Protein AF-0000000084405794 (afdb_homodimer)

InterPro domains:
  IPR001260 Coproporphyrinogen III oxidase, aerobic [MF_00333] (3-271)
  IPR001260 Coproporphyrinogen III oxidase, aerobic [PF01218] (8-295)
  IPR001260 Coproporphyrinogen III oxidase, aerobic [PIRSF000166] (5-295)
  IPR001260 Coproporphyrinogen III oxidase, aerobic [PR00073] (31-47)
  IPR001260 Coproporphyrinogen III oxidase, aerobic [PR00073] (48-69)
  IPR001260 Coproporphyrinogen III oxidase, aerobic [PR00073] (90-114)
  IPR001260 Coproporphyrinogen III oxidase, aerobic [PR00073] (120-142)
  IPR001260 Coproporphyrinogen III oxidase, aerobic [PR00073] (157-186)
  IPR001260 Coproporphyrinogen III oxidase, aerobic [PR00073] (228-255)
  IPR001260 Coproporphyrinogen III oxidase, aerobic [PR00073] (256-282)
  IPR001260 Coproporphyrinogen III oxidase, aerobic [PTHR10755] (5-296)
  IPR018375 Coproporphyrinogen III oxidase, conserved site [PS01021] (161-185)
  IPR036406 Oxygen-dependent coproporphyrinogen III oxidase superfamily [G3DSA:3.40.1500.10] (1-296)
  IPR036406 Oxygen-dependent coproporphyrinogen III oxidase superfamily [SSF102886] (4-295)

Foldseek 3Di:
DDADDPVVVLVLQVVLLVVVQVVVCVLQVAWHWDWDWDADPQFWTWIKTWIDDTLWFNIKIKIKTKGKHQADDPVVCVVPVVLGRWIKIKIKIKMWTDTDFLAAWIKIWIWMKMDTVPAIAIWIWMFTAHLFDDLVLLLLLQVLLCVLVVVQPNVQSVVQQVVQLVQQAPVVVRFGLWQGHGTDIRHDDPNVSVVSSSSSNSVSVCVSRVVSCVVGSPDDDDDVSVQSSQASLVVVVSCLVPRNPQLVCCVVVVHDNCRSCSNRDPHHDDDPPDADDPPDSNNCCRVPRGHHDDSD/DDADDPVVVLVLQVVLLVVVQVVVCVLQVAWHWDWDWDADPQFWTWIKTWIDDTLWFNIKIKIKTKGKHQADDPVVCVVPVVLGRWIKIKIKIKMWTDTDFLAAWIKIWIWMKMDTVVAIAIWIWMFTAHLFDDLVLLLLLQVLLCVLVVVQPNPQSVVQQVVQLVQQAPVVVRFGLWQGHGTDIRHDDPNVSVVSSSSSNSVSVCVSRVVSCVVGSPDDDDDVSVQSSQASLQVVVSCLVPRNPQLVCCVVVVHDNCRSCSNRDPHHDDDPPDADDPPDSNNCCRVPRGHHDDSD

Structure (mmCIF, N/CA/C/O backbone):
data_AF-0000000084405794-model_v1
#
loop_
_entity.id
_entity.type
_entity.pdbx_description
1 polymer 'Oxygen-dependent coproporphyrinogen-III oxidase'
#
loop_
_atom_site.group_PDB
_atom_site.id
_atom_site.type_symbol
_atom_site.label_atom_id
_atom_site.label_alt_id
_atom_site.label_comp_id
_atom_site.label_asym_id
_atom_site.label_entity_id
_atom_site.label_seq_id
_atom_site.pdbx_PDB_ins_code
_atom_site.Cartn_x
_atom_site.Cartn_y
_atom_site.Cartn_z
_atom_site.occupancy
_atom_site.B_iso_or_equiv
_atom_site.auth_seq_id
_atom_site.auth_comp_id
_atom_site.auth_asym_id
_atom_site.auth_atom_id
_atom_site.pdbx_PDB_model_num
ATOM 1 N N . MET A 1 1 ? -2.646 40.219 -10.055 1 56.16 1 MET A N 1
ATOM 2 C CA . MET A 1 1 ? -2.523 39.969 -8.617 1 56.16 1 MET A CA 1
ATOM 3 C C . MET A 1 1 ? -1.116 39.5 -8.258 1 56.16 1 MET A C 1
ATOM 5 O O . MET A 1 1 ? -0.493 38.75 -9.016 1 56.16 1 MET A O 1
ATOM 9 N N . GLN A 1 2 ? -0.508 40.156 -7.281 1 70.88 2 GLN A N 1
ATOM 10 C CA . GLN A 1 2 ? 0.924 39.969 -7.066 1 70.88 2 GLN A CA 1
ATOM 11 C C . GLN A 1 2 ? 1.23 38.562 -6.551 1 70.88 2 GLN A C 1
ATOM 13 O O . GLN A 1 2 ? 0.58 38.094 -5.621 1 70.88 2 GLN A O 1
ATOM 18 N N . GLN A 1 3 ? 1.956 37.812 -7.332 1 81.38 3 GLN A N 1
ATOM 19 C CA . GLN A 1 3 ? 2.438 36.5 -6.941 1 81.38 3 GLN A CA 1
ATOM 20 C C . GLN A 1 3 ? 3.221 36.562 -5.637 1 81.38 3 GLN A C 1
ATOM 22 O O . GLN A 1 3 ? 4.027 37.469 -5.434 1 81.38 3 GLN A O 1
ATOM 27 N N . PRO A 1 4 ? 2.779 35.75 -4.656 1 88.19 4 PRO A N 1
ATOM 28 C CA . PRO A 1 4 ? 3.521 35.719 -3.395 1 88.19 4 PRO A CA 1
ATOM 29 C C . PRO A 1 4 ? 5.016 35.469 -3.594 1 88.19 4 PRO A C 1
ATOM 31 O O . PRO A 1 4 ? 5.418 34.844 -4.57 1 88.19 4 PRO A O 1
ATOM 34 N N . SER A 1 5 ? 5.781 36.031 -2.666 1 90.06 5 SER A N 1
ATOM 35 C CA . SER A 1 5 ? 7.234 35.906 -2.754 1 90.06 5 SER A CA 1
ATOM 36 C C . SER A 1 5 ? 7.703 34.5 -2.422 1 90.06 5 SER A C 1
ATOM 38 O O . SER A 1 5 ? 7.559 34.062 -1.286 1 90.06 5 SER A O 1
ATOM 40 N N . LEU A 1 6 ? 8.336 33.875 -3.352 1 92.81 6 LEU A N 1
ATOM 41 C CA . LEU A 1 6 ? 8.859 32.531 -3.164 1 92.81 6 LEU A CA 1
ATOM 42 C C . LEU A 1 6 ? 9.891 32.5 -2.045 1 92.81 6 LEU A C 1
ATOM 44 O O . LEU A 1 6 ? 9.945 31.531 -1.272 1 92.81 6 LEU A O 1
ATOM 48 N N . ASP A 1 7 ? 10.672 33.5 -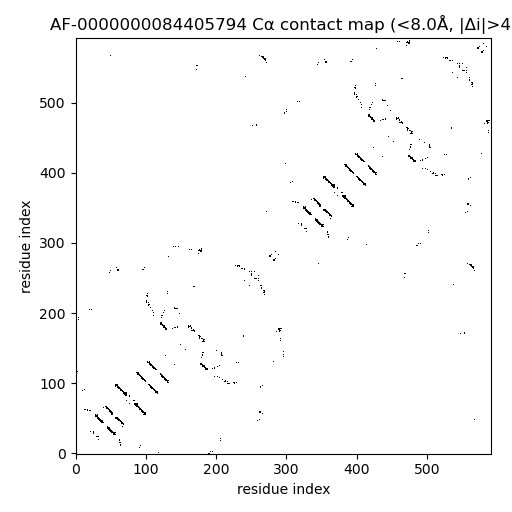1.944 1 94.56 7 ASP A N 1
ATOM 49 C CA . ASP A 1 7 ? 11.727 33.594 -0.937 1 94.56 7 ASP A CA 1
ATOM 50 C C . ASP A 1 7 ? 11.141 33.625 0.471 1 94.56 7 ASP A C 1
ATOM 52 O O . ASP A 1 7 ? 11.648 32.969 1.386 1 94.56 7 ASP A O 1
ATOM 56 N N . GLU A 1 8 ? 10.133 34.406 0.607 1 95.56 8 GLU A N 1
ATOM 57 C CA . GLU A 1 8 ? 9.484 34.5 1.909 1 95.56 8 GLU A CA 1
ATOM 58 C C . GLU A 1 8 ? 8.828 33.188 2.314 1 95.56 8 GLU A C 1
ATOM 60 O O . GLU A 1 8 ? 8.914 32.781 3.473 1 95.56 8 GLU A O 1
ATOM 65 N N . MET A 1 9 ? 8.219 32.594 1.371 1 97.25 9 MET A N 1
ATOM 66 C CA . MET A 1 9 ? 7.543 31.344 1.651 1 97.25 9 MET A CA 1
ATOM 67 C C . MET A 1 9 ? 8.555 30.25 2.002 1 97.25 9 MET A C 1
ATOM 69 O O . MET A 1 9 ? 8.32 29.453 2.91 1 97.25 9 MET A O 1
ATOM 73 N N . GLU A 1 10 ? 9.625 30.25 1.253 1 97.56 10 GLU A N 1
ATOM 74 C CA . GLU A 1 10 ? 10.672 29.281 1.542 1 97.56 10 GLU A CA 1
ATOM 75 C C . GLU A 1 10 ? 11.227 29.469 2.953 1 97.56 10 GLU A C 1
ATOM 77 O O . GLU A 1 10 ? 11.406 28.484 3.686 1 97.56 10 GLU A O 1
ATOM 82 N N . ALA A 1 11 ? 11.477 30.672 3.287 1 98.12 11 ALA A N 1
ATOM 83 C CA . ALA A 1 11 ? 11.992 30.969 4.621 1 98.12 11 ALA A CA 1
ATOM 84 C C . ALA A 1 11 ? 11 30.531 5.699 1 98.12 11 ALA A C 1
ATOM 86 O O . ALA A 1 11 ? 11.391 29.969 6.719 1 98.12 11 ALA A O 1
ATOM 87 N N . PHE A 1 12 ? 9.805 30.844 5.477 1 98.44 12 PHE A N 1
ATOM 88 C CA . PHE A 1 12 ? 8.75 30.484 6.418 1 98.44 12 PHE A CA 1
ATOM 89 C C . PHE A 1 12 ? 8.695 28.969 6.598 1 98.44 12 PHE A C 1
ATOM 91 O O . PHE A 1 12 ? 8.672 28.469 7.723 1 98.44 12 PHE A O 1
ATOM 98 N N . LEU A 1 13 ? 8.711 28.234 5.508 1 98.69 13 LEU A N 1
ATOM 99 C CA . LEU A 1 13 ? 8.555 26.781 5.543 1 98.69 13 LEU A CA 1
ATOM 100 C C . LEU A 1 13 ? 9.773 26.125 6.184 1 98.69 13 LEU A C 1
ATOM 102 O O . LEU A 1 13 ? 9.641 25.141 6.918 1 98.69 13 LEU A O 1
ATOM 106 N N . ARG A 1 14 ? 10.922 26.625 5.895 1 98.44 14 ARG A N 1
ATOM 107 C CA . ARG A 1 14 ? 12.125 26.094 6.523 1 98.44 14 ARG A CA 1
ATOM 108 C C . ARG A 1 14 ? 12.094 26.312 8.031 1 98.44 14 ARG A C 1
ATOM 110 O O . ARG A 1 14 ? 12.469 25.438 8.805 1 98.44 14 ARG A O 1
ATOM 117 N N . SER A 1 15 ? 11.68 27.484 8.375 1 98.62 15 SER A N 1
ATOM 118 C CA . SER A 1 15 ? 11.539 27.781 9.797 1 98.62 15 SER A CA 1
ATOM 119 C C . SER A 1 15 ? 10.477 26.906 10.445 1 98.62 15 SER A C 1
ATOM 121 O O . SER A 1 15 ? 10.641 26.469 11.586 1 98.62 15 SER A O 1
ATOM 123 N N . LEU A 1 16 ? 9.406 26.719 9.742 1 98.75 16 LEU A N 1
ATOM 124 C CA . LEU A 1 16 ? 8.352 25.828 10.227 1 98.75 16 LEU A CA 1
ATOM 125 C C . LEU A 1 16 ? 8.883 24.438 10.484 1 98.75 16 LEU A C 1
ATOM 127 O O . LEU A 1 16 ? 8.617 23.844 11.531 1 98.75 16 LEU A O 1
ATOM 131 N N . GLN A 1 17 ? 9.594 23.875 9.523 1 98.81 17 GLN A N 1
ATOM 132 C CA . GLN A 1 17 ? 10.188 22.562 9.711 1 98.81 17 GLN A CA 1
ATOM 133 C C . GLN A 1 17 ? 11.039 22.516 10.969 1 98.81 17 GLN A C 1
ATOM 135 O O . GLN A 1 17 ? 10.938 21.562 11.758 1 98.81 17 GLN A O 1
ATOM 140 N N . ASP A 1 18 ? 11.867 23.547 11.18 1 98.75 18 ASP A N 1
ATOM 141 C CA . ASP A 1 18 ? 12.742 23.594 12.344 1 98.75 18 ASP A CA 1
ATOM 142 C C . ASP A 1 18 ? 11.938 23.609 13.641 1 98.75 18 ASP A C 1
ATOM 144 O O . ASP A 1 18 ? 12.234 22.844 14.562 1 98.75 18 ASP A O 1
ATOM 148 N N . ARG A 1 19 ? 10.969 24.422 13.711 1 98.75 19 ARG A N 1
ATOM 149 C CA . ARG A 1 19 ? 10.164 24.547 14.914 1 98.75 19 ARG A CA 1
ATOM 150 C C . ARG A 1 19 ? 9.414 23.266 15.227 1 98.75 19 ARG A C 1
ATOM 152 O O . ARG A 1 19 ? 9.352 22.844 16.391 1 98.75 19 ARG A O 1
ATOM 159 N N . VAL A 1 20 ? 8.859 22.688 14.211 1 98.81 20 VAL A N 1
ATOM 160 C CA . VAL A 1 20 ? 8.109 21.453 14.391 1 98.81 20 VAL A CA 1
ATOM 161 C C . VAL A 1 20 ? 9.047 20.344 14.867 1 98.81 20 VAL A C 1
ATOM 163 O O . VAL A 1 20 ? 8.734 19.625 15.82 1 98.81 20 VAL A O 1
ATOM 166 N N . CYS A 1 21 ? 10.195 20.188 14.211 1 98.88 21 CYS A N 1
ATOM 167 C CA . CYS A 1 21 ? 11.156 19.156 14.602 1 98.88 21 CYS A CA 1
ATOM 168 C C . CYS A 1 21 ? 11.625 19.359 16.031 1 98.88 21 CYS A C 1
ATOM 170 O O . CYS A 1 21 ? 11.727 18.406 16.797 1 98.88 21 CYS A O 1
ATOM 172 N N . ASP A 1 22 ? 11.891 20.641 16.375 1 98.81 22 ASP A N 1
ATOM 173 C CA . ASP A 1 22 ? 12.328 20.938 17.734 1 98.81 22 ASP A CA 1
ATOM 174 C C . ASP A 1 22 ? 11.273 20.531 18.75 1 98.81 22 ASP A C 1
ATOM 176 O O . ASP A 1 22 ? 11.594 19.922 19.766 1 98.81 22 ASP A O 1
ATOM 180 N N . ALA A 1 23 ? 10.094 20.906 18.5 1 98.81 23 ALA A N 1
ATOM 181 C CA . ALA A 1 23 ? 9 20.594 19.406 1 98.81 23 ALA A CA 1
ATOM 182 C C . ALA A 1 23 ? 8.789 19.094 19.531 1 98.81 23 ALA A C 1
ATOM 184 O O . ALA A 1 23 ? 8.531 18.578 20.625 1 98.81 23 ALA A O 1
ATOM 185 N N . LEU A 1 24 ? 8.875 18.359 18.438 1 98.81 24 LEU A N 1
ATOM 186 C CA . LEU A 1 24 ? 8.648 16.922 18.438 1 98.81 24 LEU A CA 1
ATOM 187 C C . LEU A 1 24 ? 9.781 16.188 19.156 1 98.81 24 LEU A C 1
ATOM 189 O O . LEU A 1 24 ? 9.539 15.203 19.859 1 98.81 24 LEU A O 1
ATOM 193 N N . GLU A 1 25 ? 11.031 16.656 18.969 1 98.81 25 GLU A N 1
ATOM 194 C CA . GLU A 1 25 ? 12.148 16.078 19.719 1 98.81 25 GLU A CA 1
ATOM 195 C C . GLU A 1 25 ? 11.969 16.266 21.219 1 98.81 25 GLU A C 1
ATOM 197 O O . GLU A 1 25 ? 12.234 15.359 22 1 98.81 25 GLU A O 1
ATOM 202 N N . ALA A 1 26 ? 11.555 17.469 21.531 1 98.69 26 ALA A N 1
ATOM 203 C CA . ALA A 1 26 ? 11.312 17.75 22.938 1 98.69 26 ALA A CA 1
ATOM 204 C C . ALA A 1 26 ? 10.219 16.844 23.5 1 98.69 26 ALA A C 1
ATOM 206 O O . ALA A 1 26 ? 10.336 16.344 24.625 1 98.69 26 ALA A O 1
ATOM 207 N N . ALA A 1 27 ? 9.148 16.656 22.766 1 98.56 27 ALA A N 1
ATOM 208 C CA . ALA A 1 27 ? 8.047 15.797 23.188 1 98.56 27 ALA A CA 1
ATOM 209 C C . ALA A 1 27 ? 8.492 14.344 23.281 1 98.56 27 ALA A C 1
ATOM 211 O O . ALA A 1 27 ? 8.086 13.617 24.188 1 98.56 27 ALA A O 1
ATOM 212 N N . ASP A 1 28 ? 9.289 13.898 22.344 1 98.5 28 ASP A N 1
ATOM 213 C CA . ASP A 1 28 ? 9.789 12.531 22.344 1 98.5 28 ASP A CA 1
ATOM 214 C C . ASP A 1 28 ? 10.734 12.281 23.516 1 98.5 28 ASP A C 1
ATOM 216 O O . ASP A 1 28 ? 10.562 11.32 24.266 1 98.5 28 ASP A O 1
ATOM 220 N N . GLY A 1 29 ? 11.672 13.141 23.641 1 98.12 29 GLY A N 1
ATOM 221 C CA . GLY A 1 29 ? 12.586 13.102 24.766 1 98.12 29 GLY A CA 1
ATOM 222 C C . GLY A 1 29 ? 13.742 12.148 24.578 1 98.12 29 GLY A C 1
ATOM 223 O O . GLY A 1 29 ? 14.711 12.172 25.328 1 98.12 29 GLY A O 1
ATOM 224 N N . THR A 1 30 ? 13.742 11.266 23.609 1 98 30 THR A N 1
ATOM 225 C CA . THR A 1 30 ? 14.789 10.266 23.469 1 98 30 THR A CA 1
ATOM 226 C C . THR A 1 30 ? 15.414 10.328 22.078 1 98 30 THR A C 1
ATOM 228 O O . THR A 1 30 ? 16.625 10.469 21.938 1 98 30 THR A O 1
ATOM 231 N N . ALA A 1 31 ? 14.617 10.281 21.062 1 98.12 31 ALA A N 1
ATOM 232 C CA . ALA A 1 31 ? 15.133 10.227 19.688 1 98.12 31 ALA A CA 1
ATOM 233 C C . ALA A 1 31 ? 15.281 11.625 19.109 1 98.12 31 ALA A C 1
ATOM 235 O O . ALA A 1 31 ? 14.648 12.57 19.578 1 98.12 31 ALA A O 1
ATOM 236 N N . LYS A 1 32 ? 16.125 11.75 18.125 1 98.44 32 LYS A N 1
ATOM 237 C CA . LYS A 1 32 ? 16.344 12.984 17.391 1 98.44 32 LYS A CA 1
ATOM 238 C C . LYS A 1 32 ? 16.141 12.773 15.891 1 98.44 32 LYS A C 1
ATOM 240 O O . LYS A 1 32 ? 16.234 11.648 15.398 1 98.44 32 LYS A O 1
ATOM 245 N N . PHE A 1 33 ? 15.906 13.859 15.18 1 98.62 33 PHE A N 1
ATOM 246 C CA . PHE A 1 33 ? 15.711 13.773 13.734 1 98.62 33 PHE A CA 1
ATOM 247 C C . PHE A 1 33 ? 17.047 13.594 13.016 1 98.62 33 PHE A C 1
ATOM 249 O O . PHE A 1 33 ? 18.016 14.297 13.312 1 98.62 33 PHE A O 1
ATOM 256 N N . ARG A 1 34 ? 17.031 12.625 12.141 1 97.75 34 ARG A N 1
ATOM 257 C CA . ARG A 1 34 ? 18.078 12.523 11.125 1 97.75 34 ARG A CA 1
ATOM 258 C C . ARG A 1 34 ? 17.766 13.414 9.93 1 97.75 34 ARG A C 1
ATOM 260 O O . ARG A 1 34 ? 16.625 13.43 9.438 1 97.75 34 ARG A O 1
ATOM 267 N N . GLU A 1 35 ? 18.781 14.141 9.469 1 97.69 35 GLU A N 1
ATOM 268 C CA . GLU A 1 35 ? 18.594 15.062 8.352 1 97.69 35 GLU A CA 1
ATOM 269 C C . GLU A 1 35 ? 19.266 14.539 7.09 1 97.69 35 GLU A C 1
ATOM 271 O O . GLU A 1 35 ? 20.406 14.078 7.133 1 97.69 35 GLU A O 1
ATOM 276 N N . ASP A 1 36 ? 18.562 14.531 6.016 1 97 36 ASP A N 1
ATOM 277 C CA . ASP A 1 36 ? 19.094 14.227 4.691 1 97 36 ASP A CA 1
ATOM 278 C C . ASP A 1 36 ? 18.812 15.367 3.713 1 97 36 ASP A C 1
ATOM 280 O O . ASP A 1 36 ? 17.672 15.633 3.371 1 97 36 ASP A O 1
ATOM 284 N N . LEU A 1 37 ? 19.906 15.953 3.316 1 96.75 37 LEU A N 1
ATOM 285 C CA . LEU A 1 37 ? 19.797 16.953 2.262 1 96.75 37 LEU A CA 1
ATOM 286 C C . LEU A 1 37 ? 19.953 16.312 0.885 1 96.75 37 LEU A C 1
ATOM 288 O O . LEU A 1 37 ? 20.797 15.445 0.694 1 96.75 37 LEU A O 1
ATOM 292 N N . TRP A 1 38 ? 19.156 16.703 -0.003 1 95.12 38 TRP A N 1
ATOM 293 C CA . TRP A 1 38 ? 19.234 16.109 -1.336 1 95.12 38 TRP A CA 1
ATOM 294 C C . TRP A 1 38 ? 18.906 17.141 -2.408 1 95.12 38 TRP A C 1
ATOM 296 O O . TRP A 1 38 ? 18.266 18.156 -2.125 1 95.12 38 TRP A O 1
ATOM 306 N N . GLU A 1 39 ? 19.375 16.828 -3.594 1 94.38 39 GLU A N 1
ATOM 307 C CA . GLU A 1 39 ? 19.109 17.656 -4.773 1 94.38 39 GLU A CA 1
ATOM 308 C C . GLU A 1 39 ? 18.406 16.844 -5.863 1 94.38 39 GLU A C 1
ATOM 310 O O . GLU A 1 39 ? 18.609 15.633 -5.965 1 94.38 39 GLU A O 1
ATOM 315 N N . ARG A 1 40 ? 17.578 17.531 -6.523 1 90.31 40 ARG A N 1
ATOM 316 C CA . ARG A 1 40 ? 16.891 16.938 -7.672 1 90.31 40 ARG A CA 1
ATOM 317 C C . ARG A 1 40 ? 17.625 17.266 -8.969 1 90.31 40 ARG A C 1
ATOM 319 O O . ARG A 1 40 ? 17.922 18.438 -9.242 1 90.31 40 ARG A O 1
ATOM 326 N N . PRO A 1 41 ? 17.828 16.281 -9.797 1 85.12 41 PRO A N 1
ATOM 327 C CA . PRO A 1 41 ? 18.562 16.547 -11.039 1 85.12 41 PRO A CA 1
ATOM 328 C C . PRO A 1 41 ? 17.891 17.594 -11.914 1 85.12 41 PRO A C 1
ATOM 330 O O . PRO A 1 41 ? 18.578 18.391 -12.555 1 85.12 41 PRO A O 1
ATOM 333 N N . SER A 1 42 ? 16.641 17.656 -11.953 1 83.44 42 SER A N 1
ATOM 334 C CA . SER A 1 42 ? 15.922 18.578 -12.836 1 83.44 42 SER A CA 1
ATOM 335 C C . SER A 1 42 ? 15.805 19.969 -12.203 1 83.44 42 SER A C 1
ATOM 337 O O . SER A 1 42 ? 15.391 20.922 -12.875 1 83.44 42 SER A O 1
ATOM 339 N N . GLY A 1 43 ? 16.094 20.078 -10.898 1 88.56 43 GLY A N 1
ATOM 340 C CA . GLY A 1 43 ? 16.109 21.375 -10.258 1 88.56 43 GLY A CA 1
ATOM 341 C C . GLY A 1 43 ? 15.516 21.359 -8.859 1 88.56 43 GLY A C 1
ATOM 342 O O . GLY A 1 43 ? 14.414 20.844 -8.648 1 88.56 43 GLY A O 1
ATOM 343 N N . GLY A 1 44 ? 16.297 21.922 -7.992 1 93.38 44 GLY A N 1
ATOM 344 C CA . GLY A 1 44 ? 15.852 22.031 -6.609 1 93.38 44 GLY A CA 1
ATOM 345 C C . GLY A 1 44 ? 16.281 20.859 -5.754 1 93.38 44 GLY A C 1
ATOM 346 O O . GLY A 1 44 ? 17.344 20.266 -5.977 1 93.38 44 GLY A O 1
ATOM 347 N N . GLY A 1 45 ? 15.477 20.641 -4.711 1 95.25 45 GLY A N 1
ATOM 348 C CA . GLY A 1 45 ? 15.797 19.609 -3.734 1 95.25 45 GLY A CA 1
ATOM 349 C C . GLY A 1 45 ? 14.984 19.734 -2.455 1 95.25 45 GLY A C 1
ATOM 350 O O . GLY A 1 45 ? 13.828 20.156 -2.484 1 95.25 45 GLY A O 1
ATOM 351 N N . GLY A 1 46 ? 15.57 19.188 -1.439 1 96.69 46 GLY A N 1
ATOM 352 C CA . GLY A 1 46 ? 14.812 19.203 -0.198 1 96.69 46 GLY A CA 1
ATOM 353 C C . GLY A 1 46 ? 15.625 18.766 1.004 1 96.69 46 GLY A C 1
ATOM 354 O O . GLY A 1 46 ? 16.828 18.547 0.893 1 96.69 46 GLY A O 1
ATOM 355 N N . ARG A 1 47 ? 15.047 18.906 2.082 1 98.12 47 ARG A N 1
ATOM 356 C CA . ARG A 1 47 ? 15.562 18.484 3.381 1 98.12 47 ARG A CA 1
ATOM 357 C C . ARG A 1 47 ? 14.609 17.5 4.059 1 98.12 47 ARG A C 1
ATOM 359 O O . ARG A 1 47 ? 13.523 17.891 4.5 1 98.12 47 ARG A O 1
ATOM 366 N N . THR A 1 48 ? 15.031 16.25 4.105 1 98 48 THR A N 1
ATOM 367 C CA . THR A 1 48 ? 14.242 15.227 4.793 1 98 48 THR A CA 1
ATOM 368 C C . THR A 1 48 ? 14.703 15.078 6.242 1 98 48 THR A C 1
ATOM 370 O O . THR A 1 48 ? 15.898 14.977 6.512 1 98 48 THR A O 1
ATOM 373 N N . ARG A 1 49 ? 13.789 15.148 7.102 1 98.62 49 ARG A N 1
ATOM 374 C CA . ARG A 1 49 ? 14.062 14.883 8.508 1 98.62 49 ARG A CA 1
ATOM 375 C C . ARG A 1 49 ? 13.219 13.727 9.023 1 98.62 49 ARG A C 1
ATOM 377 O O . ARG A 1 49 ? 11.992 13.836 9.094 1 98.62 49 ARG A O 1
ATOM 384 N N . VAL A 1 50 ? 13.898 12.711 9.453 1 98.56 50 VAL A N 1
ATOM 385 C CA . VAL A 1 50 ? 13.211 11.492 9.875 1 98.56 50 VAL A CA 1
ATOM 386 C C . VAL A 1 50 ? 13.617 11.133 11.305 1 98.56 50 VAL A C 1
ATOM 388 O O . VAL A 1 50 ? 14.781 11.289 11.68 1 98.56 50 VAL A O 1
ATOM 391 N N . ILE A 1 51 ? 12.711 10.719 12.117 1 98.56 51 ILE A N 1
ATOM 392 C CA . ILE A 1 51 ? 12.938 10.25 13.484 1 98.56 51 I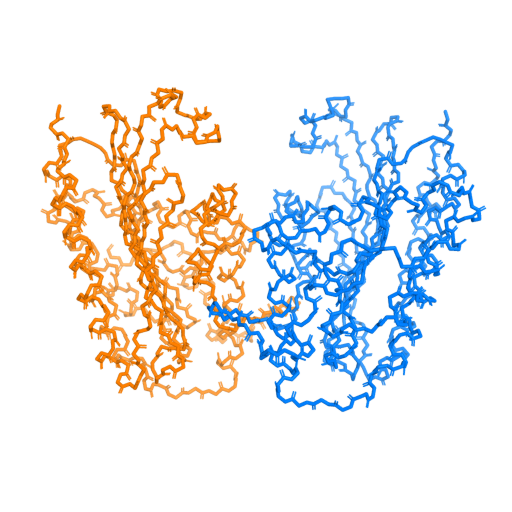LE A CA 1
ATOM 393 C C . ILE A 1 51 ? 12.367 8.844 13.648 1 98.56 51 ILE A C 1
ATOM 395 O O . ILE A 1 51 ? 11.312 8.523 13.102 1 98.56 51 ILE A O 1
ATOM 399 N N . ALA A 1 52 ? 13.094 7.996 14.336 1 97.88 52 ALA A N 1
ATOM 400 C CA . ALA A 1 52 ? 12.648 6.617 14.531 1 97.88 52 ALA A CA 1
ATOM 401 C C . ALA A 1 52 ? 13.055 6.105 15.914 1 97.88 52 ALA A C 1
ATOM 403 O O . ALA A 1 52 ? 14 6.609 16.516 1 97.88 52 ALA A O 1
ATOM 404 N N . ASP A 1 53 ? 12.297 5.145 16.375 1 97.38 53 ASP A N 1
ATOM 405 C CA . ASP A 1 53 ? 12.586 4.367 17.578 1 97.38 53 ASP A CA 1
ATOM 406 C C . ASP A 1 53 ? 12.656 5.27 18.812 1 97.38 53 ASP A C 1
ATOM 408 O O . ASP A 1 53 ? 13.516 5.086 19.672 1 97.38 53 ASP A O 1
ATOM 412 N N . GLY A 1 54 ? 11.805 6.297 18.781 1 98.25 54 GLY A N 1
ATOM 413 C CA . GLY A 1 54 ? 11.719 7.176 19.938 1 98.25 54 GLY A CA 1
ATOM 414 C C . GLY A 1 54 ? 10.75 6.676 20.984 1 98.25 54 GLY A C 1
ATOM 415 O O . GLY A 1 54 ? 10.07 5.668 20.781 1 98.25 54 GLY A O 1
ATOM 416 N N . ALA A 1 55 ? 10.734 7.371 22.094 1 98.31 55 ALA A N 1
ATOM 417 C CA . ALA A 1 55 ? 9.836 7.027 23.188 1 98.31 55 ALA A CA 1
ATOM 418 C C . ALA A 1 55 ? 8.391 7.379 22.844 1 98.31 55 ALA A C 1
ATOM 420 O O . ALA A 1 55 ? 7.453 6.727 23.312 1 98.31 55 ALA A O 1
ATOM 421 N N . LEU A 1 56 ? 8.227 8.398 22.031 1 98.62 56 LEU A N 1
ATOM 422 C CA . LEU A 1 56 ? 6.926 8.828 21.547 1 98.62 56 LEU A CA 1
ATOM 423 C C . LEU A 1 56 ? 6.742 8.461 20.078 1 98.62 56 LEU A C 1
ATOM 425 O O . LEU A 1 56 ? 5.746 7.832 19.719 1 98.62 56 LEU A O 1
ATOM 429 N N . LEU A 1 57 ? 7.727 8.797 19.297 1 98.81 57 LEU A N 1
ATOM 430 C CA . LEU A 1 57 ? 7.652 8.641 17.844 1 98.81 57 LEU A CA 1
ATOM 431 C C . LEU A 1 57 ? 8.312 7.336 17.406 1 98.81 57 LEU A C 1
ATOM 433 O O . LEU A 1 57 ? 9.539 7.262 17.297 1 98.81 57 LEU A O 1
ATOM 437 N N . GLU A 1 58 ? 7.469 6.367 17.141 1 98.69 58 GLU A N 1
ATOM 438 C CA . GLU A 1 58 ? 8.016 5.137 16.578 1 98.69 58 GLU A CA 1
ATOM 439 C C . GLU A 1 58 ? 8.641 5.383 15.211 1 98.69 58 GLU A C 1
ATOM 441 O O . GLU A 1 58 ? 9.695 4.824 14.898 1 98.69 58 GLU A O 1
ATOM 446 N N . LYS A 1 59 ? 7.973 6.219 14.414 1 98.69 59 LYS A N 1
ATOM 447 C CA . LYS A 1 59 ? 8.5 6.742 13.156 1 98.69 59 LYS A CA 1
ATOM 448 C C . LYS A 1 59 ? 7.82 8.055 12.781 1 98.69 59 LYS A C 1
ATOM 450 O O . LYS A 1 59 ? 6.605 8.195 12.93 1 98.69 59 LYS A O 1
ATOM 455 N N . GLY A 1 60 ? 8.547 8.977 12.32 1 98.44 60 GLY A N 1
ATOM 456 C CA . GLY A 1 60 ? 8.016 10.25 11.867 1 98.44 60 GLY A CA 1
ATOM 457 C C . GLY A 1 60 ? 8.922 10.969 10.883 1 98.44 60 GLY A C 1
ATOM 458 O O . GLY A 1 60 ? 10.133 10.727 10.859 1 98.44 60 GLY A O 1
ATOM 459 N N . GLY A 1 61 ? 8.367 11.75 10.086 1 98.5 61 GLY A N 1
ATOM 460 C CA . GLY A 1 61 ? 9.125 12.562 9.148 1 98.5 61 GLY A CA 1
ATOM 461 C C . GLY A 1 61 ? 8.539 13.945 8.953 1 98.5 61 GLY A C 1
ATOM 462 O O . GLY A 1 61 ? 7.316 14.125 9.016 1 98.5 61 GLY A O 1
ATOM 463 N N . VAL A 1 62 ? 9.352 14.898 8.852 1 98.81 62 VAL A N 1
ATOM 464 C CA . VAL A 1 62 ? 9.039 16.281 8.492 1 98.81 62 VAL A CA 1
ATOM 465 C C . VAL A 1 62 ? 9.891 16.719 7.301 1 98.81 62 VAL A C 1
ATOM 467 O O . VAL A 1 62 ? 11.062 17.062 7.465 1 98.81 62 VAL A O 1
ATOM 470 N N . ASN A 1 63 ? 9.273 16.781 6.164 1 98.5 63 ASN A N 1
ATOM 471 C CA . ASN A 1 63 ? 10.031 16.969 4.934 1 98.5 63 ASN A CA 1
ATOM 472 C C . ASN A 1 63 ? 9.789 18.359 4.336 1 98.5 63 ASN A C 1
ATOM 474 O O . ASN A 1 63 ? 8.648 18.828 4.281 1 98.5 63 ASN A O 1
ATOM 478 N N . PHE A 1 64 ? 10.836 19.016 3.99 1 98.5 64 PHE A N 1
ATOM 479 C CA . PHE A 1 64 ? 10.797 20.234 3.186 1 98.5 64 PHE A CA 1
ATOM 480 C C . PHE A 1 64 ? 11.312 19.969 1.775 1 98.5 64 PHE A C 1
ATOM 482 O O . PHE A 1 64 ? 12.289 19.25 1.593 1 98.5 64 PHE A O 1
ATOM 489 N N . SER A 1 65 ? 10.648 20.484 0.811 1 97 65 SER A N 1
ATOM 490 C CA . SER A 1 65 ? 11.164 20.406 -0.554 1 97 65 SER A CA 1
ATOM 491 C C . SER A 1 65 ? 10.891 21.703 -1.322 1 97 65 SER A C 1
ATOM 493 O O . SER A 1 65 ? 9.898 22.391 -1.059 1 97 65 SER A O 1
ATOM 495 N N . LYS A 1 66 ? 11.758 22.109 -2.104 1 96.56 66 LYS A N 1
ATOM 496 C CA . LYS A 1 66 ? 11.633 23.125 -3.143 1 96.56 66 LYS A CA 1
ATOM 497 C C . LYS A 1 66 ? 12.172 22.625 -4.477 1 96.56 66 LYS A C 1
ATOM 499 O O . LYS A 1 66 ? 13.383 22.484 -4.645 1 96.56 66 LYS A O 1
ATOM 504 N N . VAL A 1 67 ? 11.297 22.344 -5.402 1 93.12 67 VAL A N 1
ATOM 505 C CA . VAL A 1 67 ? 11.703 21.797 -6.691 1 93.12 67 VAL A CA 1
ATOM 506 C C . VAL A 1 67 ? 11.266 22.734 -7.816 1 93.12 67 VAL A C 1
ATOM 508 O O . VAL A 1 67 ? 10.32 23.516 -7.648 1 93.12 67 VAL A O 1
ATOM 511 N N . HIS A 1 68 ? 11.977 22.797 -8.828 1 91.94 68 HIS A N 1
ATOM 512 C CA . HIS A 1 68 ? 11.633 23.578 -10.016 1 91.94 68 HIS A CA 1
ATOM 513 C C . HIS A 1 68 ? 12.031 22.844 -11.289 1 91.94 68 HIS A C 1
ATOM 515 O O . HIS A 1 68 ? 12.812 21.875 -11.234 1 91.94 68 HIS A O 1
ATOM 521 N N . GLY A 1 69 ? 11.383 23.125 -12.359 1 88.69 69 GLY A N 1
ATOM 522 C CA . GLY A 1 69 ? 11.664 22.5 -13.648 1 88.69 69 GLY A CA 1
ATOM 523 C C . GLY A 1 69 ? 11.18 23.328 -14.828 1 88.69 69 GLY A C 1
ATOM 524 O O . GLY A 1 69 ? 10.453 24.312 -14.648 1 88.69 69 GLY A O 1
ATOM 525 N N . ASP A 1 70 ? 11.602 22.781 -15.984 1 86.69 70 ASP A N 1
ATOM 526 C CA . ASP A 1 70 ? 11.32 23.531 -17.203 1 86.69 70 ASP A CA 1
ATOM 527 C C . ASP A 1 70 ? 9.93 23.188 -17.75 1 86.69 70 ASP A C 1
ATOM 529 O O . ASP A 1 70 ? 9.336 23.969 -18.484 1 86.69 70 ASP A O 1
ATOM 533 N N . GLN A 1 71 ? 9.492 22 -17.453 1 81.38 71 GLN A N 1
ATOM 534 C CA . GLN A 1 71 ? 8.164 21.594 -17.906 1 81.38 71 GLN A CA 1
ATOM 535 C C . GLN A 1 71 ? 7.508 20.641 -16.922 1 81.38 71 GLN A C 1
ATOM 537 O O . GLN A 1 71 ? 8.195 19.875 -16.234 1 81.38 71 GLN A O 1
ATOM 542 N N . LEU A 1 72 ? 6.199 20.781 -16.859 1 77.94 72 LEU A N 1
ATOM 543 C CA . LEU A 1 72 ? 5.426 19.844 -16.047 1 77.94 72 LEU A CA 1
ATOM 544 C C . LEU A 1 72 ? 5.211 18.531 -16.797 1 77.94 72 LEU A C 1
ATOM 546 O O . LEU A 1 72 ? 5.188 18.516 -18.031 1 77.94 72 LEU A O 1
ATOM 550 N N . PRO A 1 73 ? 5.117 17.453 -15.961 1 72.62 73 PRO A N 1
ATOM 551 C CA . PRO A 1 73 ? 4.797 16.188 -16.641 1 72.62 73 PRO A CA 1
ATOM 552 C C . PRO A 1 73 ? 3.455 16.234 -17.375 1 72.62 73 PRO A C 1
ATOM 554 O O . PRO A 1 73 ? 2.568 17.016 -16.984 1 72.62 73 PRO A O 1
ATOM 557 N N . PRO A 1 74 ? 3.408 15.406 -18.406 1 69.25 74 PRO A N 1
ATOM 558 C CA . PRO A 1 74 ? 2.18 15.391 -19.203 1 69.25 74 PRO A CA 1
ATOM 559 C C . PRO A 1 74 ? 0.937 15.102 -18.359 1 69.25 74 PRO A C 1
ATOM 561 O O . PRO A 1 74 ? -0.134 15.648 -18.625 1 69.25 74 PRO A O 1
ATOM 564 N N . SER A 1 75 ? 1.088 14.312 -17.375 1 66.12 75 SER A N 1
ATOM 565 C CA . SER A 1 75 ? -0.07 13.984 -16.547 1 66.12 75 SER A CA 1
ATOM 566 C C . SER A 1 75 ? -0.588 15.219 -15.812 1 66.12 75 SER A C 1
ATOM 568 O O . SER A 1 75 ? -1.795 15.359 -15.609 1 66.12 75 SER A O 1
ATOM 570 N N . ALA A 1 76 ? 0.222 16.109 -15.492 1 66.62 76 ALA A N 1
ATOM 571 C CA . ALA A 1 76 ? -0.151 17.328 -14.773 1 66.62 76 ALA A CA 1
ATOM 572 C C . ALA A 1 76 ? -0.804 18.328 -15.711 1 66.62 76 ALA A C 1
ATOM 574 O O . ALA A 1 76 ? -1.678 19.094 -15.297 1 66.62 76 ALA A O 1
ATOM 575 N N . THR A 1 77 ? -0.368 18.281 -17 1 72.06 77 THR A N 1
ATOM 576 C CA . THR A 1 77 ? -0.826 19.312 -17.922 1 72.06 77 THR A CA 1
ATOM 577 C C . THR A 1 77 ? -2.096 18.875 -18.641 1 72.06 77 THR A C 1
ATOM 579 O O . THR A 1 77 ? -2.773 19.688 -19.266 1 72.06 77 THR A O 1
ATOM 582 N N . ALA A 1 78 ? -2.283 17.562 -18.547 1 66.62 78 ALA A N 1
ATOM 583 C CA . ALA A 1 78 ? -3.48 17.062 -19.219 1 66.62 78 ALA A CA 1
ATOM 584 C C . ALA A 1 78 ? -4.734 17.75 -18.688 1 66.62 78 ALA A C 1
ATOM 586 O O . ALA A 1 78 ? -5.633 18.094 -19.469 1 66.62 78 ALA A O 1
ATOM 587 N N . HIS A 1 79 ? -4.695 18.109 -17.453 1 66.81 79 HIS A N 1
ATOM 588 C CA . HIS A 1 79 ? -5.871 18.719 -16.844 1 66.81 79 HIS A CA 1
ATOM 589 C C . HIS A 1 79 ? -5.75 20.234 -16.812 1 66.81 79 HIS A C 1
ATOM 591 O O . HIS A 1 79 ? -6.738 20.938 -16.578 1 66.81 79 HIS A O 1
ATOM 597 N N . ARG A 1 80 ? -4.488 20.703 -17 1 78.62 80 ARG A N 1
ATOM 598 C CA . ARG A 1 80 ? -4.254 22.141 -17.016 1 78.62 80 ARG A CA 1
ATOM 599 C C . ARG A 1 80 ? -3.342 22.531 -18.172 1 78.62 80 ARG A C 1
ATOM 601 O O . ARG A 1 80 ? -2.182 22.891 -17.969 1 78.62 80 ARG A O 1
ATOM 608 N N . PRO A 1 81 ? -3.871 22.578 -19.391 1 78.81 81 PRO A N 1
ATOM 609 C CA . PRO A 1 81 ? -3.068 22.812 -20.594 1 78.81 81 PRO A CA 1
ATOM 610 C C . PRO A 1 81 ? -2.312 24.141 -20.547 1 78.81 81 PRO A C 1
ATOM 612 O O . PRO A 1 81 ? -1.266 24.297 -21.172 1 78.81 81 PRO A O 1
ATOM 615 N N . GLU A 1 82 ? -2.859 25.094 -19.797 1 80.25 82 GLU A N 1
ATOM 616 C CA . GLU A 1 82 ? -2.221 26.391 -19.719 1 80.25 82 GLU A CA 1
ATOM 617 C C . GLU A 1 82 ? -0.855 26.297 -19.047 1 80.25 82 GLU A C 1
ATOM 619 O O . GLU A 1 82 ? -0.051 27.234 -19.125 1 80.25 82 GLU A O 1
ATOM 624 N N . LEU A 1 83 ? -0.628 25.312 -18.453 1 82.38 83 LEU A N 1
ATOM 625 C CA . LEU A 1 83 ? 0.626 25.109 -17.734 1 82.38 83 LEU A CA 1
ATOM 626 C C . LEU A 1 83 ? 1.684 24.5 -18.641 1 82.38 83 LEU A C 1
ATOM 628 O O . LEU A 1 83 ? 2.857 24.422 -18.281 1 82.38 83 LEU A O 1
ATOM 632 N N . ALA A 1 84 ? 1.225 24.078 -19.859 1 78.94 84 ALA A N 1
ATOM 633 C CA . ALA A 1 84 ? 2.143 23.406 -20.766 1 78.94 84 ALA A CA 1
ATOM 634 C C . ALA A 1 84 ? 3.307 24.312 -21.156 1 78.94 84 ALA A C 1
ATOM 636 O O . ALA A 1 84 ? 3.102 25.469 -21.516 1 78.94 84 ALA A O 1
ATOM 637 N N . GLY A 1 85 ? 4.508 23.812 -20.953 1 80.56 85 GLY A N 1
ATOM 638 C CA . GLY A 1 85 ? 5.707 24.516 -21.391 1 80.56 85 GLY A CA 1
ATOM 639 C C . GLY A 1 85 ? 6.195 25.547 -20.391 1 80.56 85 GLY A C 1
ATOM 640 O O . GLY A 1 85 ? 7.203 26.219 -20.625 1 80.56 85 GLY A O 1
ATOM 641 N N . GLN A 1 86 ? 5.582 25.75 -19.344 1 86.31 86 GLN A N 1
ATOM 642 C CA . GLN A 1 86 ? 5.973 26.75 -18.344 1 86.31 86 GLN A CA 1
ATOM 643 C C . GLN A 1 86 ? 6.957 26.156 -17.344 1 86.31 86 GLN A C 1
ATOM 645 O O . GLN A 1 86 ? 6.871 24.969 -17 1 86.31 86 GLN A O 1
ATOM 650 N N . THR A 1 87 ? 7.848 27.078 -16.953 1 89.69 87 THR A N 1
ATOM 651 C CA . THR A 1 87 ? 8.688 26.703 -15.812 1 89.69 87 THR A CA 1
ATOM 652 C C . THR A 1 87 ? 7.879 26.719 -14.516 1 89.69 87 THR A C 1
ATOM 654 O O . THR A 1 87 ? 7.043 27.609 -14.312 1 89.69 87 THR A O 1
ATOM 657 N N . PHE A 1 88 ? 8.125 25.719 -13.719 1 92.44 88 PHE A N 1
ATOM 658 C CA . PHE A 1 88 ? 7.328 25.656 -12.5 1 92.44 88 PHE A CA 1
ATOM 659 C C . PHE A 1 88 ? 8.227 25.578 -11.266 1 92.44 88 PHE A C 1
ATOM 661 O O . PHE A 1 88 ? 9.406 25.234 -11.375 1 92.44 88 PHE A O 1
ATOM 668 N N . THR A 1 89 ? 7.707 26.031 -10.133 1 93.75 89 THR A N 1
ATOM 669 C CA . THR A 1 89 ? 8.289 25.875 -8.805 1 93.75 89 THR A CA 1
ATOM 670 C C . THR A 1 89 ? 7.246 25.375 -7.809 1 93.75 89 THR A C 1
ATOM 672 O O . THR A 1 89 ? 6.09 25.812 -7.84 1 93.75 89 THR A O 1
ATOM 675 N N . ALA A 1 90 ? 7.645 24.359 -7.098 1 94.19 90 ALA 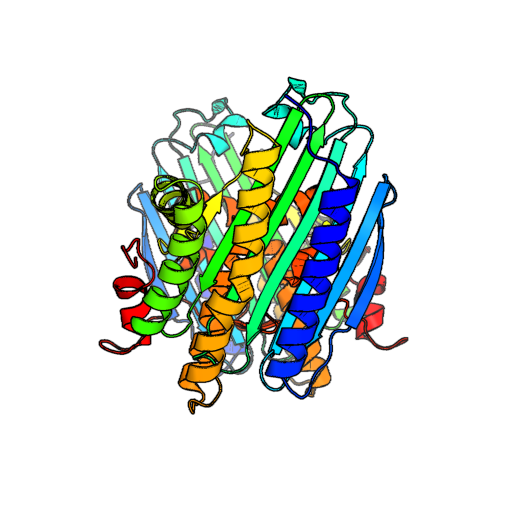A N 1
ATOM 676 C CA . ALA A 1 90 ? 6.812 23.812 -6.023 1 94.19 90 ALA A CA 1
ATOM 677 C C . ALA A 1 90 ? 7.59 23.734 -4.711 1 94.19 90 ALA A C 1
ATOM 679 O O . ALA A 1 90 ? 8.758 23.344 -4.695 1 94.19 90 ALA A O 1
ATOM 680 N N . LEU A 1 91 ? 7.105 24.203 -3.672 1 96.31 91 LEU A N 1
ATOM 681 C CA . LEU A 1 91 ? 7.734 24.062 -2.363 1 96.31 91 LEU A CA 1
ATOM 682 C C . LEU A 1 91 ? 6.699 23.688 -1.304 1 96.31 91 LEU A C 1
ATOM 684 O O . LEU A 1 91 ? 5.508 23.969 -1.47 1 96.31 91 LEU A O 1
ATOM 688 N N . GLY A 1 92 ? 7.133 23.031 -0.292 1 97.88 92 GLY A N 1
ATOM 689 C CA . GLY A 1 92 ? 6.203 22.641 0.751 1 97.88 92 GLY A CA 1
ATOM 690 C C . GLY A 1 92 ? 6.871 21.922 1.906 1 97.88 92 GLY A C 1
ATOM 691 O O . GLY A 1 92 ? 8.039 21.547 1.815 1 97.88 92 GLY A O 1
ATOM 692 N N . VAL A 1 93 ? 6.148 21.844 2.975 1 98.69 93 VAL A N 1
ATOM 693 C CA . VAL A 1 93 ? 6.484 21.016 4.121 1 98.69 93 VAL A CA 1
ATOM 694 C C . VAL A 1 93 ? 5.379 19.984 4.352 1 98.69 93 VAL A C 1
ATOM 696 O O . VAL A 1 93 ? 4.195 20.312 4.281 1 98.69 93 VAL A O 1
ATOM 699 N N . SER A 1 94 ? 5.734 18.781 4.504 1 98.44 94 SER A N 1
ATOM 700 C CA . SER A 1 94 ? 4.809 17.688 4.812 1 98.44 94 SER A CA 1
ATOM 701 C C . SER A 1 94 ? 5.332 16.828 5.953 1 98.44 94 SER A C 1
ATOM 703 O O . SER A 1 94 ? 6.543 16.672 6.113 1 98.44 94 SER A O 1
ATOM 705 N N . LEU A 1 95 ? 4.457 16.312 6.754 1 98.69 95 LEU A N 1
ATOM 706 C CA . LEU A 1 95 ? 4.91 15.43 7.824 1 98.69 95 LEU A CA 1
ATOM 707 C C . LEU A 1 95 ? 3.867 14.359 8.117 1 98.69 95 LEU A C 1
ATOM 709 O O . LEU A 1 95 ? 2.676 14.555 7.875 1 98.69 95 LEU A O 1
ATOM 713 N N . VAL A 1 96 ? 4.23 13.266 8.531 1 98.88 96 VAL A N 1
ATOM 714 C CA . VAL A 1 96 ? 3.449 12.164 9.094 1 98.88 96 VAL A CA 1
ATOM 715 C C . VAL A 1 96 ? 4.137 11.625 10.344 1 98.88 96 VAL A C 1
ATOM 717 O O . VAL A 1 96 ? 5.355 11.438 10.352 1 98.88 96 VAL A O 1
ATOM 720 N N . LEU A 1 97 ? 3.363 11.383 11.383 1 98.88 97 LEU A N 1
ATOM 721 C CA . LEU A 1 97 ? 3.912 10.875 12.633 1 98.88 97 LEU A CA 1
ATOM 722 C C . LEU A 1 97 ? 3.188 9.602 13.07 1 98.88 97 LEU A C 1
ATOM 724 O O . LEU A 1 97 ? 1.975 9.617 13.289 1 98.88 97 LEU A O 1
ATOM 728 N N . HIS A 1 98 ? 3.895 8.531 13.148 1 98.88 98 HIS A N 1
ATOM 729 C CA . HIS A 1 98 ? 3.428 7.281 13.734 1 98.88 98 HIS A CA 1
ATOM 730 C C . HIS A 1 98 ? 3.99 7.086 15.141 1 98.88 98 HIS A C 1
ATOM 732 O O . HIS A 1 98 ? 5.191 6.867 15.312 1 98.88 98 HIS A O 1
ATOM 738 N N . CYS A 1 99 ? 3.133 7.062 16.078 1 98.81 99 CYS A N 1
ATOM 739 C CA . CYS A 1 99 ? 3.582 7.023 17.469 1 98.81 99 CYS A CA 1
ATOM 740 C C . CYS A 1 99 ? 3.59 5.594 18 1 98.81 99 CYS A C 1
ATOM 742 O O . CYS A 1 99 ? 2.963 4.707 17.422 1 98.81 99 CYS A O 1
ATOM 744 N N . ARG A 1 100 ? 4.277 5.395 19.031 1 98.5 100 ARG A N 1
ATOM 745 C CA . ARG A 1 100 ? 4.434 4.082 19.656 1 98.5 100 ARG A CA 1
ATOM 746 C C . ARG A 1 100 ? 3.146 3.648 20.344 1 98.5 100 ARG A C 1
ATOM 748 O O . ARG A 1 100 ? 2.734 2.492 20.234 1 98.5 100 ARG A O 1
ATOM 755 N N . ASN A 1 101 ? 2.621 4.539 21.125 1 98.81 101 ASN A N 1
ATOM 756 C CA . ASN A 1 101 ? 1.414 4.238 21.891 1 98.81 101 ASN A CA 1
ATOM 757 C C . ASN A 1 101 ? 0.173 4.25 21 1 98.81 101 ASN A C 1
ATOM 759 O O . ASN A 1 101 ? -0.126 5.258 20.359 1 98.81 101 ASN A O 1
ATOM 763 N N . PRO A 1 102 ? -0.612 3.178 20.969 1 98.81 102 PRO A N 1
ATOM 764 C CA . PRO A 1 102 ? -1.779 3.086 20.094 1 98.81 102 PRO A CA 1
ATOM 765 C C . PRO A 1 102 ? -2.83 4.152 20.391 1 98.81 102 PRO A C 1
ATOM 767 O O . PRO A 1 102 ? -3.707 4.41 19.562 1 98.81 102 PRO A O 1
ATOM 770 N N . TYR A 1 103 ? -2.752 4.727 21.516 1 98.88 103 TYR A N 1
ATOM 771 C CA . TYR A 1 103 ? -3.77 5.699 21.891 1 98.88 103 TYR A CA 1
ATOM 772 C C . TYR A 1 103 ? -3.418 7.09 21.375 1 98.88 103 TYR A C 1
ATOM 774 O O . TYR A 1 103 ? -4.254 7.996 21.406 1 98.88 103 TYR A O 1
ATOM 782 N N . VAL A 1 104 ? -2.188 7.32 20.984 1 98.88 104 VAL A N 1
ATOM 783 C CA . VAL A 1 104 ? -1.792 8.57 20.328 1 98.88 104 VAL A CA 1
ATOM 784 C C . VAL A 1 104 ? -2.088 8.492 18.844 1 98.88 104 VAL A C 1
ATOM 786 O O . VAL A 1 104 ? -1.584 7.609 18.141 1 98.88 104 VAL A O 1
ATOM 789 N N . PRO A 1 105 ? -2.869 9.367 18.297 1 98.88 105 PRO A N 1
ATOM 790 C CA . PRO A 1 105 ? -3.268 9.281 16.891 1 98.88 105 PRO A CA 1
ATOM 791 C C . PRO A 1 105 ? -2.109 9.547 15.93 1 98.88 105 PRO A C 1
ATOM 793 O O . PRO A 1 105 ? -1.177 10.281 16.281 1 98.88 105 PRO A O 1
ATOM 796 N N . ILE A 1 106 ? -2.162 8.953 14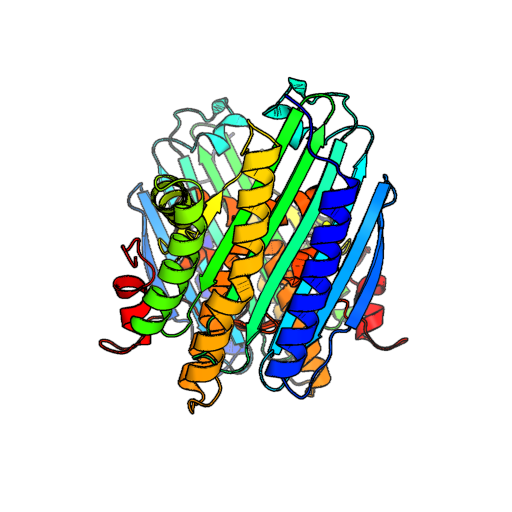.766 1 98.94 106 ILE A N 1
ATOM 797 C CA . ILE A 1 106 ? -1.343 9.367 13.633 1 98.94 106 ILE A CA 1
ATOM 798 C C . ILE A 1 106 ? -1.767 10.766 13.18 1 98.94 106 ILE A C 1
ATOM 800 O O . ILE A 1 106 ? -2.951 11.102 13.219 1 98.94 106 ILE A O 1
ATOM 804 N N . VAL A 1 107 ? -0.831 11.555 12.719 1 98.94 107 VAL A N 1
ATOM 805 C CA . VAL A 1 107 ? -1.182 12.875 12.203 1 98.94 107 VAL A CA 1
ATOM 806 C C . VAL A 1 107 ? -0.435 13.141 10.898 1 98.94 107 VAL A C 1
ATOM 808 O O . VAL A 1 107 ? 0.672 12.633 10.695 1 98.94 107 VAL A O 1
ATOM 811 N N . HIS A 1 108 ? -1.088 13.797 10 1 98.81 108 HIS A N 1
ATOM 812 C CA . HIS A 1 108 ? -0.552 14.25 8.727 1 98.81 108 HIS A CA 1
ATOM 813 C C . HIS A 1 108 ? -0.747 15.75 8.539 1 98.81 108 HIS A C 1
ATOM 815 O O . HIS A 1 108 ? -1.779 16.297 8.938 1 98.81 108 HIS A O 1
ATOM 821 N N . MET A 1 109 ? 0.217 16.422 8.062 1 98.69 109 MET A N 1
ATOM 822 C CA . MET A 1 109 ? 0.14 17.828 7.691 1 98.69 109 MET A CA 1
ATOM 823 C C . MET A 1 109 ? 0.885 18.078 6.387 1 98.69 109 MET A C 1
ATOM 825 O O . MET A 1 109 ? 1.943 17.5 6.145 1 98.69 109 MET A O 1
ATOM 829 N N . ASN A 1 110 ? 0.389 18.891 5.562 1 98.31 110 ASN A N 1
ATOM 830 C CA . ASN A 1 110 ? 1.02 19.312 4.32 1 98.31 110 ASN A CA 1
ATOM 831 C C . ASN A 1 110 ? 0.648 20.766 3.979 1 98.31 110 ASN A C 1
ATOM 833 O O . ASN A 1 110 ? -0.534 21.109 3.943 1 98.31 110 ASN A O 1
ATOM 837 N N . TYR A 1 111 ? 1.573 21.609 3.826 1 98.56 111 TYR A N 1
ATOM 838 C CA . TYR A 1 111 ? 1.391 22.969 3.324 1 98.56 111 TYR A CA 1
ATOM 839 C C . TYR A 1 111 ? 2.33 23.25 2.158 1 98.56 111 TYR A C 1
ATOM 841 O O . TYR A 1 111 ? 3.553 23.172 2.305 1 98.56 111 TYR A O 1
ATOM 849 N N . ARG A 1 112 ? 1.763 23.609 1.069 1 97.94 112 ARG A N 1
ATOM 850 C CA . ARG A 1 112 ? 2.541 23.672 -0.163 1 97.94 112 ARG A CA 1
ATOM 851 C C . ARG A 1 112 ? 2.104 24.844 -1.027 1 97.94 112 ARG A C 1
ATOM 853 O O . ARG A 1 112 ? 1.021 25.406 -0.828 1 97.94 112 ARG A O 1
ATOM 860 N N . PHE A 1 113 ? 2.973 25.25 -1.912 1 97.25 113 PHE A N 1
ATOM 861 C CA . PHE A 1 113 ? 2.781 26.312 -2.889 1 97.25 113 PHE A CA 1
ATOM 862 C C . PHE A 1 113 ? 3.287 25.891 -4.262 1 97.25 113 PHE A C 1
ATOM 864 O O . PHE A 1 113 ? 4.316 25.219 -4.371 1 97.25 113 PHE A O 1
ATOM 871 N N . PHE A 1 114 ? 2.514 26.203 -5.273 1 94.56 114 PHE A N 1
ATOM 872 C CA . PHE A 1 114 ? 2.879 25.906 -6.652 1 94.56 114 PHE A CA 1
ATOM 873 C C . PHE A 1 114 ? 2.789 27.156 -7.516 1 94.56 114 PHE A C 1
ATOM 875 O O . PHE A 1 114 ? 1.862 27.953 -7.371 1 94.56 114 PHE A O 1
ATOM 882 N N . SER A 1 115 ? 3.746 27.359 -8.406 1 93.94 115 SER A N 1
ATOM 883 C CA . SER A 1 115 ? 3.695 28.453 -9.375 1 93.94 115 SER A CA 1
ATOM 884 C C . SER A 1 115 ? 4.262 28.031 -10.719 1 93.94 115 SER A C 1
ATOM 886 O O . SER A 1 115 ? 5.23 27.266 -10.781 1 93.94 115 SER A O 1
ATOM 888 N N . ALA A 1 116 ? 3.652 28.375 -11.758 1 91.44 116 ALA A N 1
ATOM 889 C CA . ALA A 1 116 ? 4.086 28.203 -13.141 1 91.44 116 ALA A CA 1
ATOM 890 C C . ALA A 1 116 ? 3.646 29.391 -14 1 91.44 116 ALA A C 1
ATOM 892 O O . ALA A 1 116 ? 2.467 29.516 -14.336 1 91.44 116 ALA A O 1
ATOM 893 N N . GLY A 1 117 ? 4.637 30.156 -14.375 1 87.62 117 GLY A N 1
ATOM 894 C CA . GLY A 1 117 ? 4.27 31.391 -15.055 1 87.62 117 GLY A CA 1
ATOM 895 C C . GLY A 1 117 ? 3.348 32.281 -14.234 1 87.62 117 GLY A C 1
ATOM 896 O O . GLY A 1 117 ? 3.654 32.594 -13.086 1 87.62 117 GLY A O 1
ATOM 897 N N . PRO A 1 118 ? 2.229 32.594 -14.836 1 87.38 118 PRO A N 1
ATOM 898 C CA . PRO A 1 118 ? 1.303 33.438 -14.109 1 87.38 118 PRO A CA 1
ATOM 899 C C . PRO A 1 118 ? 0.389 32.688 -13.164 1 87.38 118 PRO A C 1
ATOM 901 O O . PRO A 1 118 ? -0.338 33.281 -12.367 1 87.38 118 PRO A O 1
ATOM 904 N N . VAL A 1 119 ? 0.488 31.406 -13.242 1 90.81 119 VAL A N 1
ATOM 905 C CA . VAL A 1 119 ? -0.423 30.578 -12.461 1 90.81 119 VAL A CA 1
ATOM 906 C C . VAL A 1 119 ? 0.242 30.188 -11.148 1 90.81 119 VAL A C 1
ATOM 908 O O . VAL A 1 119 ? 1.429 29.844 -11.125 1 90.81 119 VAL A O 1
ATOM 911 N N . TRP A 1 120 ? -0.531 30.344 -10.078 1 94.25 120 TRP A N 1
ATOM 912 C CA . TRP A 1 120 ? -0.04 29.891 -8.781 1 94.25 120 TRP A CA 1
ATOM 913 C C . TRP A 1 120 ? -1.197 29.516 -7.859 1 94.25 120 TRP A C 1
ATOM 915 O O . TRP A 1 120 ? -2.328 29.969 -8.062 1 94.25 120 TRP A O 1
ATOM 925 N N . TRP A 1 121 ? -0.953 28.703 -6.852 1 96.19 121 TRP A N 1
ATOM 926 C CA . TRP A 1 121 ? -1.96 28.391 -5.84 1 96.19 121 TRP A CA 1
ATOM 927 C C . TRP A 1 121 ? -1.312 27.859 -4.57 1 96.19 121 TRP A C 1
ATOM 929 O O . TRP A 1 121 ? -0.169 27.391 -4.598 1 96.19 121 TRP A O 1
ATOM 939 N N . PHE A 1 122 ? -2.055 28.031 -3.49 1 97.75 122 PHE A N 1
ATOM 940 C CA . PHE A 1 122 ? -1.715 27.422 -2.215 1 97.75 122 PHE A CA 1
ATOM 941 C C . PHE A 1 122 ? -2.48 26.109 -2.027 1 97.75 122 PHE A C 1
ATOM 943 O O . PHE A 1 122 ? -3.621 25.984 -2.479 1 97.75 122 PHE A O 1
ATOM 950 N N . GLY A 1 123 ? -1.808 25.156 -1.381 1 97.94 123 GLY A N 1
ATOM 951 C CA . GLY A 1 123 ? -2.432 23.938 -0.862 1 97.94 123 GLY A CA 1
ATOM 952 C C . GLY A 1 123 ? -2.002 23.609 0.555 1 97.94 123 GLY A C 1
ATOM 953 O O . GLY A 1 123 ? -0.965 24.094 1.022 1 97.94 123 GLY A O 1
ATOM 954 N N . GLY A 1 124 ? -2.873 22.828 1.131 1 98.19 124 GLY A N 1
ATOM 955 C CA . GLY A 1 124 ? -2.461 22.453 2.477 1 98.19 124 GLY A CA 1
ATOM 956 C C . GLY A 1 124 ? -3.559 21.766 3.271 1 98.19 124 GLY A C 1
ATOM 957 O O . GLY A 1 124 ? -4.613 21.438 2.727 1 98.19 124 GLY A O 1
ATOM 958 N N . GLY A 1 125 ? -3.162 21.453 4.543 1 98.38 125 GLY A N 1
ATOM 959 C CA . GLY A 1 125 ? -4.102 20.828 5.461 1 98.38 125 GLY A CA 1
ATOM 960 C C . GLY A 1 125 ? -3.43 19.969 6.512 1 98.38 125 GLY A C 1
ATOM 961 O O . GLY A 1 125 ? -2.201 19.859 6.547 1 98.38 125 GLY A O 1
ATOM 962 N N . ALA A 1 126 ? -4.227 19.516 7.387 1 98.81 126 ALA A N 1
ATOM 963 C CA . ALA A 1 126 ? -3.854 18.578 8.438 1 98.81 126 ALA A CA 1
ATOM 964 C C . ALA A 1 126 ? -5.016 17.641 8.781 1 98.81 126 ALA A C 1
ATOM 966 O O . ALA A 1 126 ? -6.176 18.062 8.781 1 98.81 126 ALA A O 1
ATOM 967 N N . ASP A 1 127 ? -4.715 16.453 9.016 1 98.88 127 ASP A N 1
ATOM 968 C CA . ASP A 1 127 ? -5.746 15.492 9.391 1 98.88 127 ASP A CA 1
ATOM 969 C C . ASP A 1 127 ? -5.23 14.516 10.445 1 98.88 127 ASP A C 1
ATOM 971 O O . ASP A 1 127 ? -4.023 14.305 10.562 1 98.88 127 ASP A O 1
ATOM 975 N N . LEU A 1 128 ? -6.141 14.016 11.219 1 98.94 128 LEU A N 1
ATOM 976 C CA . LEU A 1 128 ? -5.852 13.172 12.367 1 98.94 128 LEU A CA 1
ATOM 977 C C . LEU A 1 128 ? -6.422 11.773 12.18 1 98.94 128 LEU A C 1
ATOM 979 O O . LEU A 1 128 ? -7.574 11.617 11.766 1 98.94 128 LEU A O 1
ATOM 983 N N . THR A 1 129 ? -5.609 10.734 12.523 1 98.88 129 THR A N 1
ATOM 984 C CA . THR A 1 129 ? -6.023 9.344 12.367 1 98.88 129 THR A CA 1
ATOM 985 C C . THR A 1 129 ? -5.859 8.578 13.68 1 98.88 129 THR A C 1
ATOM 987 O O . THR A 1 129 ? -4.844 7.922 13.898 1 98.88 129 THR A O 1
ATOM 990 N N . PRO A 1 130 ? -6.863 8.594 14.508 1 98.81 130 PRO A N 1
ATOM 991 C CA . PRO A 1 130 ? -6.777 7.828 15.75 1 98.81 130 PRO A CA 1
ATOM 992 C C . PRO A 1 130 ? -6.914 6.324 15.523 1 98.81 130 PRO A C 1
ATOM 994 O O . PRO A 1 130 ? -7.672 5.895 14.648 1 98.81 130 PRO A O 1
ATOM 997 N N . ILE A 1 131 ? -6.141 5.59 16.312 1 98.62 131 ILE A N 1
ATOM 998 C CA . ILE A 1 131 ? -6.371 4.152 16.422 1 98.62 131 ILE A CA 1
ATOM 999 C C . ILE A 1 131 ? -7.555 3.887 17.344 1 98.62 131 ILE A C 1
ATOM 1001 O O . ILE A 1 131 ? -8.461 3.121 17.016 1 98.62 131 ILE A O 1
ATOM 1005 N N . TYR A 1 132 ? -7.539 4.492 18.406 1 98.56 132 TYR A N 1
ATOM 1006 C CA . TYR A 1 132 ? -8.672 4.578 19.328 1 98.56 132 TYR A CA 1
ATOM 1007 C C . TYR A 1 132 ? -9.188 6.008 19.406 1 98.56 132 TYR A C 1
ATOM 1009 O O . TYR A 1 132 ? -8.414 6.949 19.594 1 98.56 132 TYR A O 1
ATOM 1017 N N . GLY A 1 133 ? -10.508 6.148 19.297 1 97.5 133 GLY A N 1
ATOM 1018 C CA . GLY A 1 133 ? -11.094 7.477 19.219 1 97.5 133 GLY A CA 1
ATOM 1019 C C . GLY A 1 133 ? -11.469 8.039 20.594 1 97.5 133 GLY A C 1
ATOM 1020 O O . GLY A 1 133 ? -11.961 7.309 21.453 1 97.5 133 GLY A O 1
ATOM 1021 N N . PHE A 1 134 ? -11.164 9.25 20.797 1 98.38 134 PHE A N 1
ATOM 1022 C CA . PHE A 1 134 ? -11.617 10.047 21.922 1 98.38 134 PHE A CA 1
ATOM 1023 C C . PHE A 1 134 ? -12.297 11.328 21.453 1 98.38 134 PHE A C 1
ATOM 1025 O O . PHE A 1 134 ? -11.68 12.148 20.766 1 98.38 134 PHE A O 1
ATOM 1032 N N . GLU A 1 135 ? -13.516 11.555 21.859 1 98.31 135 GLU A N 1
ATOM 1033 C CA . GLU A 1 135 ? -14.266 12.727 21.406 1 98.31 135 GLU A CA 1
ATOM 1034 C C . GLU A 1 135 ? -13.555 14.023 21.781 1 98.31 135 GLU A C 1
ATOM 1036 O O . GLU A 1 135 ? -13.531 14.977 21 1 98.31 135 GLU A O 1
ATOM 1041 N N . GLU A 1 136 ? -13.031 14.07 22.906 1 98.62 136 GLU A N 1
ATOM 1042 C CA . GLU A 1 136 ? -12.375 15.289 23.359 1 98.62 136 GLU A CA 1
ATOM 1043 C C . GLU A 1 136 ? -11.172 15.625 22.484 1 98.62 136 GLU A C 1
ATOM 1045 O O . GLU A 1 136 ? -10.867 16.797 22.266 1 98.62 136 GLU A O 1
ATOM 1050 N N . ASP A 1 137 ? -10.445 14.617 22.016 1 98.81 137 ASP A N 1
ATOM 1051 C CA . ASP A 1 137 ? -9.312 14.844 21.125 1 98.81 137 ASP A CA 1
ATOM 1052 C C . ASP A 1 137 ? -9.773 15.336 19.766 1 98.81 137 ASP A C 1
ATOM 1054 O O . ASP A 1 137 ? -9.172 16.25 19.188 1 98.81 137 ASP A O 1
ATOM 1058 N N . ALA A 1 138 ? -10.844 14.719 19.25 1 98.81 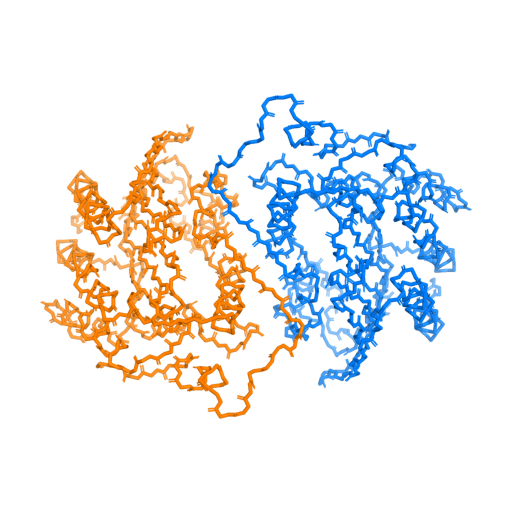138 ALA A N 1
ATOM 1059 C CA . ALA A 1 138 ? -11.406 15.141 17.969 1 98.81 138 ALA A CA 1
ATOM 1060 C C . ALA A 1 138 ? -11.859 16.594 18.016 1 98.81 138 ALA A C 1
ATOM 1062 O O . ALA A 1 138 ? -11.531 17.391 17.125 1 98.81 138 ALA A O 1
ATOM 1063 N N . ARG A 1 139 ? -12.531 16.938 19.047 1 98.81 139 ARG A N 1
ATOM 1064 C CA . ARG A 1 139 ? -13.031 18.297 19.203 1 98.81 139 ARG A CA 1
ATOM 1065 C C . ARG A 1 139 ? -11.883 19.281 19.359 1 98.81 139 ARG A C 1
ATOM 1067 O O . ARG A 1 139 ? -11.922 20.375 18.797 1 98.81 139 ARG A O 1
ATOM 1074 N N . HIS A 1 140 ? -10.93 18.922 20.141 1 98.88 140 HIS A N 1
ATOM 1075 C CA . HIS A 1 140 ? -9.781 19.797 20.312 1 98.88 140 HIS A CA 1
ATOM 1076 C C . HIS A 1 140 ? -9.086 20.062 18.969 1 98.88 140 HIS A C 1
ATOM 1078 O O . HIS A 1 140 ? -8.828 21.219 18.609 1 98.88 140 HIS A O 1
ATOM 1084 N N . PHE A 1 141 ? -8.781 19.016 18.234 1 98.94 141 PHE A N 1
ATOM 1085 C CA . PHE A 1 141 ? -8.078 19.109 16.953 1 98.94 141 PHE A CA 1
ATOM 1086 C C . PHE A 1 141 ? -8.844 20 15.984 1 98.94 141 PHE A C 1
ATOM 1088 O O . PHE A 1 141 ? -8.289 20.969 15.461 1 98.94 141 PHE A O 1
ATOM 1095 N N . HIS A 1 142 ? -10.094 19.766 15.836 1 98.88 142 HIS A N 1
ATOM 1096 C CA . HIS A 1 142 ? -10.914 20.484 14.859 1 98.88 142 HIS A CA 1
ATOM 1097 C C . HIS A 1 142 ? -11.195 21.906 15.312 1 98.88 142 HIS A C 1
ATOM 1099 O O . HIS A 1 142 ? -11.227 22.828 14.5 1 98.88 142 HIS A O 1
ATOM 1105 N N . SER A 1 143 ? -11.406 22.094 16.609 1 98.88 143 SER A N 1
ATOM 1106 C CA . SER A 1 143 ? -11.664 23.438 17.094 1 98.88 143 SER A CA 1
ATOM 1107 C C . SER A 1 143 ? -10.445 24.344 16.922 1 98.88 143 SER A C 1
ATOM 1109 O O . SER A 1 143 ? -10.578 25.531 16.641 1 98.88 143 SER A O 1
ATOM 1111 N N . THR A 1 144 ? -9.305 23.797 17.125 1 98.88 144 THR A N 1
ATOM 1112 C CA . THR A 1 144 ? -8.07 24.547 16.906 1 98.88 144 THR A CA 1
ATOM 1113 C C . THR A 1 144 ? -7.945 24.969 15.445 1 98.88 144 THR A C 1
ATOM 1115 O O . THR A 1 144 ? -7.625 26.125 15.156 1 98.88 144 THR A O 1
ATOM 1118 N N . LEU A 1 145 ? -8.219 24.094 14.508 1 98.75 145 LEU A N 1
ATOM 1119 C CA . LEU A 1 145 ? -8.156 24.406 13.078 1 98.75 145 LEU A CA 1
ATOM 1120 C C . LEU A 1 145 ? -9.234 25.422 12.695 1 98.75 145 LEU A C 1
ATOM 1122 O O . LEU A 1 145 ? -8.961 26.344 11.922 1 98.75 145 LEU A O 1
ATOM 1126 N N . LYS A 1 146 ? -10.414 25.203 13.25 1 98.81 146 LYS A N 1
ATOM 1127 C CA . LYS A 1 146 ? -11.508 26.125 12.953 1 98.81 146 LYS A CA 1
ATOM 1128 C C . LYS A 1 146 ? -11.18 27.547 13.422 1 98.81 146 LYS A C 1
ATOM 1130 O O . LYS A 1 146 ? -11.477 28.516 12.734 1 98.81 146 LYS A O 1
ATOM 1135 N N . THR A 1 147 ? -10.672 27.656 14.609 1 98.81 147 THR A N 1
ATOM 1136 C CA . THR A 1 147 ? -10.297 28.953 15.156 1 98.81 147 THR A CA 1
ATOM 1137 C C . THR A 1 147 ? -9.328 29.672 14.227 1 98.81 147 THR A C 1
ATOM 1139 O O . THR A 1 147 ? -9.484 30.875 13.953 1 98.81 147 THR A O 1
ATOM 1142 N N . ALA A 1 148 ? -8.336 28.969 13.695 1 98.56 148 ALA A N 1
ATOM 1143 C CA . ALA A 1 148 ? -7.375 29.547 12.766 1 98.56 148 ALA A CA 1
ATOM 1144 C C . ALA A 1 148 ? -8.062 29.969 11.461 1 98.56 148 ALA A C 1
ATOM 1146 O O . ALA A 1 148 ? -7.785 31.047 10.93 1 98.56 148 ALA A O 1
ATOM 1147 N N . CYS A 1 149 ? -8.969 29.156 10.977 1 98.62 149 CYS A N 1
ATOM 1148 C CA . CYS A 1 149 ? -9.719 29.469 9.766 1 98.62 149 CYS A CA 1
ATOM 1149 C C . CYS A 1 149 ? -10.57 30.719 9.969 1 98.62 149 CYS A C 1
ATOM 1151 O O . CYS A 1 149 ? -10.578 31.609 9.117 1 98.62 149 CYS A O 1
ATOM 1153 N N . ASP A 1 150 ? -11.195 30.781 11.094 1 98.44 150 ASP A N 1
ATOM 1154 C CA . ASP A 1 150 ? -12.172 31.828 11.375 1 98.44 150 ASP A CA 1
ATOM 1155 C C . ASP A 1 150 ? -11.508 33.188 11.445 1 98.44 150 ASP A C 1
ATOM 1157 O O . ASP A 1 150 ? -12.156 34.219 11.227 1 98.44 150 ASP A O 1
ATOM 1161 N N . ARG A 1 151 ? -10.273 33.281 11.695 1 98.31 151 ARG A N 1
ATOM 1162 C CA . ARG A 1 151 ? -9.539 34.562 11.742 1 98.31 151 ARG A CA 1
ATOM 1163 C C . ARG A 1 151 ? -9.438 35.188 10.352 1 98.31 151 ARG A C 1
ATOM 1165 O O . ARG A 1 151 ? -9.156 36.375 10.219 1 98.31 151 ARG A O 1
ATOM 1172 N N . HIS A 1 152 ? -9.68 34.406 9.367 1 98.12 152 HIS A N 1
ATOM 1173 C CA . HIS A 1 152 ? -9.523 34.875 7.996 1 98.12 152 HIS A CA 1
ATOM 1174 C C . HIS A 1 152 ? -10.859 34.875 7.258 1 98.12 152 HIS A C 1
ATOM 1176 O O . HIS A 1 152 ? -11.219 35.844 6.621 1 98.12 152 HIS A O 1
ATOM 1182 N N . ASP A 1 153 ? -11.539 33.75 7.324 1 97.69 153 ASP A N 1
ATOM 1183 C CA . ASP A 1 153 ? -12.836 33.594 6.672 1 97.69 153 ASP A CA 1
ATOM 1184 C C . ASP A 1 153 ? -13.656 32.469 7.348 1 97.69 153 ASP A C 1
ATOM 1186 O O . ASP A 1 153 ? -13.234 31.328 7.387 1 97.69 153 ASP A O 1
ATOM 1190 N N . PRO A 1 154 ? -14.836 32.781 7.816 1 97.69 154 PRO A N 1
ATOM 1191 C CA . PRO A 1 154 ? -15.656 31.797 8.508 1 97.69 154 PRO A CA 1
ATOM 1192 C C . PRO A 1 154 ? -16.125 30.672 7.582 1 97.69 154 PRO A C 1
ATOM 1194 O O . PRO A 1 154 ? -16.562 29.625 8.055 1 97.69 154 PRO A O 1
ATOM 1197 N N . GLY A 1 155 ? -16.016 30.828 6.336 1 98 155 GLY A N 1
ATOM 1198 C CA . GLY A 1 155 ? -16.422 29.812 5.379 1 98 155 GLY A CA 1
ATOM 1199 C C . GLY A 1 155 ? -15.328 28.797 5.09 1 98 155 GLY A C 1
ATOM 1200 O O . GLY A 1 155 ? -15.586 27.766 4.488 1 98 155 GLY A O 1
ATOM 1201 N N . PHE A 1 156 ? -14.125 29.062 5.539 1 98.38 156 PHE A N 1
ATOM 1202 C CA . PHE A 1 156 ? -12.992 28.203 5.211 1 98.38 156 PHE A CA 1
ATOM 1203 C C . PHE A 1 156 ? -13.125 26.844 5.895 1 98.38 156 PHE A C 1
ATOM 1205 O O . PHE A 1 156 ? -13.062 25.812 5.238 1 98.38 156 PHE A O 1
ATOM 1212 N N . TYR A 1 157 ? -13.422 26.859 7.164 1 98.56 157 TYR A N 1
ATOM 1213 C CA . TYR A 1 157 ? -13.406 25.609 7.91 1 98.56 157 TYR A CA 1
ATOM 1214 C C . TYR A 1 157 ? -14.469 24.656 7.391 1 98.56 157 TYR A C 1
ATOM 1216 O O . TYR A 1 157 ? -14.172 23.5 7.062 1 98.56 157 TYR A O 1
ATOM 1224 N N . PRO A 1 158 ? -15.766 25.109 7.266 1 98.44 158 PRO A N 1
ATOM 1225 C CA . PRO A 1 158 ? -16.766 24.156 6.77 1 98.44 158 PRO A CA 1
ATOM 1226 C C . PRO A 1 158 ? -16.406 23.594 5.387 1 98.44 158 PRO A C 1
ATOM 1228 O O . PRO A 1 158 ? -16.594 22.406 5.133 1 98.44 158 PRO A O 1
ATOM 1231 N N . ARG A 1 159 ? -15.867 24.438 4.586 1 98.38 159 ARG A N 1
ATOM 1232 C CA . ARG A 1 159 ? -15.516 24.031 3.23 1 98.38 159 ARG A CA 1
ATOM 1233 C C . ARG A 1 159 ? -14.352 23.047 3.236 1 98.38 159 ARG A C 1
ATOM 1235 O O . ARG A 1 159 ? -14.422 21.984 2.605 1 98.38 159 ARG A O 1
ATOM 1242 N N . PHE A 1 160 ? -13.32 23.359 3.891 1 98.75 160 PHE A N 1
ATOM 1243 C CA . PHE A 1 160 ? -12.102 22.562 3.865 1 98.75 160 PHE A CA 1
ATOM 1244 C C . PHE A 1 160 ? -12.273 21.281 4.676 1 98.75 160 PHE A C 1
ATOM 1246 O O . PHE A 1 160 ? -11.672 20.25 4.352 1 98.75 160 PHE A O 1
ATOM 1253 N N . LYS A 1 161 ? -13.086 21.328 5.738 1 98.81 161 LYS A N 1
ATOM 1254 C CA . LYS A 1 161 ? -13.406 20.125 6.512 1 98.81 161 LYS A CA 1
ATOM 1255 C C . LYS A 1 161 ? -14.141 19.094 5.656 1 98.81 161 LYS A C 1
ATOM 1257 O O . LYS A 1 161 ? -13.805 17.922 5.676 1 98.81 161 LYS A O 1
ATOM 1262 N N . ALA A 1 162 ? -15.102 19.562 4.918 1 98.62 162 ALA A N 1
ATOM 1263 C CA . ALA A 1 162 ? -15.844 18.672 4.031 1 98.62 162 ALA A CA 1
ATOM 1264 C C . ALA A 1 162 ? -14.922 18.062 2.979 1 98.62 162 ALA A C 1
ATOM 1266 O O . ALA A 1 162 ? -15.023 16.875 2.676 1 98.62 162 ALA A O 1
ATOM 1267 N N . TRP A 1 163 ? -14.039 18.906 2.457 1 98.69 163 TRP A N 1
ATOM 1268 C CA . TRP A 1 163 ? -13.078 18.438 1.465 1 98.69 163 TRP A CA 1
ATOM 1269 C C . TRP A 1 163 ? -12.156 17.391 2.061 1 98.69 163 TRP A C 1
ATOM 1271 O O . TRP A 1 163 ? -11.852 16.375 1.417 1 98.69 163 TRP A O 1
ATOM 1281 N N . CYS A 1 164 ? -11.773 17.609 3.227 1 98.69 164 CYS A N 1
ATOM 1282 C CA . CYS A 1 164 ? -10.883 16.688 3.922 1 98.69 164 CYS A CA 1
ATOM 1283 C C . CYS A 1 164 ? -11.555 15.344 4.137 1 98.69 164 CYS A C 1
ATOM 1285 O O . CYS A 1 164 ? -10.953 14.297 3.906 1 98.69 164 CYS A O 1
ATOM 1287 N N . ASP A 1 165 ? -12.805 15.367 4.582 1 98.5 165 ASP A N 1
ATOM 1288 C CA . ASP A 1 165 ? -13.57 14.141 4.809 1 98.5 165 ASP A CA 1
ATOM 1289 C C . ASP A 1 165 ? -13.664 13.312 3.529 1 98.5 165 ASP A C 1
ATOM 1291 O O . ASP A 1 165 ? -13.531 12.086 3.564 1 98.5 165 ASP A O 1
ATOM 1295 N N . ASP A 1 166 ? -13.805 13.992 2.504 1 98.25 166 ASP A N 1
ATOM 1296 C CA . ASP A 1 166 ? -13.961 13.312 1.225 1 98.25 166 ASP A CA 1
ATOM 1297 C C . ASP A 1 166 ? -12.625 12.773 0.719 1 98.25 166 ASP A C 1
ATOM 1299 O O . ASP A 1 166 ? -12.539 11.633 0.267 1 98.25 166 ASP A O 1
ATOM 1303 N N . TYR A 1 167 ? -11.617 13.586 0.772 1 98.19 167 TYR A N 1
ATOM 1304 C CA . TYR A 1 167 ? -10.32 13.242 0.192 1 98.19 167 TYR A CA 1
ATOM 1305 C C . TYR A 1 167 ? -9.703 12.039 0.896 1 98.19 167 TYR A C 1
ATOM 1307 O O . TYR A 1 167 ? -9.148 11.156 0.249 1 98.19 167 TYR A O 1
ATOM 1315 N N . PHE A 1 168 ? -9.789 12.023 2.189 1 98.44 168 PHE A N 1
ATOM 1316 C CA . PHE A 1 168 ? -9.086 11 2.955 1 98.44 168 PHE A CA 1
ATOM 1317 C C . PHE A 1 168 ? -10.016 9.836 3.285 1 98.44 168 PHE A C 1
ATOM 1319 O O . PHE A 1 168 ? -10.008 9.336 4.41 1 98.44 168 PHE A O 1
ATOM 1326 N N . THR A 1 169 ? -10.852 9.516 2.391 1 98.25 169 THR A N 1
ATOM 1327 C CA . THR A 1 169 ? -11.695 8.32 2.48 1 98.25 169 THR A CA 1
ATOM 1328 C C . THR A 1 169 ? -11.023 7.137 1.781 1 98.25 169 THR A C 1
ATOM 1330 O O . THR A 1 169 ? -10.477 7.285 0.687 1 98.25 169 THR A O 1
ATOM 1333 N N . ILE A 1 170 ? -10.992 6.016 2.475 1 97.94 170 ILE A N 1
ATOM 1334 C CA . ILE A 1 170 ? -10.57 4.762 1.864 1 97.94 170 ILE A CA 1
ATOM 1335 C C . ILE A 1 170 ? -11.758 4.09 1.175 1 97.94 170 ILE A C 1
ATOM 1337 O O . ILE A 1 170 ? -12.492 3.322 1.799 1 97.94 170 ILE A O 1
ATOM 1341 N N . ARG A 1 171 ? -11.875 4.254 -0.077 1 96.94 171 ARG A N 1
ATOM 1342 C CA . ARG A 1 171 ? -13.109 3.979 -0.813 1 96.94 171 ARG A CA 1
ATOM 1343 C C . ARG A 1 171 ? -13.453 2.496 -0.758 1 96.94 171 ARG A C 1
ATOM 1345 O O . ARG A 1 171 ? -14.602 2.131 -0.493 1 96.94 171 ARG A O 1
ATOM 1352 N N . HIS A 1 172 ? -12.453 1.617 -0.88 1 96.06 172 HIS A N 1
ATOM 1353 C CA . HIS A 1 172 ? -12.758 0.192 -0.93 1 96.06 172 HIS A CA 1
ATOM 1354 C C . HIS A 1 172 ? -13.07 -0.354 0.46 1 96.06 172 HIS A C 1
ATOM 1356 O O . HIS A 1 172 ? -13.602 -1.457 0.593 1 96.06 172 HIS A O 1
ATOM 1362 N N . ARG A 1 173 ? -12.727 0.41 1.49 1 96.88 173 ARG A N 1
ATOM 1363 C CA . ARG A 1 173 ? -13.062 0.039 2.859 1 96.88 173 ARG A CA 1
ATOM 1364 C C . ARG A 1 173 ? -14.344 0.737 3.312 1 96.88 173 ARG A C 1
ATOM 1366 O O . ARG A 1 173 ? -14.906 0.393 4.352 1 96.88 173 ARG A O 1
ATOM 1373 N N . GLN A 1 174 ? -14.773 1.732 2.566 1 95.56 174 GLN A N 1
ATOM 1374 C CA . GLN A 1 174 ? -15.93 2.553 2.918 1 95.56 174 GLN A CA 1
ATOM 1375 C C . GLN A 1 174 ? -15.773 3.156 4.309 1 95.56 174 GLN A C 1
ATOM 1377 O O . GLN A 1 174 ? -16.688 3.072 5.137 1 95.56 174 GLN A O 1
ATOM 1382 N N . GLU A 1 175 ? -14.656 3.686 4.598 1 97.38 175 GLU A N 1
ATOM 1383 C CA . GLU A 1 175 ? -14.359 4.398 5.836 1 97.38 175 GLU A CA 1
ATOM 1384 C C . GLU A 1 175 ? -13.359 5.523 5.602 1 97.38 175 GLU A C 1
ATOM 1386 O O . GLU A 1 175 ? -12.492 5.414 4.734 1 97.38 175 GLU A O 1
ATOM 1391 N N . MET A 1 176 ? -13.516 6.57 6.367 1 98.56 176 MET A N 1
ATOM 1392 C CA . MET A 1 176 ? -12.477 7.598 6.371 1 98.56 176 MET A CA 1
ATOM 1393 C C . MET A 1 176 ? -11.18 7.062 6.969 1 98.56 176 MET A C 1
ATOM 1395 O O . MET A 1 176 ? -11.211 6.168 7.816 1 98.56 176 MET A O 1
ATOM 1399 N N . ARG A 1 177 ? -10.039 7.551 6.523 1 98.62 177 ARG A N 1
ATOM 1400 C CA . ARG A 1 177 ? -8.758 7.148 7.094 1 98.62 177 ARG A CA 1
ATOM 1401 C C . ARG A 1 177 ? -8.672 7.523 8.57 1 98.62 177 ARG A C 1
ATOM 1403 O O . ARG A 1 177 ? -8.156 6.758 9.383 1 98.62 177 ARG A O 1
ATOM 1410 N N . GLY A 1 178 ? -9.148 8.617 8.898 1 98.69 178 GLY A N 1
ATOM 1411 C CA . GLY A 1 178 ? -9.227 9.156 10.25 1 98.69 178 GLY A CA 1
ATOM 1412 C C . GLY A 1 178 ? -10.445 10.023 10.477 1 98.69 178 GLY A C 1
ATOM 1413 O O . GLY A 1 178 ? -11.508 9.773 9.906 1 98.69 178 GLY A O 1
ATOM 1414 N N . ILE A 1 179 ? -10.305 11.016 11.352 1 98.81 179 ILE A N 1
ATOM 1415 C CA . ILE A 1 179 ? -11.445 11.852 11.695 1 98.81 179 ILE A CA 1
ATOM 1416 C C . ILE A 1 179 ? -11.414 13.141 10.867 1 98.81 179 ILE A C 1
ATOM 1418 O O . ILE A 1 179 ? -12.141 14.094 11.156 1 98.81 179 ILE A O 1
ATOM 1422 N N . GLY A 1 180 ? -10.539 13.188 9.938 1 98.56 180 GLY A N 1
ATOM 1423 C CA . GLY A 1 180 ? -10.414 14.359 9.078 1 98.56 180 GLY A CA 1
ATOM 1424 C C . GLY A 1 180 ? -9.672 15.508 9.734 1 98.56 180 GLY A C 1
ATOM 1425 O O . GLY A 1 180 ? -8.805 15.289 10.586 1 98.56 180 GLY A O 1
ATOM 1426 N N . GLY A 1 181 ? -9.938 16.641 9.32 1 98.75 181 GLY A N 1
ATOM 1427 C CA . GLY A 1 181 ? -9.367 17.938 9.586 1 98.75 181 GLY A CA 1
ATOM 1428 C C . GLY A 1 181 ? -9.711 18.969 8.523 1 98.75 181 GLY A C 1
ATOM 1429 O O . GLY A 1 181 ? -10.883 19.219 8.25 1 98.75 181 GLY A O 1
ATOM 1430 N N . ILE A 1 182 ? -8.695 19.5 7.902 1 98.81 182 ILE A N 1
ATOM 1431 C CA . ILE A 1 182 ? -8.93 20.406 6.773 1 98.81 182 ILE A CA 1
ATOM 1432 C C . ILE A 1 182 ? -8.031 20 5.605 1 98.81 182 ILE A C 1
ATOM 1434 O O . ILE A 1 182 ? -6.941 19.469 5.809 1 98.81 182 ILE A O 1
ATOM 1438 N N . PHE A 1 183 ? -8.484 20.25 4.473 1 98.75 183 PHE A N 1
ATOM 1439 C CA . PHE A 1 183 ? -7.75 20.031 3.23 1 98.75 183 PHE A CA 1
ATOM 1440 C C . PHE A 1 183 ? -8.156 21.047 2.172 1 98.75 183 PHE A C 1
ATOM 1442 O O . PHE A 1 183 ? -9.344 21.312 1.979 1 98.75 183 PHE A O 1
ATOM 1449 N N . PHE A 1 184 ? -7.23 21.734 1.59 1 98.38 184 PHE A N 1
ATOM 1450 C CA . PHE A 1 184 ? -7.512 22.641 0.481 1 98.38 184 PHE A CA 1
ATOM 1451 C C . PHE A 1 184 ? -6.41 22.562 -0.571 1 98.38 184 PHE A C 1
ATOM 1453 O O . PHE A 1 184 ? -5.27 22.219 -0.259 1 98.38 184 PHE A O 1
ATOM 1460 N N . ASP A 1 185 ? -6.719 22.812 -1.706 1 96.44 185 ASP A N 1
ATOM 1461 C CA . ASP A 1 185 ? -5.844 22.875 -2.873 1 96.44 185 ASP A CA 1
ATOM 1462 C C . ASP A 1 185 ? -6.32 23.938 -3.857 1 96.44 185 ASP A C 1
ATOM 1464 O O . ASP A 1 185 ? -7.398 24.516 -3.682 1 96.44 185 ASP A O 1
ATOM 1468 N N . ASP A 1 186 ? -5.445 24.375 -4.711 1 93.81 186 ASP A N 1
ATOM 1469 C CA . ASP A 1 186 ? -5.793 25.312 -5.785 1 93.81 186 ASP A CA 1
ATOM 1470 C C . ASP A 1 186 ? -6.312 26.625 -5.227 1 93.81 186 ASP A C 1
ATOM 1472 O O . ASP A 1 186 ? -7.199 27.25 -5.812 1 93.81 186 ASP A O 1
ATOM 1476 N N . LEU A 1 187 ? -5.91 26.953 -4.039 1 96 187 LEU A N 1
ATOM 1477 C CA . LEU A 1 187 ? -6.336 28.234 -3.465 1 96 187 LEU A CA 1
ATOM 1478 C C . LEU A 1 187 ? -5.57 29.391 -4.09 1 96 187 LEU A C 1
ATOM 1480 O O . LEU A 1 187 ? -4.355 29.5 -3.916 1 96 187 LEU A O 1
ATOM 1484 N N . ASN A 1 188 ? -6.309 30.203 -4.809 1 94.75 188 ASN A N 1
ATOM 1485 C CA . ASN A 1 188 ? -5.73 31.375 -5.477 1 94.75 188 ASN A CA 1
ATOM 1486 C C . ASN A 1 188 ? -6.617 32.594 -5.312 1 94.75 188 ASN A C 1
ATOM 1488 O O . ASN A 1 188 ? -7.777 32.5 -4.914 1 94.75 188 ASN A O 1
ATOM 1492 N N . GLY A 1 189 ? -6.027 33.812 -5.516 1 93.81 189 GLY A N 1
ATOM 1493 C CA . GLY A 1 189 ? -6.703 35.062 -5.297 1 93.81 189 GLY A CA 1
ATOM 1494 C C . GLY A 1 189 ? -5.781 36.156 -4.797 1 93.81 189 GLY A C 1
ATOM 1495 O O . GLY A 1 189 ? -4.734 36.406 -5.398 1 93.81 189 GLY A O 1
ATOM 1496 N N . ASP A 1 190 ? -6.254 36.719 -3.705 1 94.12 190 ASP A N 1
ATOM 1497 C CA . ASP A 1 190 ? -5.387 37.719 -3.082 1 94.12 190 ASP A CA 1
ATOM 1498 C C . ASP A 1 190 ? -4.199 37.062 -2.387 1 94.12 190 ASP A C 1
ATOM 1500 O O . ASP A 1 190 ? -4.352 36.469 -1.312 1 94.12 190 ASP A O 1
ATOM 1504 N N . GLY A 1 191 ? -3.051 37.25 -2.98 1 93.81 191 GLY A N 1
ATOM 1505 C CA . GLY A 1 191 ? -1.85 36.562 -2.539 1 93.81 191 GLY A CA 1
ATOM 1506 C C . GLY A 1 191 ? -1.495 36.844 -1.092 1 93.81 191 GLY A C 1
ATOM 1507 O O . GLY A 1 191 ? -1.151 35.938 -0.341 1 93.81 191 GLY A O 1
ATOM 1508 N N . GLU A 1 192 ? -1.606 38.031 -0.713 1 94.44 192 GLU A N 1
ATOM 1509 C CA . GLU A 1 192 ? -1.236 38.438 0.642 1 94.44 192 GLU A CA 1
ATOM 1510 C C . GLU A 1 192 ? -2.184 37.844 1.673 1 94.44 192 GLU A C 1
ATOM 1512 O O . GLU A 1 192 ? -1.743 37.312 2.703 1 94.44 192 GLU A O 1
ATOM 1517 N N . LEU A 1 193 ? -3.418 37.906 1.434 1 94.88 193 LEU A N 1
ATOM 1518 C CA . LEU A 1 193 ? -4.422 37.375 2.346 1 94.88 193 LEU A CA 1
ATOM 1519 C C . LEU A 1 193 ? -4.316 35.844 2.451 1 94.88 193 LEU A C 1
ATOM 1521 O O . LEU A 1 193 ? -4.406 35.281 3.547 1 94.88 193 LEU A O 1
ATOM 1525 N N . LEU A 1 194 ? -4.102 35.281 1.306 1 96.38 194 LEU A N 1
ATOM 1526 C CA . LEU A 1 194 ? -4.059 33.812 1.295 1 96.38 194 LEU A CA 1
ATOM 1527 C C . LEU A 1 194 ? -2.768 33.312 1.928 1 96.38 194 LEU A C 1
ATOM 1529 O O . LEU A 1 194 ? -2.758 32.25 2.566 1 96.38 194 LEU A O 1
ATOM 1533 N N . GLN A 1 195 ? -1.714 34 1.73 1 97 195 GLN A N 1
ATOM 1534 C CA . GLN A 1 195 ? -0.469 33.594 2.383 1 97 195 GLN A CA 1
ATOM 1535 C C . GLN A 1 195 ? -0.593 33.688 3.9 1 97 195 GLN A C 1
ATOM 1537 O O . GLN A 1 195 ? -0.107 32.812 4.617 1 97 195 GLN A O 1
ATOM 1542 N N . ALA A 1 196 ? -1.229 34.75 4.352 1 97.44 196 ALA A N 1
ATOM 1543 C CA . ALA A 1 196 ? -1.446 34.906 5.789 1 97.44 196 ALA A CA 1
ATOM 1544 C C . ALA A 1 196 ? -2.273 33.75 6.344 1 97.44 196 ALA A C 1
ATOM 1546 O O . ALA A 1 196 ? -1.97 33.219 7.41 1 97.44 196 ALA A O 1
ATOM 1547 N N . PHE A 1 197 ? -3.293 33.406 5.66 1 98.19 197 PHE A N 1
ATOM 1548 C CA . PHE A 1 197 ? -4.133 32.25 6.02 1 98.19 197 PHE A CA 1
ATOM 1549 C C . PHE A 1 197 ? -3.312 30.969 6.059 1 98.19 197 PHE A C 1
ATOM 1551 O O . PHE A 1 197 ? -3.338 30.234 7.055 1 98.19 197 PHE A O 1
ATOM 1558 N N . TRP A 1 198 ? -2.613 30.781 4.969 1 98.19 198 TRP A N 1
ATOM 1559 C CA . TRP A 1 198 ? -1.78 29.594 4.777 1 98.19 198 TRP A CA 1
ATOM 1560 C C . TRP A 1 198 ? -0.759 29.469 5.898 1 98.19 198 TRP A C 1
ATOM 1562 O O . TRP A 1 198 ? -0.614 28.391 6.488 1 98.19 198 TRP A O 1
ATOM 1572 N N . GLU A 1 199 ? -0.122 30.516 6.301 1 98.44 199 GLU A N 1
ATOM 1573 C CA . GLU A 1 199 ? 0.874 30.531 7.367 1 98.44 199 GLU A CA 1
ATOM 1574 C C . GLU A 1 199 ? 0.225 30.297 8.727 1 98.44 199 GLU A C 1
ATOM 1576 O O . GLU A 1 199 ? 0.775 29.578 9.57 1 98.44 199 GLU A O 1
ATOM 1581 N N . ASP A 1 200 ? -0.9 30.891 8.906 1 98.44 200 ASP A N 1
ATOM 1582 C CA . ASP A 1 200 ? -1.613 30.719 10.164 1 98.44 200 ASP A CA 1
ATOM 1583 C C . ASP A 1 200 ? -2.049 29.266 10.367 1 98.44 200 ASP A C 1
ATOM 1585 O O . ASP A 1 200 ? -1.979 28.734 11.477 1 98.44 200 ASP A O 1
ATOM 1589 N N . MET A 1 201 ? -2.539 28.719 9.328 1 98.62 201 MET A N 1
ATOM 1590 C CA . MET A 1 201 ? -2.939 27.312 9.398 1 98.62 201 MET A CA 1
ATOM 1591 C C . MET A 1 201 ? -1.746 26.422 9.742 1 98.62 201 MET A C 1
ATOM 1593 O O . MET A 1 201 ? -1.84 25.562 10.609 1 98.62 201 MET A O 1
ATOM 1597 N N . ALA A 1 202 ? -0.629 26.656 9.07 1 98.69 202 ALA A N 1
ATOM 1598 C CA . ALA A 1 202 ? 0.583 25.891 9.328 1 98.69 202 ALA A CA 1
ATOM 1599 C C . ALA A 1 202 ? 1.034 26.031 10.781 1 98.69 202 ALA A C 1
ATOM 1601 O O . ALA A 1 202 ? 1.421 25.062 11.422 1 98.69 202 ALA A O 1
ATOM 1602 N N . ASN A 1 203 ? 0.876 27.172 11.281 1 98.38 203 ASN A N 1
ATOM 1603 C CA . ASN A 1 203 ? 1.329 27.5 12.633 1 98.38 203 ASN A CA 1
ATOM 1604 C C . ASN A 1 203 ? 0.41 26.891 13.688 1 98.38 203 ASN A C 1
ATOM 1606 O O . ASN A 1 203 ? 0.79 26.781 14.859 1 98.38 203 ASN A O 1
ATOM 1610 N N . SER A 1 204 ? -0.756 26.531 13.344 1 98.25 204 SER A N 1
ATOM 1611 C CA . SER A 1 204 ? -1.712 26 14.305 1 98.25 204 SER A CA 1
ATOM 1612 C C . SER A 1 204 ? -1.475 24.5 14.539 1 98.25 204 SER A C 1
ATOM 1614 O O . SER A 1 204 ? -2.086 23.906 15.43 1 98.25 204 SER A O 1
ATOM 1616 N N . PHE A 1 205 ? -0.589 23.922 13.812 1 98.5 205 PHE A N 1
ATOM 1617 C CA . PHE A 1 205 ? -0.4 22.469 13.828 1 98.5 205 PHE A CA 1
ATOM 1618 C C . PHE A 1 205 ? 0.009 22 15.211 1 98.5 205 PHE A C 1
ATOM 1620 O O . PHE A 1 205 ? -0.626 21.094 15.781 1 98.5 205 PHE A O 1
ATOM 1627 N N . LEU A 1 206 ? 1.069 22.547 15.773 1 98.75 206 LEU A N 1
ATOM 1628 C CA . LEU A 1 206 ? 1.598 22.062 17.047 1 98.75 206 LEU A CA 1
ATOM 1629 C C . LEU A 1 206 ? 0.559 22.188 18.156 1 98.75 206 LEU A C 1
ATOM 1631 O O . LEU A 1 206 ? 0.405 21.281 18.969 1 98.75 206 LEU A O 1
ATOM 1635 N N . ALA A 1 207 ? -0.2 23.312 18.141 1 98.81 207 ALA A N 1
ATOM 1636 C CA . ALA A 1 207 ? -1.23 23.531 19.156 1 98.81 207 ALA A CA 1
ATOM 1637 C C . ALA A 1 207 ? -2.391 22.547 18.984 1 98.81 207 ALA A C 1
ATOM 1639 O O . ALA A 1 207 ? -3.096 22.25 19.938 1 98.81 207 ALA A O 1
ATOM 1640 N N . SER A 1 208 ? -2.58 22.062 17.781 1 98.88 208 SER A N 1
ATOM 1641 C CA . SER A 1 208 ? -3.682 21.156 17.516 1 98.88 208 SER A CA 1
ATOM 1642 C C . SER A 1 208 ? -3.326 19.719 17.922 1 98.88 208 SER A C 1
ATOM 1644 O O . SER A 1 208 ? -4.211 18.938 18.25 1 98.88 208 SER A O 1
ATOM 1646 N N . TYR A 1 209 ? -2.043 19.375 17.953 1 98.88 209 TYR A N 1
ATOM 1647 C CA . TYR A 1 209 ? -1.661 17.969 18.047 1 98.88 209 TYR A CA 1
ATOM 1648 C C . TYR A 1 209 ? -1.008 17.672 19.391 1 98.88 209 TYR A C 1
ATOM 1650 O O . TYR A 1 209 ? -1.335 16.672 20.047 1 98.88 209 TYR A O 1
ATOM 1658 N N . LEU A 1 210 ? -0.149 18.516 19.922 1 98.88 210 LEU A N 1
ATOM 1659 C CA . LEU A 1 210 ? 0.714 18.188 21.047 1 98.88 210 LEU A CA 1
ATOM 1660 C C . LEU A 1 210 ? -0.105 18.016 22.328 1 98.88 210 LEU A C 1
ATOM 1662 O O . LEU A 1 210 ? 0.217 17.156 23.156 1 98.88 210 LEU A O 1
ATOM 1666 N N . PRO A 1 211 ? -1.169 18.812 22.547 1 98.94 211 PRO A N 1
ATOM 1667 C CA . PRO A 1 211 ? -1.983 18.562 23.734 1 98.94 211 PRO A CA 1
ATOM 1668 C C . PRO A 1 211 ? -2.605 17.172 23.734 1 98.94 211 PRO A C 1
ATOM 1670 O O . PRO A 1 211 ? -2.775 16.578 24.812 1 98.94 211 PRO A O 1
ATOM 1673 N N . ILE A 1 212 ? -2.982 16.641 22.578 1 98.94 212 ILE A N 1
ATOM 1674 C CA . ILE A 1 212 ? -3.516 15.289 22.469 1 98.94 212 ILE A CA 1
ATOM 1675 C C . ILE A 1 212 ? -2.438 14.281 22.844 1 98.94 212 ILE A C 1
ATOM 1677 O O . ILE A 1 212 ? -2.695 13.344 23.609 1 98.94 212 ILE A O 1
ATOM 1681 N N . VAL A 1 213 ? -1.2 14.477 22.375 1 98.88 213 VAL A N 1
ATOM 1682 C CA . VAL A 1 213 ? -0.063 13.625 22.688 1 98.88 213 VAL A CA 1
ATOM 1683 C C . VAL A 1 213 ? 0.15 13.578 24.203 1 98.88 213 VAL A C 1
ATOM 1685 O O . VAL A 1 213 ? 0.302 12.508 24.781 1 98.88 213 VAL A O 1
ATOM 1688 N N . ALA A 1 214 ? 0.086 14.75 24.781 1 98.56 214 ALA A N 1
ATOM 1689 C CA . ALA A 1 214 ? 0.323 14.859 26.219 1 98.56 214 ALA A CA 1
ATOM 1690 C C . ALA A 1 214 ? -0.722 14.078 27 1 98.56 214 ALA A C 1
ATOM 1692 O O . ALA A 1 214 ? -0.411 13.484 28.047 1 98.56 214 ALA A O 1
ATOM 1693 N N . ARG A 1 215 ? -1.925 14.016 26.531 1 98.5 215 ARG A N 1
ATOM 1694 C CA . ARG A 1 215 ? -3.031 13.352 27.219 1 98.5 215 ARG A CA 1
ATOM 1695 C C . ARG A 1 215 ? -2.949 11.836 27.062 1 98.5 215 ARG A C 1
ATOM 1697 O O . ARG A 1 215 ? -3.4 11.094 27.922 1 98.5 215 ARG A O 1
ATOM 1704 N N . ARG A 1 216 ? -2.314 11.375 25.969 1 98.75 216 ARG A N 1
ATOM 1705 C CA . ARG A 1 216 ? -2.527 9.984 25.594 1 98.75 216 ARG A CA 1
ATOM 1706 C C . ARG A 1 216 ? -1.243 9.172 25.734 1 98.75 216 ARG A C 1
ATOM 1708 O O . ARG A 1 216 ? -1.288 7.953 25.906 1 98.75 216 ARG A O 1
ATOM 1715 N N . ARG A 1 217 ? -0.071 9.727 25.688 1 98 217 ARG A N 1
ATOM 1716 C CA . ARG A 1 217 ? 1.2 9.047 25.453 1 98 217 ARG A CA 1
ATOM 1717 C C . ARG A 1 217 ? 1.513 8.07 26.578 1 98 217 ARG A C 1
ATOM 1719 O O . ARG A 1 217 ? 2.221 7.082 26.375 1 98 217 ARG A O 1
ATOM 1726 N N . ASP A 1 218 ? 0.908 8.32 27.797 1 97.94 218 ASP A N 1
ATOM 1727 C CA . ASP A 1 218 ? 1.291 7.496 28.938 1 97.94 218 ASP A CA 1
ATOM 1728 C C . ASP A 1 218 ? 0.206 6.473 29.266 1 97.94 218 ASP A C 1
ATOM 1730 O O . ASP A 1 218 ? 0.302 5.754 30.266 1 97.94 218 ASP A O 1
ATOM 1734 N N . LEU A 1 219 ? -0.869 6.43 28.484 1 98.62 219 LEU A N 1
ATOM 1735 C CA . LEU A 1 219 ? -1.909 5.426 28.688 1 98.62 219 LEU A CA 1
ATOM 1736 C C . LEU A 1 219 ? -1.355 4.02 28.5 1 98.62 219 LEU A C 1
ATOM 1738 O O . LEU A 1 219 ? -0.668 3.744 27.516 1 98.62 219 LEU A O 1
ATOM 1742 N N . PRO A 1 220 ? -1.621 3.141 29.469 1 98.56 220 PRO A N 1
ATOM 1743 C CA . PRO A 1 220 ? -1.14 1.767 29.312 1 98.56 220 PRO A CA 1
ATOM 1744 C C . PRO A 1 220 ? -1.859 1.01 28.203 1 98.56 220 PRO A C 1
ATOM 1746 O O . PRO A 1 220 ? -3.055 1.219 27.984 1 98.56 220 PRO A O 1
ATOM 1749 N N . TYR A 1 221 ? -1.159 0.131 27.516 1 98.44 221 TYR A N 1
ATOM 1750 C CA . TYR A 1 221 ? -1.737 -0.707 26.469 1 98.44 221 TYR A CA 1
ATOM 1751 C C . TYR A 1 221 ? -1.058 -2.07 26.422 1 98.44 221 TYR A C 1
ATOM 1753 O O . TYR A 1 221 ? 0.027 -2.248 26.984 1 98.44 221 TYR A O 1
ATOM 1761 N N . GLY A 1 222 ? -1.729 -3.012 25.844 1 98.12 222 GLY A N 1
ATOM 1762 C CA . GLY A 1 222 ? -1.193 -4.355 25.703 1 98.12 222 GLY A CA 1
ATOM 1763 C C . GLY A 1 222 ? -1.177 -4.832 24.25 1 98.12 222 GLY A C 1
ATOM 1764 O O . GLY A 1 222 ? -1.184 -4.02 23.328 1 98.12 222 GLY A O 1
ATOM 1765 N N . GLU A 1 223 ? -1.093 -6.066 24.141 1 97.75 223 GLU A N 1
ATOM 1766 C CA . GLU A 1 223 ? -0.947 -6.688 22.828 1 97.75 223 GLU A CA 1
ATOM 1767 C C . GLU A 1 223 ? -2.182 -6.445 21.953 1 97.75 223 GLU A C 1
ATOM 1769 O O . GLU A 1 223 ? -2.068 -6.25 20.75 1 97.75 223 GLU A O 1
ATOM 1774 N N . ARG A 1 224 ? -3.287 -6.496 22.578 1 97.19 224 ARG A N 1
ATOM 1775 C CA . ARG A 1 224 ? -4.527 -6.285 21.828 1 97.19 224 ARG A CA 1
ATOM 1776 C C . ARG A 1 224 ? -4.535 -4.922 21.156 1 97.19 224 ARG A C 1
ATOM 1778 O O . ARG A 1 224 ? -4.805 -4.824 19.953 1 97.19 224 ARG A O 1
ATOM 1785 N N . GLU A 1 225 ? -4.227 -3.873 21.906 1 98.5 225 GLU A N 1
ATOM 1786 C CA . GLU A 1 225 ? -4.195 -2.52 21.359 1 98.5 225 GLU A CA 1
ATOM 1787 C C . GLU A 1 225 ? -3.113 -2.381 20.297 1 98.5 225 GLU A C 1
ATOM 1789 O O . GLU A 1 225 ? -3.316 -1.708 19.281 1 98.5 225 GLU A O 1
ATOM 1794 N N . ARG A 1 226 ? -1.988 -3.027 20.562 1 98.62 226 ARG A N 1
ATOM 1795 C CA . ARG A 1 226 ? -0.892 -2.969 19.609 1 98.62 226 ARG A CA 1
ATOM 1796 C C . ARG A 1 226 ? -1.281 -3.637 18.281 1 98.62 226 ARG A C 1
ATOM 1798 O O . ARG A 1 226 ? -1.007 -3.104 17.203 1 98.62 226 ARG A O 1
ATOM 1805 N N . GLN A 1 227 ? -1.923 -4.766 18.359 1 98.19 227 GLN A N 1
ATOM 1806 C CA . GLN A 1 227 ? -2.35 -5.465 17.156 1 98.19 227 GLN A CA 1
ATOM 1807 C C . GLN A 1 227 ? -3.355 -4.637 16.359 1 98.19 227 GLN A C 1
ATOM 1809 O O . GLN A 1 227 ? -3.295 -4.586 15.133 1 98.19 227 GLN A O 1
ATOM 1814 N N . PHE A 1 228 ? -4.246 -4.004 17.047 1 98.69 228 PHE A N 1
ATOM 1815 C CA . PHE A 1 228 ? -5.223 -3.154 16.375 1 98.69 228 PHE A CA 1
ATOM 1816 C C . PHE A 1 228 ? -4.539 -1.962 15.711 1 98.69 228 PHE A C 1
ATOM 1818 O O . PHE A 1 228 ? -4.922 -1.546 14.617 1 98.69 228 PHE A O 1
ATOM 1825 N N . GLN A 1 229 ? -3.541 -1.447 16.391 1 98.88 229 GLN A N 1
ATOM 1826 C CA . GLN A 1 229 ? -2.746 -0.366 15.82 1 98.88 229 GLN A CA 1
ATOM 1827 C C . GLN A 1 229 ? -2.133 -0.781 14.484 1 98.88 229 GLN A C 1
ATOM 1829 O O . GLN A 1 229 ? -2.176 -0.025 13.508 1 98.88 229 GLN A O 1
ATOM 1834 N N . LEU A 1 230 ? -1.579 -1.953 14.484 1 98.88 230 LEU A N 1
ATOM 1835 C CA . LEU A 1 230 ? -0.928 -2.439 13.273 1 98.88 230 LEU A CA 1
ATOM 1836 C C . LEU A 1 230 ? -1.942 -2.633 12.148 1 98.88 230 LEU A C 1
ATOM 1838 O O . LEU A 1 230 ? -1.642 -2.371 10.984 1 98.88 230 LEU A O 1
ATOM 1842 N N . LEU A 1 231 ? -3.115 -3.062 12.469 1 98.69 231 LEU A N 1
ATOM 1843 C CA . LEU A 1 231 ? -4.18 -3.209 11.477 1 98.69 231 LEU A CA 1
ATOM 1844 C C . LEU A 1 231 ? -4.578 -1.854 10.898 1 98.69 231 LEU A C 1
ATOM 1846 O O . LEU A 1 231 ? -4.734 -1.713 9.688 1 98.69 231 LEU A O 1
ATOM 1850 N N . ARG A 1 232 ? -4.715 -0.868 11.75 1 98.81 232 ARG A N 1
ATOM 1851 C CA . ARG A 1 232 ? -5.078 0.477 11.312 1 98.81 232 ARG A CA 1
ATOM 1852 C C . ARG A 1 232 ? -3.965 1.102 10.477 1 98.81 232 ARG A C 1
ATOM 1854 O O . ARG A 1 232 ? -4.234 1.863 9.547 1 98.81 232 ARG A O 1
ATOM 1861 N N . ARG A 1 233 ? -2.754 0.793 10.867 1 98.94 233 ARG A N 1
ATOM 1862 C CA . ARG A 1 233 ? -1.627 1.245 10.055 1 98.94 233 ARG A CA 1
ATOM 1863 C C . ARG A 1 233 ? -1.65 0.6 8.672 1 98.94 233 ARG A C 1
ATOM 1865 O O . ARG A 1 233 ? -1.207 1.202 7.695 1 98.94 233 ARG A O 1
ATOM 1872 N N . GLY A 1 234 ? -2.162 -0.642 8.625 1 98.81 234 GLY A N 1
ATOM 1873 C CA . GLY A 1 234 ? -2.404 -1.239 7.32 1 98.81 234 GLY A CA 1
ATOM 1874 C C . GLY A 1 234 ? -3.371 -0.438 6.469 1 98.81 234 GLY A C 1
ATOM 1875 O O . GLY A 1 234 ? -3.137 -0.242 5.273 1 98.81 234 GLY A O 1
ATOM 1876 N N . ARG A 1 235 ? -4.445 0.057 7.105 1 98.69 235 ARG A N 1
ATOM 1877 C CA . ARG A 1 235 ? -5.406 0.912 6.414 1 98.69 235 ARG A CA 1
ATOM 1878 C C . ARG A 1 235 ? -4.746 2.197 5.93 1 98.69 235 ARG A C 1
ATOM 1880 O O . ARG A 1 235 ? -5.027 2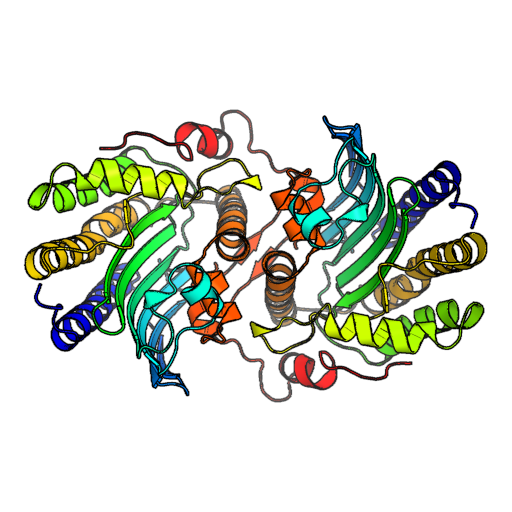.668 4.824 1 98.69 235 ARG A O 1
ATOM 1887 N N . TYR A 1 236 ? -3.898 2.732 6.77 1 98.81 236 TYR A N 1
ATOM 1888 C CA . TYR A 1 236 ? -3.176 3.947 6.406 1 98.81 236 TYR A CA 1
ATOM 1889 C C . TYR A 1 236 ? -2.316 3.721 5.168 1 98.81 236 TYR A C 1
ATOM 1891 O O . TYR A 1 236 ? -2.303 4.547 4.254 1 98.81 236 TYR A O 1
ATOM 1899 N N . ALA A 1 237 ? -1.616 2.607 5.133 1 98.81 237 ALA A N 1
ATOM 1900 C CA . ALA A 1 237 ? -0.775 2.26 3.99 1 98.81 237 ALA A CA 1
ATOM 1901 C C . ALA A 1 237 ? -1.614 2.072 2.729 1 98.81 237 ALA A C 1
ATOM 1903 O O . ALA A 1 237 ? -1.213 2.492 1.642 1 98.81 237 ALA A O 1
ATOM 1904 N N . GLU A 1 238 ? -2.795 1.444 2.889 1 98.69 238 GLU A N 1
ATOM 1905 C CA . GLU A 1 238 ? -3.703 1.274 1.759 1 98.69 238 GLU A CA 1
ATOM 1906 C C . GLU A 1 238 ? -4.066 2.619 1.135 1 98.69 238 GLU A C 1
ATOM 1908 O O . GLU A 1 238 ? -3.98 2.785 -0.084 1 98.69 238 GLU A O 1
ATOM 1913 N N . PHE A 1 239 ? -4.414 3.537 1.952 1 98.69 239 PHE A N 1
ATOM 1914 C CA . PHE A 1 239 ? -4.793 4.844 1.431 1 98.69 239 PHE A CA 1
ATOM 1915 C C . PHE A 1 239 ? -3.621 5.496 0.704 1 98.69 239 PHE A C 1
ATOM 1917 O O . PHE A 1 239 ? -3.773 5.984 -0.418 1 98.69 239 PHE A O 1
ATOM 1924 N N . ASN A 1 240 ? -2.455 5.504 1.361 1 98.5 240 ASN A N 1
ATOM 1925 C CA . ASN A 1 240 ? -1.294 6.211 0.831 1 98.5 240 ASN A CA 1
ATOM 1926 C C . ASN A 1 240 ? -0.867 5.652 -0.523 1 98.5 240 ASN A C 1
ATOM 1928 O O . ASN A 1 240 ? -0.484 6.406 -1.419 1 98.5 240 ASN A O 1
ATOM 1932 N N . LEU A 1 241 ? -0.985 4.387 -0.638 1 98.38 241 LEU A N 1
ATOM 1933 C CA . LEU A 1 241 ? -0.408 3.738 -1.811 1 98.38 241 LEU A CA 1
ATOM 1934 C C . LEU A 1 241 ? -1.444 3.602 -2.922 1 98.38 241 LEU A C 1
ATOM 1936 O O . LEU A 1 241 ? -1.09 3.488 -4.098 1 98.38 241 LEU A O 1
ATOM 1940 N N . VAL A 1 242 ? -2.756 3.682 -2.582 1 97.5 242 VAL A N 1
ATOM 1941 C CA . VAL A 1 242 ? -3.781 3.447 -3.594 1 97.5 242 VAL A CA 1
ATOM 1942 C C . VAL A 1 242 ? -4.418 4.773 -4 1 97.5 242 VAL A C 1
ATOM 1944 O O . VAL A 1 242 ? -4.77 4.973 -5.168 1 97.5 242 VAL A O 1
ATOM 1947 N N . TYR A 1 243 ? -4.527 5.734 -3.033 1 96.94 243 TYR A N 1
ATOM 1948 C CA . TYR A 1 243 ? -5.434 6.848 -3.299 1 96.94 243 TYR A CA 1
ATOM 1949 C C . TYR A 1 243 ? -4.703 8.18 -3.186 1 96.94 243 TYR A C 1
ATOM 1951 O O . TYR A 1 243 ? -5.098 9.164 -3.812 1 96.94 243 TYR A O 1
ATOM 1959 N N . ASP A 1 244 ? -3.668 8.219 -2.361 1 97 244 ASP A N 1
ATOM 1960 C CA . ASP A 1 244 ? -3.029 9.508 -2.119 1 97 244 ASP A CA 1
ATOM 1961 C C . ASP A 1 244 ? -2.391 10.055 -3.395 1 97 244 ASP A C 1
ATOM 1963 O O . ASP A 1 244 ? -1.382 9.523 -3.865 1 97 244 ASP A O 1
ATOM 1967 N N . ARG A 1 245 ? -2.826 11.133 -3.904 1 93.19 245 ARG A N 1
ATOM 1968 C CA . ARG A 1 245 ? -2.398 11.703 -5.176 1 93.19 245 ARG A CA 1
ATOM 1969 C C . ARG A 1 245 ? -0.952 12.18 -5.105 1 93.19 245 ARG A C 1
ATOM 1971 O O . ARG A 1 245 ? -0.202 12.047 -6.074 1 93.19 245 ARG A O 1
ATOM 1978 N N . GLY A 1 246 ? -0.657 12.742 -3.949 1 91.31 246 GLY A N 1
ATOM 1979 C CA . GLY A 1 246 ? 0.717 13.18 -3.779 1 91.31 246 GLY A CA 1
ATOM 1980 C C . GLY A 1 246 ? 1.724 12.055 -3.861 1 91.31 246 GLY A C 1
ATOM 1981 O O . GLY A 1 246 ? 2.738 12.164 -4.551 1 91.31 246 GLY A O 1
ATOM 1982 N N . THR A 1 247 ? 1.446 11 -3.184 1 94.25 247 THR A N 1
ATOM 1983 C CA . THR A 1 247 ? 2.316 9.836 -3.178 1 94.25 247 THR A CA 1
ATOM 1984 C C . THR A 1 247 ? 2.428 9.234 -4.578 1 94.25 247 THR A C 1
ATOM 1986 O O . THR A 1 247 ? 3.531 9.023 -5.082 1 94.25 247 THR A O 1
ATOM 1989 N N . LEU A 1 248 ? 1.312 9.008 -5.188 1 93.31 248 LEU A N 1
ATOM 1990 C CA . LEU A 1 248 ? 1.283 8.359 -6.496 1 93.31 248 LEU A CA 1
ATOM 1991 C C . LEU A 1 248 ? 1.981 9.227 -7.543 1 93.31 248 LEU A C 1
ATOM 1993 O O . LEU A 1 248 ? 2.795 8.727 -8.32 1 93.31 248 LEU A O 1
ATOM 1997 N N . PHE A 1 249 ? 1.759 10.5 -7.508 1 87.31 249 PHE A N 1
ATOM 1998 C CA . PHE A 1 249 ? 2.414 11.422 -8.43 1 87.31 249 PHE A CA 1
ATOM 1999 C C . PHE A 1 249 ? 3.92 11.438 -8.203 1 87.31 249 PHE A C 1
ATOM 2001 O O . PHE A 1 249 ? 4.699 11.438 -9.156 1 87.31 249 PHE A O 1
ATOM 2008 N N . GLY A 1 250 ? 4.25 11.484 -7 1 89.62 250 GLY A N 1
ATOM 2009 C CA . GLY A 1 250 ? 5.668 11.477 -6.676 1 89.62 250 GLY A CA 1
ATOM 2010 C C . GLY A 1 250 ? 6.387 10.242 -7.195 1 89.62 250 GLY A C 1
ATOM 2011 O O . GLY A 1 250 ? 7.461 10.344 -7.793 1 89.62 250 GLY A O 1
ATOM 2012 N N . LEU A 1 251 ? 5.809 9.141 -6.949 1 91.88 251 LEU A N 1
ATOM 2013 C CA . LEU A 1 251 ? 6.418 7.895 -7.383 1 91.88 251 LEU A CA 1
ATOM 2014 C C . LEU A 1 251 ? 6.496 7.824 -8.906 1 91.88 251 LEU A C 1
ATOM 2016 O O . LEU A 1 251 ? 7.512 7.391 -9.461 1 91.88 251 LEU A O 1
ATOM 2020 N N . GLN A 1 252 ? 5.543 8.32 -9.57 1 85.12 252 GLN A N 1
ATOM 2021 C CA . GLN A 1 252 ? 5.445 8.219 -11.023 1 85.12 252 GLN A CA 1
ATOM 2022 C C . GLN A 1 252 ? 6.324 9.258 -11.703 1 85.12 252 GLN A C 1
ATOM 2024 O O . GLN A 1 252 ? 6.77 9.055 -12.836 1 85.12 252 GLN A O 1
ATOM 2029 N N . SER A 1 253 ? 6.594 10.375 -11.031 1 82.19 253 SER A N 1
ATOM 2030 C CA . SER A 1 253 ? 7.355 11.461 -11.641 1 82.19 253 SER A CA 1
ATOM 2031 C C . SER A 1 253 ? 8.844 11.32 -11.352 1 82.19 253 SER A C 1
ATOM 2033 O O . SER A 1 253 ? 9.641 12.195 -11.703 1 82.19 253 SER A O 1
ATOM 2035 N N . GLY A 1 254 ? 9.133 10.258 -10.703 1 83.88 254 GLY A N 1
ATOM 2036 C CA . GLY A 1 254 ? 10.539 10.016 -10.422 1 83.88 254 GLY A CA 1
ATOM 2037 C C . GLY A 1 254 ? 11.047 10.781 -9.219 1 83.88 254 GLY A C 1
ATOM 2038 O O . GLY A 1 254 ? 12.242 11.07 -9.117 1 83.88 254 GLY A O 1
ATOM 2039 N N . GLY A 1 255 ? 10.188 11.164 -8.336 1 87.5 255 GLY A N 1
ATOM 2040 C CA . GLY A 1 255 ? 10.609 11.789 -7.094 1 87.5 255 GLY A CA 1
ATOM 2041 C C . GLY A 1 255 ? 11.438 10.883 -6.211 1 87.5 255 GLY A C 1
ATOM 2042 O O . GLY A 1 255 ? 11.594 9.695 -6.508 1 87.5 255 GLY A O 1
ATOM 2043 N N . ARG A 1 256 ? 11.977 11.469 -5.164 1 92.5 256 ARG A N 1
ATOM 2044 C CA . ARG A 1 256 ? 12.805 10.703 -4.238 1 92.5 256 ARG A CA 1
ATOM 2045 C C . ARG A 1 256 ? 11.961 9.727 -3.426 1 92.5 256 ARG A C 1
ATOM 2047 O O . ARG A 1 256 ? 11.281 10.125 -2.482 1 92.5 256 ARG A O 1
ATOM 2054 N N . THR A 1 257 ? 12.094 8.484 -3.684 1 94.44 257 THR A N 1
ATOM 2055 C CA . THR A 1 257 ? 11.25 7.426 -3.143 1 94.44 257 THR A CA 1
ATOM 2056 C C . THR A 1 257 ? 11.273 7.441 -1.616 1 94.44 257 THR A C 1
ATOM 2058 O O . THR A 1 257 ? 10.227 7.363 -0.97 1 94.44 257 THR A O 1
ATOM 2061 N N . GLU A 1 258 ? 12.453 7.543 -1.027 1 95 258 GLU A N 1
ATOM 2062 C CA . GLU A 1 258 ? 12.594 7.453 0.423 1 95 258 GLU A CA 1
ATOM 2063 C C . GLU A 1 258 ? 11.891 8.617 1.116 1 95 258 GLU A C 1
ATOM 2065 O O . GLU A 1 258 ? 11.297 8.438 2.184 1 95 258 GLU A O 1
ATOM 2070 N N . SER A 1 259 ? 11.898 9.734 0.509 1 94.38 259 SER A N 1
ATOM 2071 C CA . SER A 1 259 ? 11.188 10.875 1.077 1 94.38 259 SER A CA 1
ATOM 2072 C C . SER A 1 259 ? 9.672 10.719 0.926 1 94.38 259 SER A C 1
ATOM 2074 O O . SER A 1 259 ? 8.914 11.055 1.839 1 94.38 259 SER A O 1
ATOM 2076 N N . ILE A 1 260 ? 9.32 10.25 -0.212 1 95.19 260 ILE A N 1
ATOM 2077 C CA . ILE A 1 260 ? 7.902 10.078 -0.517 1 95.19 260 ILE A CA 1
ATOM 2078 C C . ILE A 1 260 ? 7.293 9.031 0.416 1 95.19 260 ILE A C 1
ATOM 2080 O O . ILE A 1 260 ? 6.215 9.242 0.977 1 95.19 260 ILE A O 1
ATOM 2084 N N . LEU A 1 261 ? 7.98 7.93 0.64 1 97.75 261 LEU A N 1
ATOM 2085 C CA . LEU A 1 261 ? 7.414 6.797 1.368 1 97.75 261 LEU A CA 1
ATOM 2086 C C . LEU A 1 261 ? 7.746 6.891 2.854 1 97.75 261 LEU A C 1
ATOM 2088 O O . LEU A 1 261 ? 7.445 5.969 3.619 1 97.75 261 LEU A O 1
ATOM 2092 N N . MET A 1 262 ? 8.383 7.988 3.217 1 96.56 262 MET A N 1
ATOM 2093 C CA . MET A 1 262 ? 8.617 8.242 4.633 1 96.56 262 MET A CA 1
ATOM 2094 C C . MET A 1 262 ? 7.312 8.188 5.422 1 96.56 262 MET A C 1
ATOM 2096 O O . MET A 1 262 ? 7.305 7.809 6.594 1 96.56 262 MET A O 1
ATOM 2100 N N . SER A 1 263 ? 6.199 8.398 4.746 1 97.25 263 SER A N 1
ATOM 2101 C CA . SER A 1 263 ? 4.883 8.516 5.359 1 97.25 263 SER A CA 1
ATOM 2102 C C . SER A 1 263 ? 4.344 7.148 5.77 1 97.25 263 SER A C 1
ATOM 2104 O O . SER A 1 263 ? 3.385 7.062 6.543 1 97.25 263 SER A O 1
ATOM 2106 N N . LEU A 1 264 ? 4.875 6.113 5.258 1 98.62 264 LEU A N 1
ATOM 2107 C CA . LEU A 1 264 ? 4.383 4.785 5.602 1 98.62 264 LEU A CA 1
ATOM 2108 C C . LEU A 1 264 ? 4.789 4.398 7.02 1 98.62 264 LEU A C 1
ATOM 2110 O O . LEU A 1 264 ? 5.824 4.852 7.516 1 98.62 264 LEU A O 1
ATOM 2114 N N . PRO A 1 265 ? 3.977 3.572 7.656 1 98.69 265 PRO A N 1
ATOM 2115 C CA . PRO A 1 265 ? 4.27 3.201 9.039 1 98.69 265 PRO A CA 1
ATOM 2116 C C . PRO A 1 265 ? 5.496 2.297 9.164 1 98.69 265 PRO A C 1
ATOM 2118 O O . PRO A 1 265 ? 5.863 1.617 8.203 1 98.69 265 PRO A O 1
ATOM 2121 N N . PRO A 1 266 ? 6.121 2.297 10.359 1 98.62 266 PRO A N 1
ATOM 2122 C CA . PRO A 1 266 ? 7.242 1.378 10.555 1 98.62 266 PRO A CA 1
ATOM 2123 C C . PRO A 1 266 ? 6.82 -0.089 10.508 1 98.62 266 PRO A C 1
ATOM 2125 O O . PRO A 1 266 ? 7.605 -0.946 10.086 1 98.62 266 PRO A O 1
ATOM 2128 N N . LEU A 1 267 ? 5.621 -0.354 10.914 1 98.75 267 LEU A N 1
ATOM 2129 C CA . LEU A 1 267 ? 5.023 -1.686 10.914 1 98.75 267 LEU A CA 1
ATOM 2130 C C . LEU A 1 267 ? 3.527 -1.61 10.633 1 98.75 267 LEU A C 1
ATOM 2132 O O . LEU A 1 267 ? 2.838 -0.725 11.141 1 98.75 267 LEU A O 1
ATOM 2136 N N . ALA A 1 268 ? 3.023 -2.49 9.789 1 98.81 268 ALA A N 1
ATOM 2137 C CA . ALA A 1 268 ? 1.603 -2.588 9.461 1 98.81 268 ALA A CA 1
ATOM 2138 C C . ALA A 1 268 ? 1.172 -4.047 9.32 1 98.81 268 ALA A C 1
ATOM 2140 O O . ALA A 1 268 ? 2.002 -4.922 9.07 1 98.81 268 ALA A O 1
ATOM 2141 N N . ALA A 1 269 ? -0.116 -4.312 9.461 1 98.75 269 ALA A N 1
ATOM 2142 C CA . ALA A 1 269 ? -0.627 -5.676 9.375 1 98.75 269 ALA A CA 1
ATOM 2143 C C . ALA A 1 269 ? -1.903 -5.73 8.539 1 98.75 269 ALA A C 1
ATOM 2145 O O . ALA A 1 269 ? -2.633 -4.742 8.445 1 98.75 269 ALA A O 1
ATOM 2146 N N . TRP A 1 270 ? -2.125 -6.773 7.906 1 98.56 270 TRP A N 1
ATOM 2147 C CA . TRP A 1 270 ? -3.375 -7.109 7.234 1 98.56 270 TRP A CA 1
ATOM 2148 C C . TRP A 1 270 ? -3.885 -8.477 7.684 1 98.56 270 TRP A C 1
ATOM 2150 O O . TRP A 1 270 ? -3.189 -9.484 7.539 1 98.56 270 TRP A O 1
ATOM 2160 N N . THR A 1 271 ? -4.969 -8.492 8.234 1 97.44 271 THR A N 1
ATOM 2161 C CA . THR A 1 271 ? -5.668 -9.711 8.633 1 97.44 271 THR A CA 1
ATOM 2162 C C . THR A 1 271 ? -6.945 -9.891 7.812 1 97.44 271 THR A C 1
ATOM 2164 O O . THR A 1 271 ? -7.719 -8.945 7.645 1 97.44 271 THR A O 1
ATOM 2167 N N . TYR A 1 272 ? -7.117 -11.094 7.25 1 97.12 272 TYR A N 1
ATOM 2168 C CA . TYR A 1 272 ? -8.289 -11.367 6.426 1 97.12 272 TYR A CA 1
ATOM 2169 C C . TYR A 1 272 ? -9.57 -11.25 7.242 1 97.12 272 TYR A C 1
ATOM 2171 O O . TYR A 1 272 ? -9.711 -11.898 8.281 1 97.12 272 TYR A O 1
ATOM 2179 N N . ASP A 1 273 ? -10.469 -10.391 6.801 1 95.56 273 ASP A N 1
ATOM 2180 C CA . ASP A 1 273 ? -11.836 -10.266 7.301 1 95.56 273 ASP A CA 1
ATOM 2181 C C . ASP A 1 273 ? -11.852 -10.078 8.812 1 95.56 273 ASP A C 1
ATOM 2183 O O . ASP A 1 273 ? -12.547 -10.797 9.531 1 95.56 273 ASP A O 1
ATOM 2187 N N . TRP A 1 274 ? -11.016 -9.164 9.273 1 94.94 274 TRP A N 1
ATOM 2188 C CA . TRP A 1 274 ? -10.922 -8.875 10.703 1 94.94 274 TRP A CA 1
ATOM 2189 C C . TRP A 1 274 ? -12.141 -8.102 11.18 1 94.94 274 TRP A C 1
ATOM 2191 O O . TRP A 1 274 ? -12.609 -7.18 10.508 1 94.94 274 TRP A O 1
ATOM 2201 N N . HIS A 1 275 ? -12.648 -8.445 12.359 1 93.5 275 HIS A N 1
ATOM 2202 C CA . HIS A 1 275 ? -13.711 -7.73 13.055 1 93.5 275 HIS A CA 1
ATOM 2203 C C . HIS A 1 275 ? -13.406 -7.609 14.547 1 93.5 275 HIS A C 1
ATOM 2205 O O . HIS A 1 275 ? -12.969 -8.57 15.172 1 93.5 275 HIS A O 1
ATOM 2211 N N . GLY A 1 276 ? -13.609 -6.43 15.016 1 93.25 276 GLY A N 1
ATOM 2212 C CA . GLY A 1 276 ? -13.477 -6.281 16.453 1 93.25 276 GLY A CA 1
ATOM 2213 C C . GLY A 1 276 ? -14.586 -6.977 17.234 1 93.25 276 GLY A C 1
ATOM 2214 O O . GLY A 1 276 ? -15.672 -7.207 16.688 1 93.25 276 GLY A O 1
ATOM 2215 N N . GLU A 1 277 ? -14.305 -7.262 18.5 1 94.69 277 GLU A N 1
ATOM 2216 C CA . GLU A 1 277 ? -15.344 -7.824 19.359 1 94.69 277 GLU A CA 1
ATOM 2217 C C . GLU A 1 277 ? -16.516 -6.863 19.5 1 94.69 277 GLU A C 1
ATOM 2219 O O . GLU A 1 277 ? -16.328 -5.652 19.625 1 94.69 277 GLU A O 1
ATOM 2224 N N . ALA A 1 278 ? -17.734 -7.414 19.453 1 92.94 278 ALA A N 1
ATOM 2225 C CA . ALA A 1 278 ? -18.938 -6.586 19.578 1 92.94 278 ALA A CA 1
ATOM 2226 C C . ALA A 1 278 ? -18.875 -5.723 20.828 1 92.94 278 ALA A C 1
ATOM 2228 O O . ALA A 1 278 ? -18.562 -6.215 21.922 1 92.94 278 ALA A O 1
ATOM 2229 N N . GLY A 1 279 ? -19.156 -4.441 20.641 1 93.25 279 GLY A N 1
ATOM 2230 C CA . GLY A 1 279 ? -19.203 -3.529 21.781 1 93.25 279 GLY A CA 1
ATOM 2231 C C . GLY A 1 279 ? -17.844 -2.977 22.156 1 93.25 279 GLY A C 1
ATOM 2232 O O . GLY A 1 279 ? -17.734 -2.092 23.016 1 93.25 279 GLY A O 1
ATOM 2233 N N . SER A 1 280 ? -16.734 -3.547 21.562 1 95.62 280 SER A N 1
ATOM 2234 C CA . SER A 1 280 ? -15.391 -3.092 21.859 1 95.62 280 SER A CA 1
ATOM 2235 C C . SER A 1 280 ? -15.102 -1.735 21.219 1 95.62 280 SER A C 1
ATOM 2237 O O . SER A 1 280 ? -15.805 -1.319 20.297 1 95.62 280 SER A O 1
ATOM 2239 N N . PRO A 1 281 ? -14.148 -1.026 21.812 1 95.81 281 PRO A N 1
ATOM 2240 C CA . PRO A 1 281 ? -13.75 0.232 21.188 1 95.81 281 PRO A CA 1
ATOM 2241 C C . PRO A 1 281 ? -13.305 0.049 19.734 1 95.81 281 PRO A C 1
ATOM 2243 O O . PRO A 1 281 ? -13.562 0.916 18.891 1 95.81 281 PRO A O 1
ATOM 2246 N N . GLU A 1 282 ? -12.68 -1.062 19.438 1 97.5 282 GLU A N 1
ATOM 2247 C CA . GLU A 1 282 ? -12.219 -1.345 18.078 1 97.5 282 GLU A CA 1
ATOM 2248 C C . GLU A 1 282 ? -13.398 -1.474 17.109 1 97.5 282 GLU A C 1
ATOM 2250 O O . GLU A 1 282 ? -13.352 -0.953 16 1 97.5 282 GLU A O 1
ATOM 2255 N N . ALA A 1 283 ? -14.438 -2.107 17.578 1 95.12 283 ALA A N 1
ATOM 2256 C CA . ALA A 1 283 ? -15.617 -2.316 16.734 1 95.12 283 ALA A CA 1
ATOM 2257 C C . ALA A 1 283 ? -16.359 -1.006 16.5 1 95.12 283 ALA A C 1
ATOM 2259 O O . ALA A 1 283 ? -16.984 -0.813 15.453 1 95.12 283 ALA A O 1
ATOM 2260 N N . ARG A 1 284 ? -16.266 -0.118 17.438 1 95.19 284 ARG A N 1
ATOM 2261 C CA . ARG A 1 284 ? -17.062 1.104 17.391 1 95.19 284 ARG A CA 1
ATOM 2262 C C . ARG A 1 284 ? -16.328 2.207 16.641 1 95.19 284 ARG A C 1
ATOM 2264 O O . ARG A 1 284 ? -16.922 3.225 16.281 1 95.19 284 ARG A O 1
ATOM 2271 N N . LEU A 1 285 ? -15.07 2.051 16.406 1 97.44 285 LEU A N 1
ATOM 2272 C CA . LEU A 1 285 ? -14.25 3.107 15.82 1 97.44 285 LEU A CA 1
ATOM 2273 C C . LEU A 1 285 ? -14.836 3.578 14.492 1 97.44 285 LEU A C 1
ATOM 2275 O O . LEU A 1 285 ? -15 4.781 14.273 1 97.44 285 LEU A O 1
ATOM 2279 N N . LYS A 1 286 ? -15.164 2.67 13.578 1 94.94 286 LYS A N 1
ATOM 2280 C CA . LYS A 1 286 ? -15.641 2.998 12.234 1 94.94 286 LYS A CA 1
ATOM 2281 C C . LYS A 1 286 ? -16.922 3.818 12.289 1 94.94 286 LYS A C 1
ATOM 2283 O O . LYS A 1 286 ? -17.031 4.855 11.633 1 94.94 286 LYS A O 1
ATOM 2288 N N . GLU A 1 287 ? -17.812 3.436 13.148 1 95.19 287 GLU A N 1
ATOM 2289 C CA . GLU A 1 287 ? -19.125 4.082 13.203 1 95.19 287 GLU A CA 1
ATOM 2290 C C . GLU A 1 287 ? -19.047 5.398 13.977 1 95.19 287 GLU A C 1
ATOM 2292 O O . GLU A 1 287 ? -19.734 6.363 13.625 1 95.19 287 GLU A O 1
ATOM 2297 N N . ASP A 1 288 ? -18.234 5.395 14.945 1 97 288 ASP A N 1
ATOM 2298 C CA . ASP A 1 288 ? -18.234 6.535 15.859 1 97 288 ASP A CA 1
ATOM 2299 C C . ASP A 1 288 ? -17.281 7.621 15.391 1 97 288 ASP A C 1
ATOM 2301 O O . ASP A 1 288 ? -17.469 8.797 15.695 1 97 288 ASP A O 1
ATOM 2305 N N . PHE A 1 289 ? -16.266 7.219 14.641 1 98.38 289 PHE A N 1
ATOM 2306 C CA . PHE A 1 289 ? -15.219 8.211 14.414 1 98.38 289 PHE A CA 1
ATOM 2307 C C . PHE A 1 289 ? -14.859 8.289 12.938 1 98.38 289 PHE A C 1
ATOM 2309 O O . PHE A 1 289 ? -14.5 9.352 12.438 1 98.38 289 PHE A O 1
ATOM 2316 N N . LEU A 1 290 ? -14.938 7.234 12.211 1 98.44 290 LEU A N 1
ATOM 2317 C CA . LEU A 1 290 ? -14.422 7.219 10.844 1 98.44 290 LEU A CA 1
ATOM 2318 C C . LEU A 1 290 ? -15.539 7.508 9.844 1 98.44 290 LEU A C 1
ATOM 2320 O O . LEU A 1 290 ? -15.648 6.828 8.82 1 98.44 290 LEU A O 1
ATOM 2324 N N . THR A 1 291 ? -16.391 8.375 10.18 1 97.81 291 THR A N 1
ATOM 2325 C CA . THR A 1 291 ? -17.469 8.93 9.359 1 97.81 291 THR A CA 1
ATOM 2326 C C . THR A 1 291 ? -17.531 10.445 9.531 1 97.81 291 THR A C 1
ATOM 2328 O O . THR A 1 291 ? -17.078 10.984 10.539 1 97.81 291 THR A O 1
ATOM 2331 N N . PRO A 1 292 ? -18.031 11.133 8.469 1 97.44 292 PRO A N 1
ATOM 2332 C CA . PRO A 1 292 ? -18.141 12.586 8.625 1 97.44 292 PRO A CA 1
ATOM 2333 C C . PRO A 1 292 ? -18.922 12.992 9.875 1 97.44 292 PRO A C 1
ATOM 2335 O O . PRO A 1 292 ? -20.016 12.469 10.117 1 97.44 292 PRO A O 1
ATOM 2338 N N . ARG A 1 293 ? -18.359 13.797 10.641 1 97.12 293 ARG A N 1
ATOM 2339 C CA . ARG A 1 293 ? -18.969 14.32 11.852 1 97.12 293 ARG A CA 1
ATOM 2340 C C . ARG A 1 293 ? -18.547 15.766 12.094 1 97.12 293 ARG A C 1
ATOM 2342 O O . ARG A 1 293 ? -17.438 16.156 11.758 1 97.12 293 ARG A O 1
ATOM 2349 N N . ASP A 1 294 ? -19.453 16.484 12.656 1 96.69 294 ASP A N 1
ATOM 2350 C CA . ASP A 1 294 ? -19.125 17.859 13.039 1 96.69 294 ASP A CA 1
ATOM 2351 C C . ASP A 1 294 ? -18.422 17.891 14.398 1 96.69 294 ASP A C 1
ATOM 2353 O O . ASP A 1 294 ? -19.062 17.703 15.438 1 96.69 294 ASP A O 1
ATOM 2357 N N . TRP A 1 295 ? -17.25 18.141 14.344 1 97.69 295 TRP A N 1
ATOM 2358 C CA . TRP A 1 295 ? -16.438 18.109 15.562 1 97.69 295 TRP A CA 1
ATOM 2359 C C . TRP A 1 295 ? -16.266 19.516 16.125 1 97.69 295 TRP A C 1
ATOM 2361 O O . TRP A 1 295 ? -15.773 19.672 17.25 1 97.69 295 TRP A O 1
ATOM 2371 N N . ALA A 1 296 ? -16.578 20.516 15.273 1 94.81 296 ALA A N 1
ATOM 2372 C CA . ALA A 1 296 ? -16.344 21.891 15.719 1 94.81 296 ALA A CA 1
ATOM 2373 C C . ALA A 1 296 ? -17.328 22.859 15.055 1 94.81 296 ALA A C 1
ATOM 2375 O O . ALA A 1 296 ? -17.859 22.562 13.977 1 94.81 296 ALA A O 1
ATOM 2376 N N . MET B 1 1 ? -13.141 -19.922 -34.344 1 56.34 1 MET B N 1
ATOM 2377 C CA . MET B 1 1 ? -12.383 -20.781 -33.438 1 56.34 1 MET B CA 1
ATOM 2378 C C . MET B 1 1 ? -13.195 -21.094 -32.156 1 56.34 1 MET B C 1
ATOM 2380 O O . MET B 1 1 ? -13.93 -20.234 -31.672 1 56.34 1 MET B O 1
ATOM 2384 N N . GLN B 1 2 ? -13.281 -22.359 -31.828 1 71 2 GLN B N 1
ATOM 2385 C CA . GLN B 1 2 ? -14.258 -22.766 -30.828 1 71 2 GLN B CA 1
ATOM 2386 C C . GLN B 1 2 ? -13.867 -22.25 -29.438 1 71 2 GLN B C 1
ATOM 2388 O O . GLN B 1 2 ? -12.719 -22.391 -29.016 1 71 2 GLN B O 1
ATOM 2393 N N . GLN B 1 3 ? -14.703 -21.375 -28.891 1 81.19 3 GLN B N 1
ATOM 2394 C CA . GLN B 1 3 ? -14.531 -20.875 -27.531 1 81.19 3 GLN B CA 1
ATOM 2395 C C . GLN B 1 3 ? -14.461 -22.031 -26.531 1 81.19 3 GLN B C 1
ATOM 2397 O O . GLN B 1 3 ? -15.234 -22.984 -26.625 1 81.19 3 GLN B O 1
ATOM 2402 N N . PRO B 1 4 ? -13.367 -22.047 -25.766 1 88 4 PRO B N 1
ATOM 2403 C CA . PRO B 1 4 ? -13.266 -23.094 -24.734 1 88 4 PRO B CA 1
ATOM 2404 C C . PRO B 1 4 ? -14.5 -23.188 -23.844 1 88 4 PRO B C 1
ATOM 2406 O O . PRO B 1 4 ? -15.195 -22.172 -23.656 1 88 4 PRO B O 1
ATOM 2409 N N . SER B 1 5 ? -14.75 -24.391 -23.359 1 90.19 5 SER B N 1
ATOM 2410 C CA . SER B 1 5 ? -15.922 -24.625 -22.531 1 90.19 5 SER B CA 1
ATOM 2411 C C . SER B 1 5 ? -15.75 -24.016 -21.141 1 90.19 5 SER B C 1
ATOM 2413 O O . SER B 1 5 ? -14.891 -24.453 -20.375 1 90.19 5 SER B O 1
ATOM 2415 N N . LEU B 1 6 ? -16.594 -23.109 -20.797 1 92.94 6 LEU B N 1
ATOM 2416 C CA . LEU B 1 6 ? -16.562 -22.469 -19.484 1 92.94 6 LEU B CA 1
ATOM 2417 C C . LEU B 1 6 ? -16.75 -23.484 -18.375 1 92.94 6 LEU B C 1
ATOM 2419 O O . LEU B 1 6 ? -16.125 -23.375 -17.312 1 92.94 6 LEU B O 1
ATOM 2423 N N . ASP B 1 7 ? -17.578 -24.438 -18.594 1 94.62 7 ASP B N 1
ATOM 2424 C CA . ASP B 1 7 ? -17.875 -25.453 -17.594 1 94.62 7 ASP B CA 1
ATOM 2425 C C . ASP B 1 7 ? -16.656 -26.312 -17.281 1 94.62 7 ASP B C 1
ATOM 2427 O O . ASP B 1 7 ? -16.391 -26.625 -16.125 1 94.62 7 ASP B O 1
ATOM 2431 N N . GLU B 1 8 ? -15.984 -26.672 -18.312 1 95.56 8 GLU B N 1
ATOM 2432 C CA . GLU B 1 8 ? -14.781 -27.484 -18.125 1 95.56 8 GLU B CA 1
ATOM 2433 C C . GLU B 1 8 ? -13.695 -26.703 -17.391 1 95.56 8 GLU B C 1
ATOM 2435 O O . GLU B 1 8 ? -13.023 -27.234 -16.516 1 95.56 8 GLU B O 1
ATOM 2440 N N . MET B 1 9 ? -13.578 -25.484 -17.766 1 97.25 9 MET B N 1
ATOM 2441 C CA . MET B 1 9 ? -12.562 -24.656 -17.141 1 97.25 9 MET B CA 1
ATOM 2442 C C . MET B 1 9 ? -12.891 -24.422 -15.664 1 97.25 9 MET B C 1
ATOM 2444 O O . MET B 1 9 ? -12 -24.453 -14.812 1 97.25 9 MET B O 1
ATOM 2448 N N . GLU B 1 10 ? -14.148 -24.172 -15.43 1 97.56 10 GLU B N 1
ATOM 2449 C CA . GLU B 1 10 ? -14.57 -23.984 -14.039 1 97.56 10 GLU B CA 1
ATOM 2450 C C . GLU B 1 10 ? -14.289 -25.219 -13.203 1 97.56 10 GLU B C 1
ATOM 2452 O O . GLU B 1 10 ? -13.781 -25.109 -12.086 1 97.56 10 GLU B O 1
ATOM 2457 N N . ALA B 1 11 ? -14.617 -26.328 -13.75 1 98.12 11 ALA B N 1
ATOM 2458 C CA . ALA B 1 11 ? -14.375 -27.594 -13.039 1 98.12 11 ALA B CA 1
ATOM 2459 C C . ALA B 1 11 ? -12.883 -27.781 -12.773 1 98.12 11 ALA B C 1
ATOM 2461 O O . ALA B 1 11 ? -12.492 -28.219 -11.688 1 98.12 11 ALA B O 1
ATOM 2462 N N . PHE B 1 12 ? -12.141 -27.547 -13.75 1 98.44 12 PHE B N 1
ATOM 2463 C CA . PHE B 1 12 ? -10.695 -27.672 -13.625 1 98.44 12 PHE B CA 1
ATOM 2464 C C . PHE B 1 12 ? -10.164 -26.766 -12.531 1 98.44 12 PHE B C 1
ATOM 2466 O O . PHE B 1 12 ? -9.398 -27.203 -11.664 1 98.44 12 PHE B O 1
ATOM 2473 N N . LEU B 1 13 ? -10.57 -25.5 -12.523 1 98.69 13 LEU B N 1
ATOM 2474 C CA . LEU B 1 13 ? -10.055 -24.516 -11.594 1 98.69 13 LEU B CA 1
ATOM 2475 C C . LEU B 1 13 ? -10.5 -24.812 -10.164 1 98.69 13 LEU B C 1
ATOM 2477 O O . LEU B 1 13 ? -9.742 -24.625 -9.219 1 98.69 13 LEU B O 1
ATOM 2481 N N . ARG B 1 14 ? -11.703 -25.25 -10.016 1 98.44 14 ARG B N 1
ATOM 2482 C CA . ARG B 1 14 ? -12.18 -25.641 -8.695 1 98.44 14 ARG B CA 1
ATOM 2483 C C . ARG B 1 14 ? -11.391 -26.828 -8.156 1 98.44 14 ARG B C 1
ATOM 2485 O O . ARG B 1 14 ? -11.031 -26.859 -6.977 1 98.44 14 ARG B O 1
ATOM 2492 N N . SER B 1 15 ? -11.172 -27.75 -9.031 1 98.62 15 SER B N 1
ATOM 2493 C CA . SER B 1 15 ? -10.359 -28.891 -8.648 1 98.62 15 SER B CA 1
ATOM 2494 C C . SER B 1 15 ? -8.93 -28.469 -8.312 1 98.62 15 SER B C 1
ATOM 2496 O O . SER B 1 15 ? -8.32 -29.016 -7.383 1 98.62 15 SER B O 1
ATOM 2498 N N . LEU B 1 16 ? -8.414 -27.594 -9.102 1 98.75 16 LEU B N 1
ATOM 2499 C CA . LEU B 1 16 ? -7.082 -27.062 -8.852 1 98.75 16 LEU B CA 1
ATOM 2500 C C . LEU B 1 16 ? -7.008 -26.422 -7.465 1 98.75 16 LEU B C 1
ATOM 2502 O O . LEU B 1 16 ? -6.066 -26.688 -6.711 1 98.75 16 LEU B O 1
ATOM 2506 N N . GLN B 1 17 ? -7.949 -25.562 -7.141 1 98.81 17 GLN B N 1
ATOM 2507 C CA . GLN B 1 17 ? -7.98 -24.953 -5.82 1 98.81 17 GLN B CA 1
ATOM 2508 C C . GLN B 1 17 ? -7.957 -26.016 -4.719 1 98.81 17 GLN B C 1
ATOM 2510 O O . GLN B 1 17 ? -7.203 -25.891 -3.752 1 98.81 17 GLN B O 1
ATOM 2515 N N . ASP B 1 18 ? -8.766 -27.078 -4.891 1 98.75 18 ASP B N 1
ATOM 2516 C CA . ASP B 1 18 ? -8.836 -28.141 -3.896 1 98.75 18 ASP B CA 1
ATOM 2517 C C . ASP B 1 18 ? -7.48 -28.828 -3.732 1 98.75 18 ASP B C 1
ATOM 2519 O O . ASP B 1 18 ? -7.012 -29.031 -2.609 1 98.75 18 ASP B O 1
ATOM 2523 N N . ARG B 1 19 ? -6.887 -29.188 -4.793 1 98.75 19 ARG B N 1
ATOM 2524 C CA . ARG B 1 19 ? -5.617 -29.906 -4.766 1 98.75 19 ARG B CA 1
ATOM 2525 C C . ARG B 1 19 ? -4.523 -29.047 -4.137 1 98.75 19 ARG B C 1
ATOM 2527 O O . ARG B 1 19 ? -3.725 -29.547 -3.338 1 98.75 19 ARG B O 1
ATOM 2534 N N . VAL B 1 20 ? -4.488 -27.812 -4.52 1 98.81 20 VAL B N 1
ATOM 2535 C CA . VAL B 1 20 ? -3.475 -26.906 -3.99 1 98.81 20 VAL B CA 1
ATOM 2536 C C . VAL B 1 20 ? -3.674 -26.734 -2.486 1 98.81 20 VAL B C 1
ATOM 2538 O O . VAL B 1 20 ? -2.717 -26.828 -1.714 1 98.81 20 VAL B O 1
ATOM 2541 N N . CYS B 1 21 ? -4.906 -26.484 -2.053 1 98.88 21 CYS B N 1
ATOM 2542 C CA . CYS B 1 21 ? -5.191 -26.297 -0.634 1 98.88 21 CYS B CA 1
ATOM 2543 C C . CYS B 1 21 ? -4.832 -27.547 0.161 1 98.88 21 CYS B C 1
ATOM 2545 O O . CYS B 1 21 ? -4.242 -27.453 1.238 1 98.88 21 CYS B O 1
ATOM 2547 N N . ASP B 1 22 ? -5.184 -28.703 -0.418 1 98.81 22 ASP B N 1
ATOM 2548 C CA . ASP B 1 22 ? -4.867 -29.953 0.255 1 98.81 22 ASP B CA 1
ATOM 2549 C C . ASP B 1 22 ? -3.357 -30.125 0.436 1 98.81 22 ASP B C 1
ATOM 2551 O O . ASP B 1 22 ? -2.893 -30.484 1.518 1 98.81 22 ASP B O 1
ATOM 2555 N N . ALA B 1 23 ? -2.66 -29.891 -0.582 1 98.81 23 ALA B N 1
ATOM 2556 C CA . ALA B 1 23 ? -1.206 -30.031 -0.547 1 98.81 23 ALA B CA 1
ATOM 2557 C C . ALA B 1 23 ? -0.583 -29.047 0.438 1 98.81 23 ALA B C 1
ATOM 2559 O O . ALA B 1 23 ? 0.352 -29.391 1.163 1 98.81 23 ALA B O 1
ATOM 2560 N N . LEU B 1 24 ? -1.067 -27.812 0.478 1 98.81 24 LEU B N 1
ATOM 2561 C CA . LEU B 1 24 ? -0.521 -26.781 1.348 1 98.81 24 LEU B CA 1
ATOM 2562 C C . LEU B 1 24 ? -0.838 -27.078 2.811 1 98.81 24 LEU B C 1
ATOM 2564 O O . LEU B 1 24 ? -0.01 -26.828 3.691 1 98.81 24 LEU B O 1
ATOM 2568 N N . GLU B 1 25 ? -2.055 -27.578 3.086 1 98.81 25 GLU B N 1
ATOM 2569 C CA . GLU B 1 25 ? -2.387 -27.984 4.445 1 98.81 25 GLU B CA 1
ATOM 2570 C C . GLU B 1 25 ? -1.467 -29.109 4.918 1 98.81 25 GLU B C 1
ATOM 2572 O O . GLU B 1 25 ? -1.015 -29.109 6.066 1 98.81 25 GLU B O 1
ATOM 2577 N N . ALA B 1 26 ? -1.279 -30.031 4.02 1 98.69 26 ALA B N 1
ATOM 2578 C CA . ALA B 1 26 ? -0.382 -31.125 4.355 1 98.69 26 ALA B CA 1
ATOM 2579 C C . ALA B 1 26 ? 1.027 -30.625 4.645 1 98.69 26 ALA B C 1
ATOM 2581 O O . ALA B 1 26 ? 1.679 -31.094 5.586 1 98.69 26 ALA B O 1
ATOM 2582 N N . ALA B 1 27 ? 1.521 -29.719 3.832 1 98.56 27 ALA B N 1
ATOM 2583 C CA . ALA B 1 27 ? 2.854 -29.156 4.027 1 98.56 27 ALA B CA 1
ATOM 2584 C C . ALA B 1 27 ? 2.922 -28.344 5.32 1 98.56 27 ALA B C 1
ATOM 2586 O O . ALA B 1 27 ? 3.932 -28.375 6.027 1 98.56 27 ALA B O 1
ATOM 2587 N N . ASP B 1 28 ? 1.889 -27.594 5.625 1 98.5 28 ASP B N 1
ATOM 2588 C CA . ASP B 1 28 ? 1.844 -26.797 6.844 1 98.5 28 ASP B CA 1
ATOM 2589 C C . ASP B 1 28 ? 1.806 -27.688 8.086 1 98.5 28 ASP B C 1
ATOM 2591 O O . ASP B 1 28 ? 2.602 -27.516 9.008 1 98.5 28 ASP B O 1
ATOM 2595 N N . GLY B 1 29 ? 0.91 -28.594 8.07 1 98.19 29 GLY B N 1
ATOM 2596 C CA . GLY B 1 29 ? 0.819 -29.594 9.125 1 98.19 29 GLY B CA 1
ATOM 2597 C C . GLY B 1 29 ? 0.036 -29.109 10.336 1 98.19 29 GLY B C 1
ATOM 2598 O O . GLY B 1 29 ? -0.327 -29.891 11.203 1 98.19 29 GLY B O 1
ATOM 2599 N N . THR B 1 30 ? -0.273 -27.844 10.5 1 98.06 30 THR B N 1
ATOM 2600 C CA . THR B 1 30 ? -0.934 -27.344 11.695 1 98.06 30 THR B CA 1
ATOM 2601 C C . THR B 1 30 ? -2.205 -26.578 11.328 1 98.06 30 THR B C 1
ATOM 2603 O O . THR B 1 30 ? -3.289 -26.891 11.82 1 98.06 30 THR B O 1
ATOM 2606 N N . ALA B 1 31 ? -2.117 -25.641 10.445 1 98.19 31 ALA B N 1
ATOM 2607 C CA . ALA B 1 31 ? -3.258 -24.797 10.117 1 98.19 31 ALA B CA 1
ATOM 2608 C C . ALA B 1 31 ? -4.059 -25.359 8.953 1 98.19 31 ALA B C 1
ATOM 2610 O O . ALA B 1 31 ? -3.539 -26.172 8.172 1 98.19 31 ALA B O 1
ATOM 2611 N N . LYS B 1 32 ? -5.293 -24.984 8.875 1 98.44 32 LYS B N 1
ATOM 2612 C CA . LYS B 1 32 ? -6.195 -25.375 7.789 1 98.44 32 LYS B CA 1
ATOM 2613 C C . LYS B 1 32 ? -6.801 -24.141 7.121 1 98.44 32 LYS B C 1
ATOM 2615 O O . LYS B 1 32 ? -6.852 -23.062 7.715 1 98.44 32 LYS B O 1
ATOM 2620 N N . PHE B 1 33 ? -7.289 -24.328 5.914 1 98.62 33 PHE B N 1
ATOM 2621 C CA . PHE B 1 33 ? -7.902 -23.219 5.184 1 98.62 33 PHE B CA 1
ATOM 2622 C C . PHE B 1 33 ? -9.305 -22.953 5.699 1 98.62 33 PHE B C 1
ATOM 2624 O O . PHE B 1 33 ? -10.102 -23.875 5.895 1 98.62 33 PHE B O 1
ATOM 2631 N N . ARG B 1 34 ? -9.531 -21.688 5.961 1 97.81 34 ARG B N 1
ATOM 2632 C CA . ARG B 1 34 ? -10.891 -21.172 6.125 1 97.81 34 ARG B CA 1
ATOM 2633 C C . ARG B 1 34 ? -11.523 -20.875 4.773 1 97.81 34 ARG B C 1
ATOM 2635 O O . ARG B 1 34 ? -10.898 -20.25 3.91 1 97.81 34 ARG B O 1
ATOM 2642 N N . GLU B 1 35 ? -12.781 -21.312 4.605 1 97.75 35 GLU B N 1
ATOM 2643 C CA . GLU B 1 35 ? -13.477 -21.125 3.34 1 97.75 35 GLU B CA 1
ATOM 2644 C C . GLU B 1 35 ? -14.57 -20.062 3.473 1 97.75 35 GLU B C 1
ATOM 2646 O O . GLU B 1 35 ? -15.344 -20.078 4.438 1 97.75 35 GLU B O 1
ATOM 2651 N N . ASP B 1 36 ? -14.609 -19.141 2.594 1 97.06 36 ASP B N 1
ATOM 2652 C CA . ASP B 1 36 ? -15.68 -18.141 2.465 1 97.06 36 ASP B CA 1
ATOM 2653 C C . ASP B 1 36 ? -16.281 -18.172 1.064 1 97.06 36 ASP B C 1
ATOM 2655 O O . ASP B 1 36 ? -15.617 -17.812 0.089 1 97.06 36 ASP B O 1
ATOM 2659 N N . LEU B 1 37 ? -17.516 -18.578 1.065 1 96.88 37 LEU B N 1
ATOM 2660 C CA . LEU B 1 37 ? -18.266 -18.5 -0.187 1 96.88 37 LEU B CA 1
ATOM 2661 C C . LEU B 1 37 ? -18.969 -17.156 -0.309 1 96.88 37 LEU B C 1
ATOM 2663 O O . LEU B 1 37 ? -19.531 -16.656 0.669 1 96.88 37 LEU B O 1
ATOM 2667 N N . TRP B 1 38 ? -18.922 -16.594 -1.434 1 95.19 38 TRP B N 1
ATOM 2668 C CA . TRP B 1 38 ? -19.562 -15.289 -1.609 1 95.19 38 TRP B CA 1
ATOM 2669 C C . TRP B 1 38 ? -20.156 -15.164 -3.01 1 95.19 38 TRP B C 1
ATOM 2671 O O . TRP B 1 38 ? -19.75 -15.875 -3.93 1 95.19 38 TRP B O 1
ATOM 2681 N N . GLU B 1 39 ? -21.094 -14.258 -3.1 1 94.38 39 GLU B N 1
ATOM 2682 C CA . GLU B 1 39 ? -21.75 -13.93 -4.363 1 94.38 39 GLU B CA 1
ATOM 2683 C C . GLU B 1 39 ? -21.578 -12.453 -4.703 1 94.38 39 GLU B C 1
ATOM 2685 O O . GLU B 1 39 ? -21.469 -11.609 -3.805 1 94.38 39 GLU B O 1
ATOM 2690 N N . ARG B 1 40 ? -21.438 -12.242 -5.957 1 90.31 40 ARG B N 1
ATOM 2691 C CA . ARG B 1 40 ? -21.375 -10.875 -6.453 1 90.31 40 ARG B CA 1
ATOM 2692 C C . ARG B 1 40 ? -22.75 -10.383 -6.895 1 90.31 40 ARG B C 1
ATOM 2694 O O . ARG B 1 40 ? -23.422 -11.055 -7.676 1 90.31 40 ARG B O 1
ATOM 2701 N N . PRO B 1 41 ? -23.109 -9.203 -6.492 1 85.12 41 PRO B N 1
ATOM 2702 C CA . PRO B 1 41 ? -24.438 -8.703 -6.844 1 85.12 41 PRO B CA 1
ATOM 2703 C C . PRO B 1 41 ? -24.656 -8.633 -8.352 1 85.12 41 PRO B C 1
ATOM 2705 O O . PRO B 1 41 ? -25.766 -8.906 -8.828 1 85.12 41 PRO B O 1
ATOM 2708 N N . SER B 1 42 ? -23.703 -8.344 -9.109 1 83.44 42 SER B N 1
ATOM 2709 C CA . SER B 1 42 ? -23.859 -8.172 -10.547 1 83.44 42 SER B CA 1
ATOM 2710 C C . SER B 1 42 ? -23.781 -9.508 -11.273 1 83.44 42 SER B C 1
ATOM 2712 O O . SER B 1 42 ? -24.062 -9.586 -12.469 1 83.44 42 SER B O 1
ATOM 2714 N N . GLY B 1 43 ? -23.328 -10.555 -10.578 1 88.62 43 GLY B N 1
ATOM 2715 C CA . GLY B 1 43 ? -23.312 -11.883 -11.172 1 88.62 43 GLY B CA 1
ATOM 2716 C C . GLY B 1 43 ? -22.078 -12.688 -10.82 1 88.62 43 GLY B C 1
ATOM 2717 O O . GLY B 1 43 ? -20.953 -12.203 -10.969 1 88.62 43 GLY B O 1
ATOM 2718 N N . GLY B 1 44 ? -22.359 -13.875 -10.383 1 93.31 44 GLY B N 1
ATOM 2719 C CA . GLY B 1 44 ? -21.281 -14.781 -10.047 1 93.31 44 GLY B CA 1
ATOM 2720 C C . GLY B 1 44 ? -20.844 -14.695 -8.594 1 93.31 44 GLY B C 1
ATOM 2721 O O . GLY B 1 44 ? -21.672 -14.422 -7.715 1 93.31 44 GLY B O 1
ATOM 2722 N N . GLY B 1 45 ? -19.594 -15.055 -8.391 1 95.31 45 GLY B N 1
ATOM 2723 C CA . GLY B 1 45 ? -19.047 -15.117 -7.047 1 95.31 45 GLY B CA 1
ATOM 2724 C C . GLY B 1 45 ? -17.734 -15.875 -6.969 1 95.31 45 GLY B C 1
ATOM 2725 O O . GLY B 1 45 ? -16.938 -15.852 -7.91 1 95.31 45 GLY B O 1
ATOM 2726 N N . GLY B 1 46 ? -17.5 -16.359 -5.793 1 96.69 46 GLY B N 1
ATOM 2727 C CA . GLY B 1 46 ? -16.219 -17.031 -5.633 1 96.69 46 GLY B CA 1
ATOM 2728 C C . GLY B 1 46 ? -16.094 -17.781 -4.312 1 96.69 46 GLY B C 1
ATOM 2729 O O . GLY B 1 46 ? -17.062 -17.859 -3.549 1 96.69 46 GLY B O 1
ATOM 2730 N N . ARG B 1 47 ? -15.078 -18.469 -4.219 1 98.12 47 ARG B N 1
ATOM 2731 C CA . ARG B 1 47 ? -14.664 -19.203 -3.033 1 98.12 47 ARG B CA 1
ATOM 2732 C C . ARG B 1 47 ? -13.281 -18.781 -2.564 1 98.12 47 ARG B C 1
ATOM 2734 O O . ARG B 1 47 ? -12.281 -19.078 -3.217 1 98.12 47 ARG B O 1
ATOM 2741 N N . THR B 1 48 ? -13.281 -18.062 -1.446 1 98 48 THR B N 1
ATOM 2742 C CA . THR B 1 48 ? -12.016 -17.641 -0.844 1 98 48 THR B CA 1
ATOM 2743 C C . THR B 1 48 ? -11.547 -18.656 0.19 1 98 48 THR B C 1
ATOM 2745 O O . THR B 1 48 ? -12.328 -19.094 1.043 1 98 48 THR B O 1
ATOM 2748 N N . ARG B 1 49 ? -10.359 -19.062 0.05 1 98.62 49 ARG B N 1
ATOM 2749 C CA . ARG B 1 49 ? -9.742 -19.938 1.05 1 98.62 49 ARG B CA 1
ATOM 2750 C C . ARG B 1 49 ? -8.484 -19.297 1.626 1 98.62 49 ARG B C 1
ATOM 2752 O O . ARG B 1 49 ? -7.5 -19.094 0.913 1 98.62 49 ARG B O 1
ATOM 2759 N N . VAL B 1 50 ? -8.531 -19.078 2.902 1 98.62 50 VAL B N 1
ATOM 2760 C CA . VAL B 1 50 ? -7.441 -18.375 3.566 1 98.62 50 VAL B CA 1
ATOM 2761 C C . VAL B 1 50 ? -6.891 -19.219 4.707 1 98.62 50 VAL B C 1
ATOM 2763 O O . VAL B 1 50 ? -7.648 -19.891 5.414 1 98.62 50 VAL B O 1
ATOM 2766 N N . ILE B 1 51 ? -5.609 -19.266 4.883 1 98.56 51 ILE B N 1
ATOM 2767 C CA . ILE B 1 51 ? -4.922 -19.953 5.965 1 98.56 51 ILE B CA 1
ATOM 2768 C C . ILE B 1 51 ? -4.016 -18.969 6.707 1 98.56 51 ILE B C 1
ATOM 2770 O O . ILE B 1 51 ? -3.387 -18.109 6.09 1 98.56 51 ILE B O 1
ATOM 2774 N N . ALA B 1 52 ? -3.996 -19.062 8.016 1 97.88 52 ALA B N 1
ATOM 2775 C CA . ALA B 1 52 ? -3.182 -18.156 8.812 1 97.88 52 ALA B CA 1
ATOM 2776 C C . ALA B 1 52 ? -2.613 -18.875 10.039 1 97.88 52 ALA B C 1
ATOM 2778 O O . ALA B 1 52 ? -3.17 -19.875 10.5 1 97.88 52 ALA B O 1
ATOM 2779 N N . ASP B 1 53 ? -1.505 -18.344 10.508 1 97.38 53 ASP B N 1
ATOM 2780 C CA . ASP B 1 53 ? -0.877 -18.719 11.773 1 97.38 53 ASP B CA 1
ATOM 2781 C C . ASP B 1 53 ? -0.49 -20.203 11.766 1 97.38 53 ASP B C 1
ATOM 2783 O O . ASP B 1 53 ? -0.656 -20.891 12.766 1 97.38 53 ASP B O 1
ATOM 2787 N N . GLY B 1 54 ? -0.105 -20.656 10.562 1 98.25 54 GLY B N 1
ATOM 2788 C CA . GLY B 1 54 ? 0.375 -22.016 10.461 1 98.25 54 GLY B CA 1
ATOM 2789 C C . GLY B 1 54 ? 1.854 -22.156 10.766 1 98.25 54 GLY B C 1
ATOM 2790 O O . GLY B 1 54 ? 2.547 -21.172 10.977 1 98.25 54 GLY B O 1
ATOM 2791 N N . ALA B 1 55 ? 2.289 -23.391 10.812 1 98.31 55 ALA B N 1
ATOM 2792 C CA . ALA B 1 55 ? 3.697 -23.688 11.07 1 98.31 55 ALA B CA 1
ATOM 2793 C C . ALA B 1 55 ? 4.562 -23.312 9.867 1 98.31 55 ALA B C 1
ATOM 2795 O O . ALA B 1 55 ? 5.73 -22.938 10.023 1 98.31 55 ALA B O 1
ATOM 2796 N N . LEU B 1 56 ? 3.988 -23.406 8.695 1 98.62 56 LEU B N 1
ATOM 2797 C CA . LEU B 1 56 ? 4.648 -23.016 7.453 1 98.62 56 LEU B CA 1
ATOM 2798 C C . LEU B 1 56 ? 4.082 -21.719 6.914 1 98.62 56 LEU B C 1
ATOM 2800 O O . LEU B 1 56 ? 4.832 -20.781 6.625 1 98.62 56 LEU B O 1
ATOM 2804 N N . LEU B 1 57 ? 2.779 -21.656 6.848 1 98.81 57 LEU B N 1
ATOM 2805 C CA . LEU B 1 57 ? 2.084 -20.531 6.23 1 98.81 57 LEU B CA 1
ATOM 2806 C C . LEU B 1 57 ? 1.654 -19.516 7.281 1 98.81 57 LEU B C 1
ATOM 2808 O O . LEU B 1 57 ? 0.631 -19.688 7.945 1 98.81 57 LEU B O 1
ATOM 2812 N N . GLU B 1 58 ? 2.434 -18.453 7.367 1 98.69 58 GLU B N 1
ATOM 2813 C CA . GLU B 1 58 ? 2.012 -17.375 8.258 1 98.69 58 GLU B CA 1
ATOM 2814 C C . GLU B 1 58 ? 0.698 -16.75 7.789 1 98.69 58 GLU B C 1
ATOM 2816 O O . GLU B 1 58 ? -0.168 -16.438 8.602 1 98.69 58 GLU B O 1
ATOM 2821 N N . LYS B 1 59 ? 0.577 -16.594 6.473 1 98.69 59 LYS B N 1
ATOM 2822 C CA . LYS B 1 59 ? -0.669 -16.219 5.809 1 98.69 59 LYS B CA 1
ATOM 2823 C C . LYS B 1 59 ? -0.673 -16.672 4.352 1 98.69 59 LYS B C 1
ATOM 2825 O O . LYS B 1 59 ? 0.339 -16.547 3.658 1 98.69 59 LYS B O 1
ATOM 2830 N N . GLY B 1 60 ? -1.746 -17.156 3.893 1 98.44 60 GLY B N 1
ATOM 2831 C CA . GLY B 1 60 ? -1.897 -17.562 2.504 1 98.44 60 GLY B CA 1
ATOM 2832 C C . GLY B 1 60 ? -3.344 -17.609 2.049 1 98.44 60 GLY B C 1
ATOM 2833 O O . GLY B 1 60 ? -4.254 -17.734 2.869 1 98.44 60 GLY B O 1
ATOM 2834 N N . GLY B 1 61 ? -3.541 -17.438 0.833 1 98.5 61 GLY B N 1
ATOM 2835 C CA . GLY B 1 61 ? -4.867 -17.547 0.244 1 98.5 61 GLY B CA 1
ATOM 2836 C C . GLY B 1 61 ? -4.863 -18.188 -1.125 1 98.5 61 GLY B C 1
ATOM 2837 O O . GLY B 1 61 ? -3.904 -18.047 -1.887 1 98.5 61 GLY B O 1
ATOM 2838 N N . VAL B 1 62 ? -5.812 -18.969 -1.392 1 98.81 62 VAL B N 1
ATOM 2839 C CA . VAL B 1 62 ? -6.113 -19.578 -2.686 1 98.81 62 VAL B CA 1
ATOM 2840 C C . VAL B 1 62 ? -7.559 -19.266 -3.078 1 98.81 62 VAL B C 1
ATOM 2842 O O . VAL B 1 62 ? -8.492 -19.922 -2.6 1 98.81 62 VAL B O 1
ATOM 2845 N N . ASN B 1 63 ? -7.711 -18.375 -3.994 1 98.5 63 ASN B N 1
ATOM 2846 C CA . ASN B 1 63 ? -9.039 -17.844 -4.297 1 98.5 63 ASN B CA 1
ATOM 2847 C C . ASN B 1 63 ? -9.523 -18.312 -5.664 1 98.5 63 ASN B C 1
ATOM 2849 O O . ASN B 1 63 ? -8.766 -18.297 -6.637 1 98.5 63 ASN B O 1
ATOM 2853 N N . PHE B 1 64 ? -10.719 -18.781 -5.711 1 98.5 64 PHE B N 1
ATOM 2854 C CA . PHE B 1 64 ? -11.438 -19.031 -6.953 1 98.5 64 PHE B CA 1
ATOM 2855 C C . PHE B 1 64 ? -12.547 -18.016 -7.152 1 98.5 64 PHE B C 1
ATOM 2857 O O . PHE B 1 64 ? -13.242 -17.656 -6.203 1 98.5 64 PHE B O 1
ATOM 2864 N N . SER B 1 65 ? -12.695 -17.531 -8.328 1 96.94 65 SER B N 1
ATOM 2865 C CA . SER B 1 65 ? -13.828 -16.672 -8.633 1 96.94 65 SER B CA 1
ATOM 2866 C C . SER B 1 65 ? -14.359 -16.938 -10.039 1 96.94 65 SER B C 1
ATOM 2868 O O . SER B 1 65 ? -13.609 -17.328 -10.93 1 96.94 65 SER B O 1
ATOM 2870 N N . LYS B 1 66 ? -15.586 -16.891 -10.219 1 96.5 66 LYS B N 1
ATOM 2871 C CA . LYS B 1 66 ? -16.312 -16.828 -11.484 1 96.5 66 LYS B CA 1
ATOM 2872 C C . LYS B 1 66 ? -17.344 -15.703 -11.461 1 96.5 66 LYS B C 1
ATOM 2874 O O . LYS B 1 66 ? -18.359 -15.797 -10.781 1 96.5 66 LYS B O 1
ATOM 2879 N N . VAL B 1 67 ? -17.078 -14.633 -12.188 1 93 67 VAL B N 1
ATOM 2880 C CA . VAL B 1 67 ? -17.969 -13.484 -12.195 1 93 67 VAL B CA 1
ATOM 2881 C C . VAL B 1 67 ? -18.484 -13.227 -13.609 1 93 67 VAL B C 1
ATOM 2883 O O . VAL B 1 67 ? -17.844 -13.625 -14.586 1 93 67 VAL B O 1
ATOM 2886 N N . HIS B 1 68 ? -19.625 -12.766 -13.742 1 91.81 68 HIS B N 1
ATOM 2887 C CA . HIS B 1 68 ? -20.203 -12.375 -15.023 1 91.81 68 HIS B CA 1
ATOM 2888 C C . HIS B 1 68 ? -21.016 -11.102 -14.891 1 91.81 68 HIS B C 1
ATOM 2890 O O . HIS B 1 68 ? -21.359 -10.695 -13.781 1 91.81 68 HIS B O 1
ATOM 2896 N N . GLY B 1 69 ? -21.172 -10.383 -15.945 1 88.56 69 GLY B N 1
ATOM 2897 C CA . GLY B 1 69 ? -21.938 -9.148 -15.969 1 88.56 69 GLY B CA 1
ATOM 2898 C C . GLY B 1 69 ? -22.406 -8.758 -17.359 1 88.56 69 GLY B C 1
ATOM 2899 O O . GLY B 1 69 ? -21.984 -9.359 -18.344 1 88.56 69 GLY B O 1
ATOM 2900 N N . ASP B 1 70 ? -23.234 -7.711 -17.281 1 86.38 70 ASP B N 1
ATOM 2901 C CA . ASP B 1 70 ? -23.875 -7.289 -18.531 1 86.38 70 ASP B CA 1
ATOM 2902 C C . ASP B 1 70 ? -22.969 -6.324 -19.312 1 86.38 70 ASP B C 1
ATOM 2904 O O . ASP B 1 70 ? -23.094 -6.191 -20.531 1 86.38 70 ASP B O 1
ATOM 2908 N N . GLN B 1 71 ? -22.156 -5.617 -18.578 1 81 71 GLN B N 1
ATOM 2909 C CA . GLN B 1 71 ? -21.25 -4.684 -19.25 1 81 71 GLN B CA 1
ATOM 2910 C C . GLN B 1 71 ? -19.938 -4.551 -18.484 1 81 71 GLN B C 1
ATOM 2912 O O . GLN B 1 71 ? -19.906 -4.691 -17.25 1 81 71 GLN B O 1
ATOM 2917 N N . LEU B 1 72 ? -18.891 -4.367 -19.266 1 77.75 72 LEU B N 1
ATOM 2918 C CA . LEU B 1 72 ? -17.594 -4.094 -18.656 1 77.75 72 LEU B CA 1
ATOM 2919 C C . LEU B 1 72 ? -17.484 -2.637 -18.219 1 77.75 72 LEU B C 1
ATOM 2921 O O . LEU B 1 72 ? -18.125 -1.762 -18.812 1 77.75 72 LEU B O 1
ATOM 2925 N N . PRO B 1 73 ? -16.688 -2.445 -17.125 1 72.44 73 PRO B N 1
ATOM 2926 C CA . PRO B 1 73 ? -16.484 -1.043 -16.766 1 72.44 73 PRO B CA 1
ATOM 2927 C C . PRO B 1 73 ? -15.82 -0.232 -17.875 1 72.44 73 PRO B C 1
ATOM 2929 O O . PRO B 1 73 ? -15.094 -0.791 -18.703 1 72.44 73 PRO B O 1
ATOM 2932 N N . PRO B 1 74 ? -16.141 1.059 -17.812 1 68.75 74 PRO B N 1
ATOM 2933 C CA . PRO B 1 74 ? -15.578 1.931 -18.844 1 68.75 74 PRO B CA 1
ATOM 2934 C C . PRO B 1 74 ? -14.055 1.86 -18.922 1 68.75 74 PRO B C 1
ATOM 2936 O O . PRO B 1 74 ? -13.484 1.94 -20.016 1 68.75 74 PRO B O 1
ATOM 2939 N N . SER B 1 75 ? -13.453 1.667 -17.844 1 65.94 75 SER B N 1
ATOM 2940 C CA . SER B 1 75 ? -11.992 1.611 -17.844 1 65.94 75 SER B CA 1
ATOM 2941 C C . SER B 1 75 ? -11.492 0.399 -18.625 1 65.94 75 SER B C 1
ATOM 2943 O O . SER B 1 75 ? -10.445 0.463 -19.266 1 65.94 75 SER B O 1
ATOM 2945 N N . ALA B 1 76 ? -12.203 -0.626 -18.641 1 66.69 76 ALA B N 1
ATOM 2946 C CA . ALA B 1 76 ? -11.82 -1.853 -19.344 1 66.69 76 ALA B CA 1
ATOM 2947 C C . ALA B 1 76 ? -12.062 -1.726 -20.844 1 66.69 76 ALA B C 1
ATOM 2949 O O . ALA B 1 76 ? -11.344 -2.318 -21.641 1 66.69 76 ALA B O 1
ATOM 2950 N N . THR B 1 77 ? -13.078 -0.9 -21.172 1 72.12 77 THR B N 1
ATOM 2951 C CA . THR B 1 77 ? -13.477 -0.854 -22.578 1 72.12 77 THR B CA 1
ATOM 2952 C C . THR B 1 77 ? -12.75 0.27 -23.312 1 72.12 77 THR B C 1
ATOM 2954 O O . THR B 1 77 ? -12.766 0.331 -24.547 1 72.12 77 THR B O 1
ATOM 2957 N N . ALA B 1 78 ? -12.203 1.131 -22.469 1 66.38 78 ALA B N 1
ATOM 2958 C CA . ALA B 1 78 ? -11.492 2.244 -23.094 1 66.38 78 ALA B CA 1
ATOM 2959 C C . ALA B 1 78 ? -10.398 1.74 -24.031 1 66.38 78 ALA B C 1
ATOM 2961 O O . ALA B 1 78 ? -10.203 2.281 -25.125 1 66.38 78 ALA B O 1
ATOM 2962 N N . HIS B 1 79 ? -9.836 0.64 -23.672 1 66.75 79 HIS B N 1
ATOM 2963 C CA . HIS B 1 79 ? -8.734 0.125 -24.469 1 66.75 79 HIS B CA 1
ATOM 2964 C C . HIS B 1 79 ? -9.203 -0.96 -25.422 1 66.75 79 HIS B C 1
ATOM 2966 O O . HIS B 1 79 ? -8.477 -1.342 -26.344 1 66.75 79 HIS B O 1
ATOM 2972 N N . ARG B 1 80 ? -10.43 -1.457 -25.125 1 78.62 80 ARG B N 1
ATOM 2973 C CA . ARG B 1 80 ? -11 -2.484 -26 1 78.62 80 ARG B CA 1
ATOM 2974 C C . ARG B 1 80 ? -12.461 -2.184 -26.312 1 78.62 80 ARG B C 1
ATOM 2976 O O . ARG B 1 80 ? -13.359 -2.869 -25.828 1 78.62 80 ARG B O 1
ATOM 2983 N N . PRO B 1 81 ? -12.727 -1.232 -27.219 1 78.38 81 PRO B N 1
ATOM 2984 C CA . PRO B 1 81 ? -14.086 -0.776 -27.5 1 78.38 81 PRO B CA 1
ATOM 2985 C C . PRO B 1 81 ? -14.992 -1.904 -27.984 1 78.38 81 PRO B C 1
ATOM 2987 O O . PRO B 1 81 ? -16.219 -1.833 -27.812 1 78.38 81 PRO B O 1
ATOM 2990 N N . GLU B 1 82 ? -14.398 -2.916 -28.609 1 79.94 82 GLU B N 1
ATOM 2991 C CA . GLU B 1 82 ? -15.195 -4.023 -29.125 1 79.94 82 GLU B CA 1
ATOM 2992 C C . GLU B 1 82 ? -15.883 -4.781 -28 1 79.94 82 GLU B C 1
ATOM 2994 O O . GLU B 1 82 ? -16.812 -5.559 -28.25 1 79.94 82 GLU B O 1
ATOM 2999 N N . LEU B 1 83 ? -15.492 -4.551 -26.906 1 82.31 83 LEU B N 1
ATOM 3000 C CA . LEU B 1 83 ? -16.047 -5.234 -25.75 1 82.31 83 LEU B CA 1
ATOM 3001 C C . LEU B 1 83 ? -17.234 -4.461 -25.172 1 82.31 83 LEU B C 1
ATOM 3003 O O . LEU B 1 83 ? -17.953 -4.969 -24.312 1 82.31 83 LEU B O 1
ATOM 3007 N N . ALA B 1 84 ? -17.406 -3.227 -25.703 1 79.19 84 ALA B N 1
ATOM 3008 C CA . ALA B 1 84 ? -18.453 -2.375 -25.156 1 79.19 84 ALA B CA 1
ATOM 3009 C C . ALA B 1 84 ? -19.828 -3.021 -25.312 1 79.19 84 ALA B C 1
ATOM 3011 O O . ALA B 1 84 ? -20.172 -3.498 -26.406 1 79.19 84 ALA B O 1
ATOM 3012 N N . GLY B 1 85 ? -20.578 -3.145 -24.234 1 80.44 85 GLY B N 1
ATOM 3013 C CA . GLY B 1 85 ? -21.953 -3.619 -24.266 1 80.44 85 GLY B CA 1
ATOM 3014 C C . GLY B 1 85 ? -22.062 -5.133 -24.25 1 80.44 85 GLY B C 1
ATOM 3015 O O . GLY B 1 85 ? -23.172 -5.68 -24.266 1 80.44 85 GLY B O 1
ATOM 3016 N N . GLN B 1 86 ? -21.047 -5.832 -24.219 1 86.12 86 GLN B N 1
ATOM 3017 C CA . GLN B 1 86 ? -21.062 -7.293 -24.234 1 86.12 86 GLN B CA 1
ATOM 3018 C C . GLN B 1 86 ? -21.156 -7.852 -22.812 1 86.12 86 GLN B C 1
ATOM 3020 O O . GLN B 1 86 ? -20.594 -7.273 -21.875 1 86.12 86 GLN B O 1
ATOM 3025 N N . THR B 1 87 ? -21.875 -8.977 -22.781 1 89.5 87 THR B N 1
ATOM 3026 C CA . THR B 1 87 ? -21.828 -9.734 -21.531 1 89.5 87 THR B CA 1
ATOM 3027 C C . THR B 1 87 ? -20.484 -10.438 -21.375 1 89.5 87 THR B C 1
ATOM 3029 O O . THR B 1 87 ? -19.938 -10.961 -22.344 1 89.5 87 THR B O 1
ATOM 3032 N N . PHE B 1 88 ? -19.984 -10.367 -20.172 1 92.31 88 PHE B N 1
ATOM 3033 C CA . PHE B 1 88 ? -18.672 -10.969 -19.984 1 92.31 88 PHE B CA 1
ATOM 3034 C C . PHE B 1 88 ? -18.688 -12 -18.859 1 92.31 88 PHE B C 1
ATOM 3036 O O . PHE B 1 88 ? -19.594 -11.992 -18.031 1 92.31 88 PHE B O 1
ATOM 3043 N N . THR B 1 89 ? -17.781 -12.953 -18.938 1 93.69 89 THR B N 1
ATOM 3044 C CA . THR B 1 89 ? -17.469 -13.922 -17.875 1 93.69 89 THR B CA 1
ATOM 3045 C C . THR B 1 89 ? -15.969 -14 -17.641 1 93.69 89 THR B C 1
ATOM 3047 O O . THR B 1 89 ? -15.18 -13.984 -18.578 1 93.69 89 THR B O 1
ATOM 3050 N N . ALA B 1 90 ? -15.641 -13.906 -16.375 1 94 90 ALA B N 1
ATOM 3051 C CA . ALA B 1 90 ? -14.25 -14.07 -15.953 1 94 90 ALA B CA 1
ATOM 3052 C C . ALA B 1 90 ? -14.125 -15.125 -14.859 1 94 90 ALA B C 1
ATOM 3054 O O . ALA B 1 90 ? -14.938 -15.164 -13.938 1 94 90 ALA B O 1
ATOM 3055 N N . LEU B 1 91 ? -13.289 -16.031 -14.961 1 96.25 91 LEU B N 1
ATOM 3056 C CA . LEU B 1 91 ? -13.031 -17 -13.898 1 96.25 91 LEU B CA 1
ATOM 3057 C C . LEU B 1 91 ? -11.531 -17.219 -13.711 1 96.25 91 LEU B C 1
ATOM 3059 O O . LEU B 1 91 ? -10.75 -16.984 -14.633 1 96.25 91 LEU B O 1
ATOM 3063 N N . GLY B 1 92 ? -11.148 -17.578 -12.539 1 97.81 92 GLY B N 1
ATOM 3064 C CA . GLY B 1 92 ? -9.734 -17.797 -12.281 1 97.81 92 GLY B CA 1
ATOM 3065 C C . GLY B 1 92 ? -9.453 -18.281 -10.875 1 97.81 92 GLY B C 1
ATOM 3066 O O . GLY B 1 92 ? -10.336 -18.266 -10.016 1 97.81 92 GLY B O 1
ATOM 3067 N N . VAL B 1 93 ? -8.273 -18.781 -10.719 1 98.69 93 VAL B N 1
ATOM 3068 C CA . VAL B 1 93 ? -7.695 -19.094 -9.414 1 98.69 93 VAL B CA 1
ATOM 3069 C C . VAL B 1 93 ? -6.422 -18.281 -9.203 1 98.69 93 VAL B C 1
ATOM 3071 O O . VAL B 1 93 ? -5.598 -18.141 -10.109 1 98.69 93 VAL B O 1
ATOM 3074 N N . SER B 1 94 ? -6.312 -17.656 -8.094 1 98.38 94 SER B N 1
ATOM 3075 C CA . SER B 1 94 ? -5.125 -16.906 -7.707 1 98.38 94 SER B CA 1
ATOM 3076 C C . SER B 1 94 ? -4.695 -17.234 -6.285 1 98.38 94 SER B C 1
ATOM 3078 O O . SER B 1 94 ? -5.531 -17.547 -5.434 1 98.38 94 SER B O 1
ATOM 3080 N N . LEU B 1 95 ? -3.426 -17.219 -6.039 1 98.69 95 LEU B N 1
ATOM 3081 C CA . LEU B 1 95 ? -2.971 -17.469 -4.68 1 98.69 95 LEU B CA 1
ATOM 3082 C C . LEU B 1 95 ? -1.702 -16.688 -4.367 1 98.69 95 LEU B C 1
ATOM 3084 O O . LEU B 1 95 ? -0.942 -16.344 -5.277 1 98.69 95 LEU B O 1
ATOM 3088 N N . VAL B 1 96 ? -1.49 -16.328 -3.223 1 98.88 96 VAL B N 1
ATOM 3089 C CA . VAL B 1 96 ? -0.278 -15.766 -2.631 1 98.88 96 VAL B CA 1
ATOM 3090 C C . VAL B 1 96 ? -0.002 -16.438 -1.287 1 98.88 96 VAL B C 1
ATOM 3092 O O . VAL B 1 96 ? -0.916 -16.625 -0.481 1 98.88 96 VAL B O 1
ATOM 3095 N N . LEU B 1 97 ? 1.25 -16.797 -1.049 1 98.88 97 LEU B N 1
ATOM 3096 C CA . LEU B 1 97 ? 1.63 -17.469 0.193 1 98.88 97 LEU B CA 1
ATOM 3097 C C . LEU B 1 97 ? 2.773 -16.734 0.877 1 98.88 97 LEU B C 1
ATOM 3099 O O . LEU B 1 97 ? 3.857 -16.578 0.304 1 98.88 97 LEU B O 1
ATOM 3103 N N . HIS B 1 98 ? 2.529 -16.234 2.043 1 98.88 98 HIS B N 1
ATOM 3104 C CA . HIS B 1 98 ? 3.547 -15.688 2.928 1 98.88 98 HIS B CA 1
ATOM 3105 C C . HIS B 1 98 ? 3.918 -16.672 4.031 1 98.88 98 HIS B C 1
ATOM 3107 O O . HIS B 1 98 ? 3.111 -16.953 4.918 1 98.88 98 HIS B O 1
ATOM 3113 N N . CYS B 1 99 ? 5.125 -17.078 4.016 1 98.81 99 CYS B N 1
ATOM 3114 C CA . CYS B 1 99 ? 5.539 -18.125 4.941 1 98.81 99 CYS B CA 1
ATOM 3115 C C . CYS B 1 99 ? 6.191 -17.531 6.184 1 98.81 99 CYS B C 1
ATOM 3117 O O . CYS B 1 99 ? 6.598 -16.359 6.176 1 98.81 99 CYS B O 1
ATOM 3119 N N . ARG B 1 100 ? 6.258 -18.281 7.191 1 98.44 100 ARG B N 1
ATOM 3120 C CA . ARG B 1 100 ? 6.812 -17.859 8.469 1 98.44 100 ARG B CA 1
ATOM 3121 C C . ARG B 1 100 ? 8.328 -17.719 8.391 1 98.44 100 ARG B C 1
ATOM 3123 O O . ARG B 1 100 ? 8.898 -16.766 8.914 1 98.44 100 ARG B O 1
ATOM 3130 N N . ASN B 1 101 ? 8.945 -18.719 7.859 1 98.81 101 ASN B N 1
ATOM 3131 C CA . ASN B 1 101 ? 10.398 -18.734 7.762 1 98.81 101 ASN B CA 1
ATOM 3132 C C . ASN B 1 101 ? 10.898 -17.812 6.652 1 98.81 101 ASN B C 1
ATOM 3134 O O . ASN B 1 101 ? 10.523 -17.969 5.492 1 98.81 101 ASN B O 1
ATOM 3138 N N . PRO B 1 102 ? 11.781 -16.859 6.945 1 98.81 102 PRO B N 1
ATOM 3139 C CA . PRO B 1 102 ? 12.25 -15.898 5.953 1 98.81 102 PRO B CA 1
ATOM 3140 C C . PRO B 1 102 ? 12.977 -16.562 4.785 1 98.81 102 PRO B C 1
ATOM 3142 O O . PRO B 1 102 ? 13.164 -15.93 3.734 1 98.81 102 PRO B O 1
ATOM 3145 N N . TYR B 1 103 ? 13.375 -17.734 4.957 1 98.88 103 TYR B N 1
ATOM 3146 C CA . TYR B 1 103 ? 14.148 -18.391 3.91 1 98.88 103 TYR B CA 1
ATOM 3147 C C . TYR B 1 103 ? 13.227 -19.078 2.9 1 98.88 103 TYR B C 1
ATOM 3149 O O . TYR B 1 103 ? 13.672 -19.5 1.831 1 98.88 103 TYR B O 1
ATOM 3157 N N . VAL B 1 104 ? 11.977 -19.266 3.229 1 98.88 104 VAL B N 1
ATOM 3158 C CA . VAL B 1 104 ? 10.992 -19.766 2.281 1 98.88 104 VAL B CA 1
ATOM 3159 C C . VAL B 1 104 ? 10.422 -18.609 1.464 1 98.88 104 VAL B C 1
ATOM 3161 O O . VAL B 1 104 ? 9.867 -17.656 2.023 1 98.88 104 VAL B O 1
ATOM 3164 N N . PRO B 1 105 ? 10.523 -18.625 0.177 1 98.88 105 PRO B N 1
ATOM 3165 C CA . PRO B 1 105 ? 10.094 -17.5 -0.644 1 98.88 105 PRO B CA 1
ATOM 3166 C C . PRO B 1 105 ? 8.578 -17.312 -0.648 1 98.88 105 PRO B C 1
ATOM 3168 O O . PRO B 1 105 ? 7.836 -18.281 -0.481 1 98.88 105 PRO B O 1
ATOM 3171 N N . ILE B 1 106 ? 8.133 -16.094 -0.812 1 98.94 106 ILE B N 1
ATOM 3172 C CA . ILE B 1 106 ? 6.75 -15.805 -1.184 1 98.94 106 ILE B CA 1
ATOM 3173 C C . ILE B 1 106 ? 6.477 -16.328 -2.594 1 98.94 106 ILE B C 1
ATOM 3175 O O . ILE B 1 106 ? 7.352 -16.281 -3.461 1 98.94 106 ILE B O 1
ATOM 3179 N N . VAL B 1 107 ? 5.27 -16.781 -2.846 1 98.94 107 VAL B N 1
ATOM 3180 C CA . VAL B 1 107 ? 4.93 -17.234 -4.191 1 98.94 107 VAL B CA 1
ATOM 3181 C C . VAL B 1 107 ? 3.551 -16.703 -4.578 1 98.94 107 VAL B C 1
ATOM 3183 O O . VAL B 1 107 ? 2.688 -16.516 -3.721 1 98.94 107 VAL B O 1
ATOM 3186 N N . HIS B 1 108 ? 3.414 -16.344 -5.809 1 98.81 108 HIS B N 1
ATOM 3187 C CA . HIS B 1 108 ? 2.17 -15.914 -6.43 1 98.81 108 HIS B CA 1
ATOM 3188 C C . HIS B 1 108 ? 1.84 -16.75 -7.66 1 98.81 108 HIS B C 1
ATOM 3190 O O . HIS B 1 108 ? 2.736 -17.125 -8.422 1 98.81 108 HIS B O 1
ATOM 3196 N N . MET B 1 109 ? 0.64 -17.109 -7.816 1 98.69 109 MET B N 1
ATOM 3197 C CA . MET B 1 109 ? 0.135 -17.781 -9.008 1 98.69 109 MET B CA 1
ATOM 3198 C C . MET B 1 109 ? -1.241 -17.25 -9.398 1 98.69 109 MET B C 1
ATOM 3200 O O . MET B 1 109 ? -2.066 -16.969 -8.523 1 98.69 109 MET B O 1
ATOM 3204 N N . ASN B 1 110 ? -1.506 -17.094 -10.609 1 98.31 110 ASN B N 1
ATOM 3205 C CA . ASN B 1 110 ? -2.801 -16.703 -11.148 1 98.31 110 ASN B CA 1
ATOM 3206 C C . ASN B 1 110 ? -3.062 -17.344 -12.508 1 98.31 110 ASN B C 1
ATOM 3208 O O . ASN B 1 110 ? -2.229 -17.25 -13.414 1 98.31 110 ASN B O 1
ATOM 3212 N N . TYR B 1 111 ? -4.105 -18.047 -12.664 1 98.56 111 TYR B N 1
ATOM 3213 C CA . TYR B 1 111 ? -4.586 -18.562 -13.938 1 98.56 111 TYR B CA 1
ATOM 3214 C C . TYR B 1 111 ? -6.043 -18.188 -14.164 1 98.56 111 TYR B C 1
ATOM 3216 O O . TYR B 1 111 ? -6.914 -18.547 -13.375 1 98.56 111 TYR B O 1
ATOM 3224 N N . ARG B 1 112 ? -6.281 -17.531 -15.234 1 97.94 112 ARG B N 1
ATOM 3225 C CA . ARG B 1 112 ? -7.594 -16.922 -15.43 1 97.94 112 ARG B CA 1
ATOM 3226 C C . ARG B 1 112 ? -8.023 -17.016 -16.891 1 97.94 112 ARG B C 1
ATOM 3228 O O . ARG B 1 112 ? -7.195 -17.25 -17.781 1 97.94 112 ARG B O 1
ATOM 3235 N N . PHE B 1 113 ? -9.305 -16.891 -17.125 1 97.25 113 PHE B N 1
ATOM 3236 C CA . PHE B 1 113 ? -9.961 -16.891 -18.422 1 97.25 113 PHE B CA 1
ATOM 3237 C C . PHE B 1 113 ? -11.008 -15.773 -18.5 1 97.25 113 PHE B C 1
ATOM 3239 O O . PHE B 1 113 ? -11.711 -15.508 -17.516 1 97.25 113 PHE B O 1
ATOM 3246 N N . PHE B 1 114 ? -11.023 -15.102 -19.609 1 94.56 114 PHE B N 1
ATOM 3247 C CA . PHE B 1 114 ? -11.992 -14.039 -19.844 1 94.56 114 PHE B CA 1
ATOM 3248 C C . PHE B 1 114 ? -12.719 -14.266 -21.172 1 94.56 114 PHE B C 1
ATOM 3250 O O . PHE B 1 114 ? -12.102 -14.664 -22.156 1 94.56 114 PHE B O 1
ATOM 3257 N N . SER B 1 115 ? -14.016 -14.023 -21.203 1 93.88 115 SER B N 1
ATOM 3258 C CA . SER B 1 115 ? -14.789 -14.086 -22.438 1 93.88 115 SER B CA 1
ATOM 3259 C C . SER B 1 115 ? -15.867 -13.008 -22.469 1 93.88 115 SER B C 1
ATOM 3261 O O . SER B 1 115 ? -16.469 -12.695 -21.453 1 93.88 115 SER B O 1
ATOM 3263 N N . ALA B 1 116 ? -16.031 -12.375 -23.531 1 91.25 116 ALA B N 1
ATOM 3264 C CA . ALA B 1 116 ? -17.094 -11.406 -23.828 1 91.25 116 ALA B CA 1
ATOM 3265 C C . ALA B 1 116 ? -17.516 -11.5 -25.297 1 91.25 116 ALA B C 1
ATOM 3267 O O . ALA B 1 116 ? -16.812 -11.039 -26.188 1 91.25 116 ALA B O 1
ATOM 3268 N N . GLY B 1 117 ? -18.719 -12.016 -25.469 1 87.31 117 GLY B N 1
ATOM 3269 C CA . GLY B 1 117 ? -19.109 -12.281 -26.828 1 87.31 117 GLY B CA 1
ATOM 3270 C C . GLY B 1 117 ? -18.172 -13.211 -27.562 1 87.31 117 GLY B C 1
ATOM 3271 O O . GLY B 1 117 ? -17.859 -14.305 -27.094 1 87.31 117 GLY B O 1
ATOM 3272 N N . PRO B 1 118 ? -17.688 -12.719 -28.672 1 87.31 118 PRO B N 1
ATOM 3273 C CA . PRO B 1 118 ? -16.781 -13.57 -29.438 1 87.31 118 PRO B CA 1
ATOM 3274 C C . PRO B 1 118 ? -15.336 -13.469 -28.953 1 87.31 118 PRO B C 1
ATOM 3276 O O . PRO B 1 118 ? -14.477 -14.242 -29.406 1 87.31 118 PRO B O 1
ATOM 3279 N N . VAL B 1 119 ? -15.133 -12.578 -28.062 1 90.69 119 VAL B N 1
ATOM 3280 C CA . VAL B 1 119 ? -13.773 -12.328 -27.625 1 90.69 119 VAL B CA 1
ATOM 3281 C C . VAL B 1 119 ? -13.477 -13.141 -26.359 1 90.69 119 VAL B C 1
ATOM 3283 O O . VAL B 1 119 ? -14.32 -13.242 -25.469 1 90.69 119 VAL B O 1
ATOM 3286 N N . TRP B 1 120 ? -12.312 -13.789 -26.391 1 94.19 120 TRP B N 1
ATOM 3287 C CA . TRP B 1 120 ? -11.875 -14.508 -25.203 1 94.19 120 TRP B CA 1
ATOM 3288 C C . TRP B 1 120 ? -10.352 -14.602 -25.141 1 94.19 120 TRP B C 1
ATOM 3290 O O . TRP B 1 120 ? -9.68 -14.477 -26.172 1 94.19 120 TRP B O 1
ATOM 3300 N N . TRP B 1 121 ? -9.781 -14.805 -23.969 1 96.12 121 TRP B N 1
ATOM 3301 C CA . TRP B 1 121 ? -8.344 -15.039 -23.844 1 96.12 121 TRP B CA 1
ATOM 3302 C C . TRP B 1 121 ? -8.023 -15.719 -22.516 1 96.12 121 TRP B C 1
ATOM 3304 O O . TRP B 1 121 ? -8.828 -15.688 -21.578 1 96.12 121 TRP B O 1
ATOM 3314 N N . PHE B 1 122 ? -6.883 -16.406 -22.531 1 97.75 122 PHE B N 1
ATOM 3315 C CA . PHE B 1 122 ? -6.293 -16.953 -21.328 1 97.75 122 PHE B CA 1
ATOM 3316 C C . PHE B 1 122 ? -5.246 -16.016 -20.75 1 97.75 122 PHE B C 1
ATOM 3318 O O . PHE B 1 122 ? -4.555 -15.312 -21.5 1 97.75 122 PHE B O 1
ATOM 3325 N N . GLY B 1 123 ? -5.184 -15.977 -19.422 1 97.88 123 GLY B N 1
ATOM 3326 C CA . GLY B 1 123 ? -4.094 -15.359 -18.672 1 97.88 123 GLY B CA 1
ATOM 3327 C C . GLY B 1 123 ? -3.572 -16.219 -17.547 1 97.88 123 GLY B C 1
ATOM 3328 O O . GLY B 1 123 ? -4.262 -17.141 -17.094 1 97.88 123 GLY B O 1
ATOM 3329 N N . GLY B 1 124 ? -2.354 -15.867 -17.203 1 98.19 124 GLY B N 1
ATOM 3330 C CA . GLY B 1 124 ? -1.849 -16.656 -16.094 1 98.19 124 GLY B CA 1
ATOM 3331 C C . GLY B 1 124 ? -0.365 -16.453 -15.852 1 98.19 124 GLY B C 1
ATOM 3332 O O . GLY B 1 124 ? 0.261 -15.586 -16.453 1 98.19 124 GLY B O 1
ATOM 3333 N N . GLY B 1 125 ? 0.094 -17.219 -14.805 1 98.38 125 GLY B N 1
ATOM 3334 C CA . GLY B 1 125 ? 1.506 -17.188 -14.461 1 98.38 125 GLY B CA 1
ATOM 3335 C C . GLY B 1 125 ? 1.768 -17.5 -13 1 98.38 125 GLY B C 1
ATOM 3336 O O . GLY B 1 125 ? 0.836 -17.781 -12.242 1 98.38 125 GLY B O 1
ATOM 3337 N N . ALA B 1 126 ? 3.004 -17.594 -12.719 1 98.81 126 ALA B N 1
ATOM 3338 C CA . ALA B 1 126 ? 3.523 -17.781 -11.367 1 98.81 126 ALA B CA 1
ATOM 3339 C C . ALA B 1 126 ? 4.875 -17.094 -11.195 1 98.81 126 ALA B C 1
ATOM 3341 O O . ALA B 1 126 ? 5.691 -17.078 -12.125 1 98.81 126 ALA B O 1
ATOM 3342 N N . ASP B 1 127 ? 5.07 -16.516 -10.102 1 98.88 127 ASP B N 1
ATOM 3343 C CA . ASP B 1 127 ? 6.348 -15.859 -9.828 1 98.88 127 ASP B CA 1
ATOM 3344 C C . ASP B 1 127 ? 6.766 -16.062 -8.375 1 98.88 127 ASP B C 1
ATOM 3346 O O . ASP B 1 127 ? 5.922 -16.312 -7.508 1 98.88 127 ASP B O 1
ATOM 3350 N N . LEU B 1 128 ? 8.031 -16.031 -8.164 1 98.94 128 LEU B N 1
ATOM 3351 C CA . LEU B 1 128 ? 8.656 -16.328 -6.879 1 98.94 128 LEU B CA 1
ATOM 3352 C C . LEU B 1 128 ? 9.359 -15.102 -6.316 1 98.94 128 LEU B C 1
ATOM 3354 O O . LEU B 1 128 ? 10.094 -14.422 -7.039 1 98.94 128 LEU B O 1
ATOM 3358 N N . THR B 1 129 ? 9.172 -14.852 -4.988 1 98.88 129 THR B N 1
ATOM 3359 C CA . THR B 1 129 ? 9.773 -13.703 -4.328 1 98.88 129 THR B CA 1
ATOM 3360 C C . THR B 1 129 ? 10.562 -14.133 -3.096 1 98.88 129 THR B C 1
ATOM 3362 O O . THR B 1 129 ? 10.039 -14.102 -1.979 1 98.88 129 THR B O 1
ATOM 3365 N N . PRO B 1 130 ? 11.82 -14.453 -3.266 1 98.81 130 PRO B N 1
ATOM 3366 C CA . PRO B 1 130 ? 12.633 -14.812 -2.104 1 98.81 130 PRO B CA 1
ATOM 3367 C C . PRO B 1 130 ? 13 -13.602 -1.246 1 98.81 130 PRO B C 1
ATOM 3369 O O . PRO B 1 130 ? 13.227 -12.516 -1.777 1 98.81 130 PRO B O 1
ATOM 3372 N N . ILE B 1 131 ? 13.008 -13.859 0.064 1 98.62 131 ILE B N 1
ATOM 3373 C CA . ILE B 1 131 ? 13.617 -12.898 0.977 1 98.62 131 ILE B CA 1
ATOM 3374 C C . ILE B 1 131 ? 15.133 -13.055 0.951 1 98.62 131 ILE B C 1
ATOM 3376 O O . ILE B 1 131 ? 15.867 -12.062 0.82 1 98.62 131 ILE B O 1
ATOM 3380 N N . TYR B 1 132 ? 15.547 -14.188 1.045 1 98.56 132 TYR B N 1
ATOM 3381 C CA . TYR B 1 132 ? 16.938 -14.594 0.798 1 98.56 132 TYR B CA 1
ATOM 3382 C C . TYR B 1 132 ? 17.031 -15.484 -0.432 1 98.56 132 TYR B C 1
ATOM 3384 O O . TYR B 1 132 ? 16.281 -16.453 -0.561 1 98.56 132 TYR B O 1
ATOM 3392 N N . GLY B 1 133 ? 17.969 -15.164 -1.312 1 97.44 133 GLY B N 1
ATOM 3393 C CA . GLY B 1 133 ? 18.047 -15.859 -2.584 1 97.44 133 GLY B CA 1
ATOM 3394 C C . GLY B 1 133 ? 18.953 -17.078 -2.531 1 97.44 133 GLY B C 1
ATOM 3395 O O . GLY B 1 133 ? 20 -17.062 -1.892 1 97.44 133 GLY B O 1
ATOM 3396 N N . PHE B 1 134 ? 18.516 -18.125 -3.107 1 98.31 134 PHE B N 1
ATOM 3397 C CA . PHE B 1 134 ? 19.297 -19.328 -3.373 1 98.31 134 PHE B CA 1
ATOM 3398 C C . PHE B 1 134 ? 19.234 -19.688 -4.852 1 98.31 134 PHE B C 1
ATOM 3400 O O . PHE B 1 134 ? 18.156 -19.922 -5.398 1 98.31 134 PHE B O 1
ATOM 3407 N N . GLU B 1 135 ? 20.375 -19.797 -5.492 1 98.31 135 GLU B N 1
ATOM 3408 C CA . GLU B 1 135 ? 20.422 -20.078 -6.926 1 98.31 135 GLU B CA 1
ATOM 3409 C C . GLU B 1 135 ? 19.734 -21.406 -7.25 1 98.31 135 GLU B C 1
ATOM 3411 O O . GLU B 1 135 ? 19.031 -21.516 -8.266 1 98.31 135 GLU B O 1
ATOM 3416 N N . GLU B 1 136 ? 19.922 -22.359 -6.465 1 98.62 136 GLU B N 1
ATOM 3417 C CA . GLU B 1 136 ? 19.328 -23.672 -6.727 1 98.62 136 GLU B CA 1
ATOM 3418 C C . GLU B 1 136 ? 17.812 -23.594 -6.711 1 98.62 136 GLU B C 1
ATOM 3420 O O . GLU B 1 136 ? 17.141 -24.312 -7.457 1 98.62 136 GLU B O 1
ATOM 3425 N N . ASP B 1 137 ? 17.234 -22.781 -5.852 1 98.81 137 ASP B N 1
ATOM 3426 C CA . ASP B 1 137 ? 15.789 -22.609 -5.801 1 98.81 137 ASP B CA 1
ATOM 3427 C C . ASP B 1 137 ? 15.273 -21.875 -7.043 1 98.81 137 ASP B C 1
ATOM 3429 O O . ASP B 1 137 ? 14.25 -22.25 -7.609 1 98.81 137 ASP B O 1
ATOM 3433 N N . ALA B 1 138 ? 16 -20.828 -7.445 1 98.81 138 ALA B N 1
ATOM 3434 C CA . ALA B 1 138 ? 15.641 -20.094 -8.648 1 98.81 138 ALA B CA 1
ATOM 3435 C C . ALA B 1 138 ? 15.656 -21 -9.875 1 98.81 138 ALA B C 1
ATOM 3437 O O . ALA B 1 138 ? 14.703 -21 -10.664 1 98.81 138 ALA B O 1
ATOM 3438 N N . ARG B 1 139 ? 16.672 -21.75 -10 1 98.81 139 ARG B N 1
ATOM 3439 C CA . ARG B 1 139 ? 16.797 -22.656 -11.141 1 98.81 139 ARG B CA 1
ATOM 3440 C C . ARG B 1 139 ? 15.719 -23.734 -11.117 1 98.81 139 ARG B C 1
ATOM 3442 O O . ARG B 1 139 ? 15.156 -24.062 -12.156 1 98.81 139 ARG B O 1
ATOM 3449 N N . HIS B 1 140 ? 15.477 -24.266 -9.969 1 98.88 140 HIS B N 1
ATOM 3450 C CA . HIS B 1 140 ? 14.43 -25.281 -9.859 1 98.88 140 HIS B CA 1
ATOM 3451 C C . HIS B 1 140 ? 13.078 -24.703 -10.289 1 98.88 140 HIS B C 1
ATOM 3453 O O . HIS B 1 140 ? 12.383 -25.297 -11.117 1 98.88 140 HIS B O 1
ATOM 3459 N N . PHE B 1 141 ? 12.703 -23.562 -9.75 1 98.94 141 PHE B N 1
ATOM 3460 C CA . PHE B 1 141 ? 11.414 -22.938 -10.031 1 98.94 141 PHE B CA 1
ATOM 3461 C C . PHE B 1 141 ? 11.258 -22.672 -11.523 1 98.94 141 PHE B C 1
ATOM 3463 O O . PHE B 1 141 ? 10.281 -23.109 -12.133 1 98.94 141 PHE B O 1
ATOM 3470 N N . HIS B 1 142 ? 12.242 -22.078 -12.133 1 98.88 142 HIS B N 1
ATOM 3471 C CA . HIS B 1 142 ? 12.18 -21.672 -13.531 1 98.88 142 HIS B CA 1
ATOM 3472 C C . HIS B 1 142 ? 12.281 -22.891 -14.453 1 98.88 142 HIS B C 1
ATOM 3474 O O . HIS B 1 142 ? 11.617 -22.938 -15.492 1 98.88 142 HIS B O 1
ATOM 3480 N N . SER B 1 143 ? 13.109 -23.844 -14.086 1 98.88 143 SER B N 1
ATOM 3481 C CA . SER B 1 143 ? 13.234 -25.031 -14.93 1 98.88 143 SER B CA 1
ATOM 3482 C C . SER B 1 143 ? 11.93 -25.828 -14.961 1 98.88 143 SER B C 1
ATOM 3484 O O . SER B 1 143 ? 11.578 -26.422 -15.992 1 98.88 143 SER B O 1
ATOM 3486 N N . THR B 1 144 ? 11.266 -25.891 -13.859 1 98.88 144 THR B N 1
ATOM 3487 C CA . THR B 1 144 ? 9.977 -26.578 -13.812 1 98.88 144 THR B CA 1
ATOM 3488 C C . THR B 1 144 ? 8.969 -25.891 -14.719 1 98.88 144 THR B C 1
ATOM 3490 O O . THR B 1 144 ? 8.258 -26.547 -15.484 1 98.88 144 THR B O 1
ATOM 3493 N N . LEU B 1 145 ? 8.898 -24.578 -14.711 1 98.81 145 LEU B N 1
ATOM 3494 C CA . LEU B 1 145 ? 7.992 -23.812 -15.555 1 98.81 145 LEU B CA 1
ATOM 3495 C C . LEU B 1 145 ? 8.367 -23.953 -17.031 1 98.81 145 LEU B C 1
ATOM 3497 O O . LEU B 1 145 ? 7.496 -24.125 -17.891 1 98.81 145 LEU B O 1
ATOM 3501 N N . LYS B 1 146 ? 9.672 -23.891 -17.281 1 98.81 146 LYS B N 1
ATOM 3502 C CA . LYS B 1 146 ? 10.133 -24.031 -18.656 1 98.81 146 LYS B CA 1
ATOM 3503 C C . LYS B 1 146 ? 9.766 -25.391 -19.219 1 98.81 146 LYS B C 1
ATOM 3505 O O . LYS B 1 146 ? 9.375 -25.5 -20.391 1 98.81 146 LYS B O 1
ATOM 3510 N N . THR B 1 147 ? 10 -26.422 -18.453 1 98.81 147 THR B N 1
ATOM 3511 C CA . THR B 1 147 ? 9.664 -27.781 -18.891 1 98.81 147 THR B CA 1
ATOM 3512 C C . THR B 1 147 ? 8.195 -27.875 -19.297 1 98.81 147 THR B C 1
ATOM 3514 O O . THR B 1 147 ? 7.867 -28.453 -20.328 1 98.81 147 THR B O 1
ATOM 3517 N N . ALA B 1 148 ? 7.297 -27.281 -18.516 1 98.56 148 ALA B N 1
ATOM 3518 C CA . ALA B 1 148 ? 5.871 -27.281 -18.828 1 98.56 148 ALA B CA 1
ATOM 3519 C C . ALA B 1 148 ? 5.594 -26.484 -20.109 1 98.56 148 ALA B C 1
ATOM 3521 O O . ALA B 1 148 ? 4.805 -26.922 -20.953 1 98.56 148 ALA B O 1
ATOM 3522 N N . CYS B 1 149 ? 6.254 -25.359 -20.266 1 98.62 149 CYS B N 1
ATOM 3523 C CA . CYS B 1 149 ? 6.105 -24.547 -21.469 1 98.62 149 CYS B CA 1
ATOM 3524 C C . CYS B 1 149 ? 6.566 -25.312 -22.703 1 98.62 149 CYS B C 1
ATOM 3526 O O . CYS B 1 149 ? 5.875 -25.328 -23.734 1 98.62 149 CYS B O 1
ATOM 3528 N N . ASP B 1 150 ? 7.668 -25.984 -22.562 1 98.5 150 ASP B N 1
ATOM 3529 C CA . ASP B 1 150 ? 8.328 -26.625 -23.688 1 98.5 150 ASP B CA 1
ATOM 3530 C C . ASP B 1 150 ? 7.488 -27.766 -24.234 1 98.5 150 ASP B C 1
ATOM 3532 O O . ASP B 1 150 ? 7.625 -28.141 -25.406 1 98.5 150 ASP B O 1
ATOM 3536 N N . ARG B 1 151 ? 6.609 -28.344 -23.5 1 98.31 151 ARG B N 1
ATOM 3537 C CA . ARG B 1 151 ? 5.723 -29.406 -23.953 1 98.31 151 ARG B CA 1
ATOM 3538 C C . ARG B 1 151 ? 4.727 -28.891 -24.984 1 98.31 151 ARG B C 1
ATOM 3540 O O . ARG B 1 151 ? 4.121 -29.672 -25.719 1 98.31 151 ARG B O 1
ATOM 3547 N N . HIS B 1 152 ? 4.578 -27.625 -25.047 1 98.19 152 HIS B N 1
ATOM 3548 C CA . HIS B 1 152 ? 3.584 -27.031 -25.938 1 98.19 152 HIS B CA 1
ATOM 3549 C C . HIS B 1 152 ? 4.242 -26.172 -27.016 1 98.19 152 HIS B C 1
ATOM 3551 O O . HIS B 1 152 ? 3.928 -26.312 -28.203 1 98.19 152 HIS B O 1
ATOM 3557 N N . ASP B 1 153 ? 5.113 -25.281 -26.578 1 97.69 153 ASP B N 1
ATOM 3558 C CA . ASP B 1 153 ? 5.828 -24.391 -27.484 1 97.69 153 ASP B CA 1
ATOM 3559 C C . ASP B 1 153 ? 7.129 -23.891 -26.844 1 97.69 153 ASP B C 1
ATOM 3561 O O . ASP B 1 153 ? 7.113 -23.25 -25.797 1 97.69 153 ASP B O 1
ATOM 3565 N N . PRO B 1 154 ? 8.258 -24.141 -27.5 1 97.69 154 PRO B N 1
ATOM 3566 C CA . PRO B 1 154 ? 9.539 -23.734 -26.922 1 97.69 154 PRO B CA 1
ATOM 3567 C C . PRO B 1 154 ? 9.688 -22.203 -26.844 1 97.69 154 PRO B C 1
ATOM 3569 O O . PRO B 1 154 ? 10.57 -21.719 -26.141 1 97.69 154 PRO B O 1
ATOM 3572 N N . GLY B 1 155 ? 8.891 -21.484 -27.484 1 98 155 GLY B N 1
ATOM 3573 C CA . GLY B 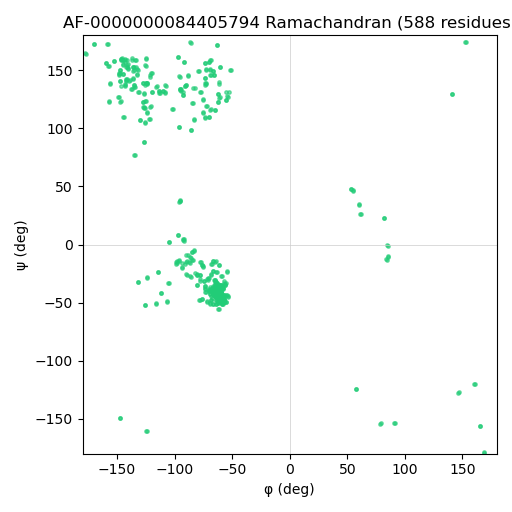1 155 ? 8.938 -20.031 -27.469 1 98 155 GLY B CA 1
ATOM 3574 C C . GLY B 1 155 ? 8.18 -19.422 -26.297 1 98 155 GLY B C 1
ATOM 3575 O O . GLY B 1 155 ? 8.32 -18.234 -26.016 1 98 155 GLY B O 1
ATOM 3576 N N . PHE B 1 156 ? 7.398 -20.219 -25.609 1 98.38 156 PHE B N 1
ATOM 3577 C CA . PHE B 1 156 ? 6.539 -19.703 -24.547 1 98.38 156 PHE B CA 1
ATOM 3578 C C . PHE B 1 156 ? 7.371 -19.219 -23.359 1 98.38 156 PHE B C 1
ATOM 3580 O O . PHE B 1 156 ? 7.23 -18.078 -22.906 1 98.38 156 PHE B O 1
ATOM 3587 N N . TYR B 1 157 ? 8.297 -20.031 -22.938 1 98.56 157 TYR B N 1
ATOM 3588 C CA . TYR B 1 157 ? 9.016 -19.703 -21.703 1 98.56 157 TYR B CA 1
ATOM 3589 C C . TYR B 1 157 ? 9.82 -18.422 -21.875 1 98.56 157 TYR B C 1
ATOM 3591 O O . TYR B 1 157 ? 9.695 -17.5 -21.078 1 98.56 157 TYR B O 1
ATOM 3599 N N . PRO B 1 158 ? 10.672 -18.312 -22.969 1 98.44 158 PRO B N 1
ATOM 3600 C CA . PRO B 1 158 ? 11.438 -17.062 -23.078 1 98.44 158 PRO B CA 1
ATOM 3601 C C . PRO B 1 158 ? 10.539 -15.828 -23.156 1 98.44 158 PRO B C 1
ATOM 3603 O O . PRO B 1 158 ? 10.852 -14.797 -22.562 1 98.44 158 PRO B O 1
ATOM 3606 N N . ARG B 1 159 ? 9.445 -15.992 -23.812 1 98.38 159 ARG B N 1
ATOM 3607 C CA . ARG B 1 159 ? 8.523 -14.875 -23.984 1 98.38 159 ARG B CA 1
ATOM 3608 C C . ARG B 1 159 ? 7.859 -14.508 -22.656 1 98.38 159 ARG B C 1
ATOM 3610 O O . ARG B 1 159 ? 7.836 -13.344 -22.266 1 98.38 159 ARG B O 1
ATOM 3617 N N . PHE B 1 160 ? 7.32 -15.438 -22 1 98.75 160 PHE B N 1
ATOM 3618 C CA . PHE B 1 160 ? 6.539 -15.195 -20.797 1 98.75 160 PHE B CA 1
ATOM 3619 C C . PHE B 1 160 ? 7.449 -14.844 -19.625 1 98.75 160 PHE B C 1
ATOM 3621 O O . PHE B 1 160 ? 7.062 -14.086 -18.734 1 98.75 160 PHE B O 1
ATOM 3628 N N . LYS B 1 161 ? 8.672 -15.398 -19.594 1 98.81 161 LYS B N 1
ATOM 3629 C CA . LYS B 1 161 ? 9.664 -15.047 -18.594 1 98.81 161 LYS B CA 1
ATOM 3630 C C . LYS B 1 161 ? 10.039 -13.57 -18.688 1 98.81 161 LYS B C 1
ATOM 3632 O O . LYS B 1 161 ? 10.094 -12.867 -17.672 1 98.81 161 LYS B O 1
ATOM 3637 N N . ALA B 1 162 ? 10.281 -13.117 -19.875 1 98.62 162 ALA B N 1
ATOM 3638 C CA . ALA B 1 162 ? 10.609 -11.711 -20.094 1 98.62 162 ALA B CA 1
ATOM 3639 C C . ALA B 1 162 ? 9.461 -10.812 -19.656 1 98.62 162 ALA B C 1
ATOM 3641 O O . ALA B 1 162 ? 9.68 -9.773 -19.031 1 98.62 162 ALA B O 1
ATOM 3642 N N . TRP B 1 163 ? 8.25 -11.258 -20 1 98.69 163 TRP B N 1
ATOM 3643 C CA . TRP B 1 163 ? 7.066 -10.5 -19.625 1 98.69 163 TRP B CA 1
ATOM 3644 C C . TRP B 1 163 ? 6.926 -10.438 -18.094 1 98.69 163 TRP B C 1
ATOM 3646 O O . TRP B 1 163 ? 6.59 -9.391 -17.547 1 98.69 163 TRP B O 1
ATOM 3656 N N . CYS B 1 164 ? 7.203 -11.5 -17.5 1 98.69 164 CYS B N 1
ATOM 3657 C CA . CYS B 1 164 ? 7.117 -11.578 -16.047 1 98.69 164 CYS B CA 1
ATOM 3658 C C . CYS B 1 164 ? 8.125 -10.641 -15.391 1 98.69 164 CYS B C 1
ATOM 3660 O O . CYS B 1 164 ? 7.781 -9.93 -14.438 1 98.69 164 CYS B O 1
ATOM 3662 N N . ASP B 1 165 ? 9.352 -10.641 -15.875 1 98.5 165 ASP B N 1
ATOM 3663 C CA . ASP B 1 165 ? 10.398 -9.773 -15.344 1 98.5 165 ASP B CA 1
ATOM 3664 C C . ASP B 1 165 ? 9.992 -8.305 -15.43 1 98.5 165 ASP B C 1
ATOM 3666 O O . ASP B 1 165 ? 10.219 -7.531 -14.492 1 98.5 165 ASP B O 1
ATOM 3670 N N . ASP B 1 166 ? 9.359 -8.016 -16.453 1 98.25 166 ASP B N 1
ATOM 3671 C CA . ASP B 1 166 ? 8.961 -6.633 -16.688 1 98.25 166 ASP B CA 1
ATOM 3672 C C . ASP B 1 166 ? 7.758 -6.262 -15.812 1 98.25 166 ASP B C 1
ATOM 3674 O O . ASP B 1 166 ? 7.742 -5.199 -15.188 1 98.25 166 ASP B O 1
ATOM 3678 N N . TYR B 1 167 ? 6.781 -7.109 -15.797 1 98.19 167 TYR B N 1
ATOM 3679 C CA . TYR B 1 167 ? 5.523 -6.812 -15.117 1 98.19 167 TYR B CA 1
ATOM 3680 C C . TYR B 1 167 ? 5.734 -6.648 -13.617 1 98.19 167 TYR B C 1
ATOM 3682 O O . TYR B 1 167 ? 5.168 -5.742 -13 1 98.19 167 TYR B O 1
ATOM 3690 N N . PHE B 1 168 ? 6.504 -7.516 -13.047 1 98.44 168 PHE B N 1
ATOM 3691 C CA . PHE B 1 168 ? 6.629 -7.539 -11.594 1 98.44 168 PHE B CA 1
ATOM 3692 C C . PHE B 1 168 ? 7.852 -6.742 -11.148 1 98.44 168 PHE B C 1
ATOM 3694 O O . PHE B 1 168 ? 8.602 -7.184 -10.273 1 98.44 168 PHE B O 1
ATOM 3701 N N . THR B 1 169 ? 8.109 -5.676 -11.797 1 98.25 169 THR B N 1
ATOM 3702 C CA . THR B 1 169 ? 9.133 -4.719 -11.391 1 98.25 169 THR B CA 1
ATOM 3703 C C . THR B 1 169 ? 8.523 -3.602 -10.547 1 98.25 169 THR B C 1
ATOM 3705 O O . THR B 1 169 ? 7.453 -3.08 -10.875 1 98.25 169 THR B O 1
ATOM 3708 N N . ILE B 1 170 ? 9.164 -3.33 -9.43 1 97.88 170 ILE B N 1
ATOM 3709 C CA . ILE B 1 170 ? 8.812 -2.17 -8.617 1 97.88 170 ILE B CA 1
ATOM 3710 C C . ILE B 1 170 ? 9.547 -0.936 -9.133 1 97.88 170 ILE B C 1
ATOM 3712 O O . ILE B 1 170 ? 10.672 -0.655 -8.711 1 97.88 170 ILE B O 1
ATOM 3716 N N . ARG B 1 171 ? 8.922 -0.147 -9.898 1 96.94 171 ARG B N 1
ATOM 3717 C CA . ARG B 1 171 ? 9.562 0.867 -10.727 1 96.94 171 ARG B CA 1
ATOM 3718 C C . ARG B 1 171 ? 10.25 1.921 -9.867 1 96.94 171 ARG B C 1
ATOM 3720 O O . ARG B 1 171 ? 11.406 2.281 -10.125 1 96.94 171 ARG B O 1
ATOM 3727 N N . HIS B 1 172 ? 9.609 2.328 -8.773 1 96 172 HIS B N 1
ATOM 3728 C CA . HIS B 1 172 ? 10.188 3.406 -7.98 1 96 172 HIS B CA 1
ATOM 3729 C C . HIS B 1 172 ? 11.344 2.896 -7.117 1 96 172 HIS B C 1
ATOM 3731 O O . HIS B 1 172 ? 12.125 3.689 -6.59 1 96 172 HIS B O 1
ATOM 3737 N N . ARG B 1 173 ? 11.43 1.588 -6.973 1 96.88 173 ARG B N 1
ATOM 3738 C CA . ARG B 1 173 ? 12.547 0.982 -6.262 1 96.88 173 ARG B CA 1
ATOM 3739 C C . ARG B 1 173 ? 13.633 0.525 -7.23 1 96.88 173 ARG B C 1
ATOM 3741 O O . ARG B 1 173 ? 14.742 0.183 -6.812 1 96.88 173 ARG B O 1
ATOM 3748 N N . GLN B 1 174 ? 13.312 0.48 -8.508 1 95.56 174 GLN B N 1
ATOM 3749 C CA . GLN B 1 174 ? 14.211 -0.024 -9.539 1 95.56 174 GLN B CA 1
ATOM 3750 C C . GLN B 1 174 ? 14.695 -1.434 -9.211 1 95.56 174 GLN B C 1
ATOM 3752 O O . GLN B 1 174 ? 15.891 -1.713 -9.266 1 95.56 174 GLN B O 1
ATOM 3757 N N . GLU B 1 175 ? 13.828 -2.283 -8.836 1 97.38 175 GLU B N 1
ATOM 3758 C CA . GLU B 1 175 ? 14.086 -3.695 -8.578 1 97.38 175 GLU B CA 1
ATOM 3759 C C . GLU B 1 175 ? 12.867 -4.551 -8.914 1 97.38 175 GLU B C 1
ATOM 3761 O O . GLU B 1 175 ? 11.727 -4.105 -8.773 1 97.38 175 GLU B O 1
ATOM 3766 N N . MET B 1 176 ? 13.156 -5.754 -9.359 1 98.56 176 MET B N 1
ATOM 3767 C CA . MET B 1 176 ? 12.07 -6.719 -9.5 1 98.56 176 MET B CA 1
ATOM 3768 C C . MET B 1 176 ? 11.5 -7.098 -8.133 1 98.56 176 MET B C 1
ATOM 3770 O O . MET B 1 176 ? 12.219 -7.062 -7.129 1 98.56 176 MET B O 1
ATOM 3774 N N . ARG B 1 177 ? 10.219 -7.422 -8.055 1 98.62 177 ARG B N 1
ATOM 3775 C CA . ARG B 1 177 ? 9.617 -7.879 -6.805 1 98.62 177 ARG B CA 1
ATOM 3776 C C . ARG B 1 177 ? 10.266 -9.172 -6.324 1 98.62 177 ARG B C 1
ATOM 3778 O O . ARG B 1 177 ? 10.492 -9.352 -5.125 1 98.62 177 ARG B O 1
ATOM 3785 N N . GLY B 1 178 ? 10.547 -10.008 -7.184 1 98.69 178 GLY B N 1
ATOM 3786 C CA . GLY B 1 178 ? 11.211 -11.281 -6.957 1 98.69 178 GLY B CA 1
ATOM 3787 C C . GLY B 1 178 ? 12.086 -11.711 -8.125 1 98.69 178 GLY B C 1
ATOM 3788 O O . GLY B 1 178 ? 12.672 -10.875 -8.805 1 98.69 178 GLY B O 1
ATOM 3789 N N . ILE B 1 179 ? 12.195 -13.023 -8.312 1 98.81 179 ILE B N 1
ATOM 3790 C CA . ILE B 1 179 ? 13.078 -13.531 -9.352 1 98.81 179 ILE B CA 1
ATOM 3791 C C . ILE B 1 179 ? 12.266 -13.836 -10.609 1 98.81 179 ILE B C 1
ATOM 3793 O O . ILE B 1 179 ? 12.758 -14.484 -11.539 1 98.81 179 ILE B O 1
ATOM 3797 N N . GLY B 1 180 ? 11.047 -13.461 -10.602 1 98.56 180 GLY B N 1
ATOM 3798 C CA . GLY B 1 180 ? 10.18 -13.688 -11.75 1 98.56 180 GLY B CA 1
ATOM 3799 C C . GLY B 1 180 ? 9.648 -15.102 -11.82 1 98.56 180 GLY B C 1
ATOM 3800 O O . GLY B 1 180 ? 9.484 -15.766 -10.797 1 98.56 180 GLY B O 1
ATOM 3801 N N . GLY B 1 181 ? 9.352 -15.516 -12.945 1 98.75 181 GLY B N 1
ATOM 3802 C CA . GLY B 1 181 ? 8.703 -16.734 -13.414 1 98.75 181 GLY B CA 1
ATOM 3803 C C . GLY B 1 181 ? 8.133 -16.609 -14.812 1 98.75 181 GLY B C 1
ATOM 3804 O O . GLY B 1 181 ? 8.852 -16.281 -15.758 1 98.75 181 GLY B O 1
ATOM 3805 N N . ILE B 1 182 ? 6.84 -16.797 -14.914 1 98.88 182 ILE B N 1
ATOM 3806 C CA . ILE B 1 182 ? 6.18 -16.547 -16.188 1 98.88 182 ILE B CA 1
ATOM 3807 C C . ILE B 1 182 ? 4.926 -15.711 -15.977 1 98.88 182 ILE B C 1
ATOM 3809 O O . ILE B 1 182 ? 4.309 -15.766 -14.906 1 98.88 182 ILE B O 1
ATOM 3813 N N . PHE B 1 183 ? 4.598 -14.977 -16.922 1 98.75 183 PHE B N 1
ATOM 3814 C CA . PHE B 1 183 ? 3.393 -14.156 -16.953 1 98.75 183 PHE B CA 1
ATOM 3815 C C . PHE B 1 183 ? 2.871 -14.016 -18.391 1 98.75 183 PHE B C 1
ATOM 3817 O O . PHE B 1 183 ? 3.641 -13.75 -19.312 1 98.75 183 PHE B O 1
ATOM 3824 N N . PHE B 1 184 ? 1.642 -14.312 -18.625 1 98.38 184 PHE B N 1
ATOM 3825 C CA . PHE B 1 184 ? 1.021 -14.094 -19.922 1 98.38 184 PHE B CA 1
ATOM 3826 C C . PHE B 1 184 ? -0.41 -13.594 -19.766 1 98.38 184 PHE B C 1
ATOM 3828 O O . PHE B 1 184 ? -1.062 -13.883 -18.75 1 98.38 184 PHE B O 1
ATOM 3835 N N . ASP B 1 185 ? -0.856 -12.898 -20.625 1 96.38 185 ASP B N 1
ATOM 3836 C CA . ASP B 1 185 ? -2.209 -12.367 -20.75 1 96.38 185 ASP B CA 1
ATOM 3837 C C . ASP B 1 185 ? -2.641 -12.281 -22.219 1 96.38 185 ASP B C 1
ATOM 3839 O O . ASP B 1 185 ? -1.837 -12.523 -23.109 1 96.38 185 ASP B O 1
ATOM 3843 N N . ASP B 1 186 ? -3.906 -12.203 -22.453 1 93.75 186 ASP B N 1
ATOM 3844 C CA . ASP B 1 186 ? -4.457 -12 -23.797 1 93.75 186 ASP B CA 1
ATOM 3845 C C . ASP B 1 186 ? -4.078 -13.148 -24.719 1 93.75 186 ASP B C 1
ATOM 3847 O O . ASP B 1 186 ? -3.854 -12.938 -25.922 1 93.75 186 ASP B O 1
ATOM 3851 N N . LEU B 1 187 ? -3.836 -14.305 -24.172 1 96 187 LEU B N 1
ATOM 3852 C CA . LEU B 1 187 ? -3.516 -15.453 -25 1 96 187 LEU B CA 1
ATOM 3853 C C . LEU B 1 187 ? -4.77 -16 -25.688 1 96 187 LEU B C 1
ATOM 3855 O O . LEU B 1 187 ? -5.672 -16.5 -25.016 1 96 187 LEU B O 1
ATOM 3859 N N . ASN B 1 188 ? -4.781 -15.867 -27 1 94.81 188 ASN B N 1
ATOM 3860 C CA . ASN B 1 188 ? -5.902 -16.328 -27.797 1 94.81 188 ASN B CA 1
ATOM 3861 C C . ASN B 1 188 ? -5.426 -17.047 -29.062 1 94.81 188 ASN B C 1
ATOM 3863 O O . ASN B 1 188 ? -4.254 -16.953 -29.438 1 94.81 188 ASN B O 1
ATOM 3867 N N . GLY B 1 189 ? -6.32 -17.891 -29.656 1 93.88 189 GLY B N 1
ATOM 3868 C CA . GLY B 1 189 ? -5.988 -18.719 -30.797 1 93.88 189 GLY B CA 1
ATOM 3869 C C . GLY B 1 189 ? -6.73 -20.047 -30.812 1 93.88 189 GLY B C 1
ATOM 3870 O O . GLY B 1 189 ? -7.957 -20.078 -30.703 1 93.88 189 GLY B O 1
ATOM 3871 N N . ASP B 1 190 ? -5.906 -21.062 -30.938 1 94.12 190 ASP B N 1
ATOM 3872 C CA . ASP B 1 190 ? -6.512 -22.391 -30.859 1 94.12 190 ASP B CA 1
ATOM 3873 C C . ASP B 1 190 ? -6.902 -22.719 -29.422 1 94.12 190 ASP B C 1
ATOM 3875 O O . ASP B 1 190 ? -6.043 -23.031 -28.594 1 94.12 190 ASP B O 1
ATOM 3879 N N . GLY B 1 191 ? -8.195 -22.75 -29.203 1 93.88 191 GLY B N 1
ATOM 3880 C CA . GLY B 1 191 ? -8.734 -22.891 -27.859 1 93.88 191 GLY B CA 1
ATOM 3881 C C . GLY B 1 191 ? -8.289 -24.172 -27.172 1 93.88 191 GLY B C 1
ATOM 3882 O O . GLY B 1 191 ? -7.918 -24.156 -26 1 93.88 191 GLY B O 1
ATOM 3883 N N . GLU B 1 192 ? -8.297 -25.219 -27.891 1 94.5 192 GLU B N 1
ATOM 3884 C CA . GLU B 1 192 ? -7.949 -26.516 -27.312 1 94.5 192 GLU B CA 1
ATOM 3885 C C . GLU B 1 192 ? -6.473 -26.578 -26.938 1 94.5 192 GLU B C 1
ATOM 3887 O O . GLU B 1 192 ? -6.125 -27.047 -25.859 1 94.5 192 GLU B O 1
ATOM 3892 N N . LEU B 1 193 ? -5.641 -26.125 -27.766 1 94.94 193 LEU B N 1
ATOM 3893 C CA . LEU B 1 193 ? -4.203 -26.141 -27.531 1 94.94 193 LEU B CA 1
ATOM 3894 C C . LEU B 1 193 ? -3.84 -25.219 -26.375 1 94.94 193 LEU B C 1
ATOM 3896 O O . LEU B 1 193 ? -3.023 -25.562 -25.516 1 94.94 193 LEU B O 1
ATOM 3900 N N . LEU B 1 194 ? -4.496 -24.078 -26.391 1 96.38 194 LEU B N 1
ATOM 3901 C CA . LEU B 1 194 ? -4.16 -23.109 -25.375 1 96.38 194 LEU B CA 1
ATOM 3902 C C . LEU B 1 194 ? -4.707 -23.531 -24.016 1 96.38 194 LEU B C 1
ATOM 3904 O O . LEU B 1 194 ? -4.09 -23.266 -22.984 1 96.38 194 LEU B O 1
ATOM 3908 N N . GLN B 1 195 ? -5.832 -24.125 -24.016 1 97 195 GLN B N 1
ATOM 3909 C CA . GLN B 1 195 ? -6.363 -24.625 -22.75 1 97 195 GLN B CA 1
ATOM 3910 C C . GLN B 1 195 ? -5.453 -25.703 -22.156 1 97 195 GLN B C 1
ATOM 3912 O O . GLN B 1 195 ? -5.219 -25.719 -20.938 1 97 195 GLN B O 1
ATOM 3917 N N . ALA B 1 196 ? -4.969 -26.562 -23.016 1 97.44 196 ALA B N 1
ATOM 3918 C CA . ALA B 1 196 ? -4.047 -27.594 -22.562 1 97.44 196 ALA B CA 1
ATOM 3919 C C . ALA B 1 196 ? -2.787 -26.984 -21.953 1 97.44 196 ALA B C 1
ATOM 3921 O O . ALA B 1 196 ? -2.307 -27.438 -20.922 1 97.44 196 ALA B O 1
ATOM 3922 N N . PHE B 1 197 ? -2.264 -26.016 -22.609 1 98.25 197 PHE B N 1
ATOM 3923 C CA . PHE B 1 197 ? -1.107 -25.281 -22.109 1 98.25 197 PHE B CA 1
ATOM 3924 C C . PHE B 1 197 ? -1.405 -24.656 -20.75 1 98.25 197 PHE B C 1
ATOM 3926 O O . PHE B 1 197 ? -0.651 -24.844 -19.797 1 98.25 197 PHE B O 1
ATOM 3933 N N . TRP B 1 198 ? -2.508 -23.969 -20.75 1 98.19 198 TRP B N 1
ATOM 3934 C CA . TRP B 1 198 ? -2.969 -23.25 -19.562 1 98.19 198 TRP B CA 1
ATOM 3935 C C . TRP B 1 198 ? -3.129 -24.188 -18.375 1 98.19 198 TRP B C 1
ATOM 3937 O O . TRP B 1 198 ? -2.645 -23.906 -17.281 1 98.19 198 TRP B O 1
ATOM 3947 N N . GLU B 1 199 ? -3.686 -25.344 -18.578 1 98.44 199 GLU B N 1
ATOM 3948 C CA . GLU B 1 199 ? -3.893 -26.344 -17.531 1 98.44 199 GLU B CA 1
ATOM 3949 C C . GLU B 1 199 ? -2.57 -26.953 -17.078 1 98.44 199 GLU B C 1
ATOM 3951 O O . GLU B 1 199 ? -2.361 -27.203 -15.891 1 98.44 199 GLU B O 1
ATOM 3956 N N . ASP B 1 200 ? -1.733 -27.188 -18.031 1 98.44 200 ASP B N 1
ATOM 3957 C CA . ASP B 1 200 ? -0.431 -27.766 -17.703 1 98.44 200 ASP B CA 1
ATOM 3958 C C . ASP B 1 200 ? 0.399 -26.812 -16.859 1 98.44 200 ASP B C 1
ATOM 3960 O O . ASP B 1 200 ? 1.087 -27.234 -15.93 1 98.44 200 ASP B O 1
ATOM 3964 N N . MET B 1 201 ? 0.359 -25.594 -17.234 1 98.62 201 MET B N 1
ATOM 3965 C CA . MET B 1 201 ? 1.076 -24.594 -16.453 1 98.62 201 MET B CA 1
ATOM 3966 C C . MET B 1 201 ? 0.542 -24.531 -15.023 1 98.62 201 MET B C 1
ATOM 3968 O O . MET B 1 201 ? 1.316 -24.531 -14.062 1 98.62 201 MET B O 1
ATOM 3972 N N . ALA B 1 202 ? -0.773 -24.5 -14.883 1 98.69 202 ALA B N 1
ATOM 3973 C CA . ALA B 1 202 ? -1.397 -24.469 -13.562 1 98.69 202 ALA B CA 1
ATOM 3974 C C . ALA B 1 202 ? -1.003 -25.688 -12.742 1 98.69 202 ALA B C 1
ATOM 3976 O O . ALA B 1 202 ? -0.704 -25.578 -11.547 1 98.69 202 ALA B O 1
ATOM 3977 N N . ASN B 1 203 ? -0.895 -26.781 -13.375 1 98.44 203 ASN B N 1
ATOM 3978 C CA . ASN B 1 203 ? -0.599 -28.047 -12.711 1 98.44 203 ASN B CA 1
ATOM 3979 C C . ASN B 1 203 ? 0.869 -28.125 -12.305 1 98.44 203 ASN B C 1
ATOM 3981 O O . ASN B 1 203 ? 1.235 -28.953 -11.469 1 98.44 203 ASN B O 1
ATOM 3985 N N . SER B 1 204 ? 1.703 -27.344 -12.859 1 98.31 204 SER B N 1
ATOM 3986 C CA . SER B 1 204 ? 3.131 -27.406 -12.555 1 98.31 204 SER B CA 1
ATOM 3987 C C . SER B 1 204 ? 3.453 -26.609 -11.289 1 98.31 204 SER B C 1
ATOM 3989 O O . SER B 1 204 ? 4.578 -26.672 -10.789 1 98.31 204 SER B O 1
ATOM 3991 N N . PHE B 1 205 ? 2.496 -25.953 -10.742 1 98.5 205 PHE B N 1
ATOM 3992 C CA . PHE B 1 205 ? 2.723 -25.031 -9.633 1 98.5 205 PHE B CA 1
ATOM 3993 C C . PHE B 1 205 ? 3.285 -25.766 -8.422 1 98.5 205 PHE B C 1
ATOM 3995 O O . PHE B 1 205 ? 4.332 -25.375 -7.891 1 98.5 205 PHE B O 1
ATOM 4002 N N . LEU B 1 206 ? 2.609 -26.781 -7.949 1 98.75 206 LEU B N 1
ATOM 4003 C CA . LEU B 1 206 ? 3.012 -27.469 -6.723 1 98.75 206 LEU B CA 1
ATOM 4004 C C . LEU B 1 206 ? 4.414 -28.047 -6.863 1 98.75 206 LEU B C 1
ATOM 4006 O O . LEU B 1 206 ? 5.219 -27.969 -5.934 1 98.75 206 LEU B O 1
ATOM 4010 N N . ALA B 1 207 ? 4.727 -28.609 -8.055 1 98.81 207 ALA B N 1
ATOM 4011 C CA . ALA B 1 207 ? 6.043 -29.188 -8.305 1 98.81 207 ALA B CA 1
ATOM 4012 C C . ALA B 1 207 ? 7.121 -28.109 -8.344 1 98.81 207 ALA B C 1
ATOM 4014 O O . ALA B 1 207 ? 8.289 -28.391 -8.07 1 98.81 207 ALA B O 1
ATOM 4015 N N . SER B 1 208 ? 6.738 -26.906 -8.688 1 98.88 208 SER B N 1
ATOM 4016 C CA . SER B 1 208 ? 7.703 -25.812 -8.781 1 98.88 208 SER B CA 1
ATOM 4017 C C . SER B 1 208 ? 8.008 -25.234 -7.41 1 98.88 208 SER B C 1
ATOM 4019 O O . SER B 1 208 ? 9.094 -24.688 -7.191 1 98.88 208 SER B O 1
ATOM 4021 N N . TYR B 1 209 ? 7.098 -25.344 -6.445 1 98.88 209 TYR B N 1
ATOM 4022 C CA . TYR B 1 209 ? 7.207 -24.562 -5.219 1 98.88 209 TYR B CA 1
ATOM 4023 C C . TYR B 1 209 ? 7.504 -25.469 -4.023 1 98.88 209 TYR B C 1
ATOM 4025 O O . TYR B 1 209 ? 8.383 -25.156 -3.211 1 98.88 209 TYR B O 1
ATOM 4033 N N . LEU B 1 210 ? 6.898 -26.625 -3.881 1 98.88 210 LEU B N 1
ATOM 4034 C CA . LEU B 1 210 ? 6.914 -27.406 -2.654 1 98.88 210 LEU B CA 1
ATOM 4035 C C . LEU B 1 210 ? 8.312 -27.953 -2.379 1 98.88 210 LEU B C 1
ATOM 4037 O O . LEU B 1 210 ? 8.727 -28.047 -1.224 1 98.88 210 LEU B O 1
ATOM 4041 N N . PRO B 1 211 ? 9.062 -28.375 -3.418 1 98.94 211 PRO B N 1
ATOM 4042 C CA . PRO B 1 211 ? 10.43 -28.828 -3.129 1 98.94 211 PRO B CA 1
ATOM 4043 C C . PRO B 1 211 ? 11.289 -27.719 -2.508 1 98.94 211 PRO B C 1
ATOM 4045 O O . PRO B 1 211 ? 12.164 -28 -1.684 1 98.94 211 PRO B O 1
ATOM 4048 N N . ILE B 1 212 ? 11.094 -26.469 -2.893 1 98.94 212 ILE B N 1
ATOM 4049 C CA . ILE B 1 212 ? 11.805 -25.344 -2.305 1 98.94 212 ILE B CA 1
ATOM 4050 C C . ILE B 1 212 ? 11.414 -25.188 -0.836 1 98.94 212 ILE B C 1
ATOM 4052 O O . ILE B 1 212 ? 12.273 -25.016 0.028 1 98.94 212 ILE B O 1
ATOM 4056 N N . VAL B 1 213 ? 10.117 -25.312 -0.521 1 98.88 213 VAL B N 1
ATOM 4057 C CA . VAL B 1 213 ? 9.602 -25.25 0.845 1 98.88 213 VAL B CA 1
ATOM 4058 C C . VAL B 1 213 ? 10.273 -26.328 1.702 1 98.88 213 VAL B C 1
ATOM 4060 O O . VAL B 1 213 ? 10.75 -26.031 2.803 1 98.88 213 VAL B O 1
ATOM 4063 N N . ALA B 1 214 ? 10.344 -27.5 1.129 1 98.56 214 ALA B N 1
ATOM 4064 C CA . ALA B 1 214 ? 10.914 -28.625 1.861 1 98.56 214 ALA B CA 1
ATOM 4065 C C . ALA B 1 214 ? 12.383 -28.375 2.203 1 98.56 214 ALA B C 1
ATOM 4067 O O . ALA B 1 214 ? 12.852 -28.766 3.27 1 98.56 214 ALA B O 1
ATOM 4068 N N . ARG B 1 215 ? 13.086 -27.688 1.359 1 98.5 215 ARG B N 1
ATOM 4069 C CA . ARG B 1 215 ? 14.516 -27.438 1.532 1 98.5 215 ARG B CA 1
ATOM 4070 C C . ARG B 1 215 ? 14.75 -26.328 2.551 1 98.5 215 ARG B C 1
ATOM 4072 O O . ARG B 1 215 ? 15.781 -26.297 3.227 1 98.5 215 ARG B O 1
ATOM 4079 N N . ARG B 1 216 ? 13.773 -25.422 2.717 1 98.75 216 ARG B N 1
ATOM 4080 C CA . ARG B 1 216 ? 14.086 -24.172 3.379 1 98.75 216 ARG B CA 1
ATOM 4081 C C . ARG B 1 216 ? 13.344 -24.047 4.707 1 98.75 216 ARG B C 1
ATOM 4083 O O . ARG B 1 216 ? 13.789 -23.328 5.609 1 98.75 216 ARG B O 1
ATOM 4090 N N . ARG B 1 217 ? 12.25 -24.688 4.945 1 98 217 ARG B N 1
ATOM 4091 C CA . ARG B 1 217 ? 11.281 -24.406 6 1 98 217 ARG B CA 1
ATOM 4092 C C . ARG B 1 217 ? 11.906 -24.594 7.379 1 98 217 ARG B C 1
ATOM 4094 O O . ARG B 1 217 ? 11.484 -23.969 8.352 1 98 217 ARG B O 1
ATOM 4101 N N . ASP B 1 218 ? 13 -25.438 7.449 1 98 218 ASP B N 1
ATOM 4102 C CA . ASP B 1 218 ? 13.539 -25.766 8.766 1 98 218 ASP B CA 1
ATOM 4103 C C . ASP B 1 218 ? 14.836 -25.016 9.031 1 98 218 ASP B C 1
ATOM 4105 O O . ASP B 1 218 ? 15.5 -25.25 10.047 1 98 218 ASP B O 1
ATOM 4109 N N . LEU B 1 219 ? 15.273 -24.172 8.109 1 98.62 219 LEU B N 1
ATOM 4110 C CA . LEU B 1 219 ? 16.469 -23.375 8.328 1 98.62 219 LEU B CA 1
ATOM 4111 C C . LEU B 1 219 ? 16.297 -22.438 9.516 1 98.62 219 LEU B C 1
ATOM 4113 O O . LEU B 1 219 ? 15.281 -21.75 9.625 1 98.62 219 LEU B O 1
ATOM 4117 N N . PRO B 1 220 ? 17.266 -22.453 10.43 1 98.56 220 PRO B N 1
ATOM 4118 C CA . PRO B 1 220 ? 17.156 -21.531 11.57 1 98.56 220 PRO B CA 1
ATOM 4119 C C . PRO B 1 220 ? 17.312 -20.078 11.172 1 98.56 220 PRO B C 1
ATOM 4121 O O . PRO B 1 220 ? 18.078 -19.75 10.258 1 98.56 220 PRO B O 1
ATOM 4124 N N . TYR B 1 221 ? 16.594 -19.172 11.844 1 98.44 221 TYR B N 1
ATOM 4125 C CA . TYR B 1 221 ? 16.688 -17.734 11.617 1 98.44 221 TYR B CA 1
ATOM 4126 C C . TYR B 1 221 ? 16.469 -16.969 12.906 1 98.44 221 TYR B C 1
ATOM 4128 O O . TYR B 1 221 ? 15.961 -17.516 13.891 1 98.44 221 TYR B O 1
ATOM 4136 N N . GLY B 1 222 ? 16.938 -15.758 12.93 1 98.12 222 GLY B N 1
ATOM 4137 C CA . GLY B 1 222 ? 16.766 -14.883 14.078 1 98.12 222 GLY B CA 1
ATOM 4138 C C . GLY B 1 222 ? 16.094 -13.57 13.734 1 98.12 222 GLY B C 1
ATOM 4139 O O . GLY B 1 222 ? 15.391 -13.469 12.727 1 98.12 222 GLY B O 1
ATOM 4140 N N . GLU B 1 223 ? 16.266 -12.664 14.57 1 97.75 223 GLU B N 1
ATOM 4141 C CA . GLU B 1 223 ? 15.594 -11.375 14.461 1 97.75 223 GLU B CA 1
ATOM 4142 C C . GLU B 1 223 ? 16.047 -10.625 13.21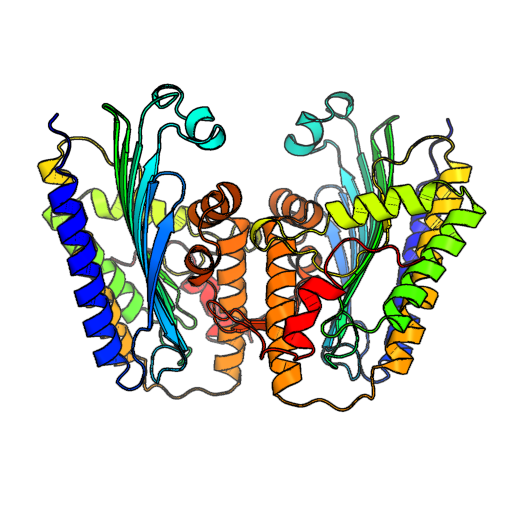1 1 97.75 223 GLU B C 1
ATOM 4144 O O . GLU B 1 223 ? 15.234 -9.953 12.562 1 97.75 223 GLU B O 1
ATOM 4149 N N . ARG B 1 224 ? 17.266 -10.734 12.922 1 97.19 224 ARG B N 1
ATOM 4150 C CA . ARG B 1 224 ? 17.797 -10.047 11.75 1 97.19 224 ARG B CA 1
ATOM 4151 C C . ARG B 1 224 ? 17.078 -10.5 10.477 1 97.19 224 ARG B C 1
ATOM 4153 O O . ARG B 1 224 ? 16.609 -9.664 9.695 1 97.19 224 ARG B O 1
ATOM 4160 N N . GLU B 1 225 ? 16.984 -11.805 10.289 1 98.44 225 GLU B N 1
ATOM 4161 C CA . GLU B 1 225 ? 16.312 -12.352 9.109 1 98.44 225 GLU B CA 1
ATOM 4162 C C . GLU B 1 225 ? 14.828 -11.992 9.102 1 98.44 225 GLU B C 1
ATOM 4164 O O . GLU B 1 225 ? 14.258 -11.688 8.055 1 98.44 225 GLU B O 1
ATOM 4169 N N . ARG B 1 226 ? 14.242 -12.031 10.297 1 98.62 226 ARG B N 1
ATOM 4170 C CA . ARG B 1 226 ? 12.828 -11.688 10.406 1 98.62 226 ARG B CA 1
ATOM 4171 C C . ARG B 1 226 ? 12.586 -10.227 10.031 1 98.62 226 ARG B C 1
ATOM 4173 O O . ARG B 1 226 ? 11.641 -9.914 9.305 1 98.62 226 ARG B O 1
ATOM 4180 N N . GLN B 1 227 ? 13.422 -9.344 10.492 1 98.19 227 GLN B N 1
ATOM 4181 C CA . GLN B 1 227 ? 13.273 -7.922 10.18 1 98.19 227 GLN B CA 1
ATOM 4182 C C . GLN B 1 227 ? 13.43 -7.676 8.68 1 98.19 227 GLN B C 1
ATOM 4184 O O . GLN B 1 227 ? 12.688 -6.875 8.102 1 98.19 227 GLN B O 1
ATOM 4189 N N . PHE B 1 228 ? 14.359 -8.352 8.078 1 98.75 228 PHE B N 1
ATOM 4190 C CA . PHE B 1 228 ? 14.547 -8.203 6.637 1 98.75 228 PHE B CA 1
ATOM 4191 C C . PHE B 1 228 ? 13.336 -8.734 5.875 1 98.75 228 PHE B C 1
ATOM 4193 O O . PHE B 1 228 ? 12.93 -8.164 4.863 1 98.75 228 PHE B O 1
ATOM 4200 N N . GLN B 1 229 ? 12.773 -9.812 6.387 1 98.88 229 GLN B N 1
ATOM 4201 C CA . GLN B 1 229 ? 11.555 -10.352 5.805 1 98.88 229 GLN B CA 1
ATOM 4202 C C . GLN B 1 229 ? 10.438 -9.312 5.801 1 98.88 229 GLN B C 1
ATOM 4204 O O . GLN B 1 229 ? 9.742 -9.141 4.797 1 98.88 229 GLN B O 1
ATOM 4209 N N . LEU B 1 230 ? 10.297 -8.656 6.91 1 98.88 230 LEU B N 1
ATOM 4210 C CA . LEU B 1 230 ? 9.242 -7.66 7.031 1 98.88 230 LEU B CA 1
ATOM 4211 C C . LEU B 1 230 ? 9.484 -6.496 6.078 1 98.88 230 LEU B C 1
ATOM 4213 O O . LEU B 1 230 ? 8.531 -5.945 5.512 1 98.88 230 LEU B O 1
ATOM 4217 N N . LEU B 1 231 ? 10.695 -6.125 5.875 1 98.69 231 LEU B N 1
ATOM 4218 C CA . LEU B 1 231 ? 11.031 -5.066 4.93 1 98.69 231 LEU B CA 1
ATOM 4219 C C . LEU B 1 231 ? 10.688 -5.484 3.504 1 98.69 231 LEU B C 1
ATOM 4221 O O . LEU B 1 231 ? 10.117 -4.703 2.744 1 98.69 231 LEU B O 1
ATOM 4225 N N . ARG B 1 232 ? 11.023 -6.699 3.154 1 98.81 232 ARG B N 1
ATOM 4226 C CA . ARG B 1 232 ? 10.727 -7.211 1.82 1 98.81 232 ARG B CA 1
ATOM 4227 C C . ARG B 1 232 ? 9.219 -7.344 1.604 1 98.81 232 ARG B C 1
ATOM 4229 O O . ARG B 1 232 ? 8.727 -7.145 0.492 1 98.81 232 ARG B O 1
ATOM 4236 N N . ARG B 1 233 ? 8.539 -7.719 2.656 1 98.94 233 ARG B N 1
ATOM 4237 C CA . ARG B 1 233 ? 7.082 -7.754 2.58 1 98.94 233 ARG B CA 1
ATOM 4238 C C . ARG B 1 233 ? 6.512 -6.359 2.361 1 98.94 233 ARG B C 1
ATOM 4240 O O . ARG B 1 233 ? 5.465 -6.203 1.727 1 98.94 233 ARG B O 1
ATOM 4247 N N . GLY B 1 234 ? 7.215 -5.355 2.916 1 98.81 234 GLY B N 1
ATOM 4248 C CA . GLY B 1 234 ? 6.848 -3.99 2.582 1 98.81 234 GLY B CA 1
ATOM 4249 C C . GLY B 1 234 ? 6.941 -3.695 1.097 1 98.81 234 GLY B C 1
ATOM 4250 O O . GLY B 1 234 ? 6.047 -3.064 0.526 1 98.81 234 GLY B O 1
ATOM 4251 N N . ARG B 1 235 ? 8.023 -4.191 0.467 1 98.69 235 ARG B N 1
ATOM 4252 C CA . ARG B 1 235 ? 8.188 -4.043 -0.976 1 98.69 235 ARG B CA 1
ATOM 4253 C C . ARG B 1 235 ? 7.062 -4.75 -1.729 1 98.69 235 ARG B C 1
ATOM 4255 O O . ARG B 1 235 ? 6.562 -4.234 -2.73 1 98.69 235 ARG B O 1
ATOM 4262 N N . TYR B 1 236 ? 6.711 -5.906 -1.236 1 98.81 236 TYR B N 1
ATOM 4263 C CA . TYR B 1 236 ? 5.625 -6.66 -1.85 1 98.81 236 TYR B CA 1
ATOM 4264 C C . TYR B 1 236 ? 4.32 -5.875 -1.808 1 98.81 236 TYR B C 1
ATOM 4266 O O . TYR B 1 236 ? 3.598 -5.805 -2.805 1 98.81 236 TYR B O 1
ATOM 4274 N N . ALA B 1 237 ? 4.027 -5.277 -0.667 1 98.81 237 ALA B N 1
ATOM 4275 C CA . ALA B 1 237 ? 2.82 -4.473 -0.507 1 98.81 237 ALA B CA 1
ATOM 4276 C C . ALA B 1 237 ? 2.844 -3.26 -1.432 1 98.81 237 ALA B C 1
ATOM 4278 O O . ALA B 1 237 ? 1.819 -2.895 -2.016 1 98.81 237 ALA B O 1
ATOM 4279 N N . GLU B 1 238 ? 4.031 -2.639 -1.57 1 98.69 238 GLU B N 1
ATOM 4280 C CA . GLU B 1 238 ? 4.176 -1.509 -2.482 1 98.69 238 GLU B CA 1
ATOM 4281 C C . GLU B 1 238 ? 3.779 -1.893 -3.904 1 98.69 238 GLU B C 1
ATOM 4283 O O . GLU B 1 238 ? 3 -1.188 -4.551 1 98.69 238 GLU B O 1
ATOM 4288 N N . PHE B 1 239 ? 4.273 -2.992 -4.348 1 98.69 239 PHE B N 1
ATOM 4289 C CA . PHE B 1 239 ? 3.951 -3.42 -5.703 1 98.69 239 PHE B CA 1
ATOM 4290 C C . PHE B 1 239 ? 2.453 -3.662 -5.852 1 98.69 239 PHE B C 1
ATOM 4292 O O . PHE B 1 239 ? 1.834 -3.182 -6.805 1 98.69 239 PHE B O 1
ATOM 4299 N N . ASN B 1 240 ? 1.886 -4.422 -4.91 1 98.5 240 ASN B N 1
ATOM 4300 C CA . ASN B 1 240 ? 0.49 -4.836 -5.016 1 98.5 240 ASN B CA 1
ATOM 4301 C C . ASN B 1 240 ? -0.45 -3.633 -5.031 1 98.5 240 ASN B C 1
ATOM 4303 O O . ASN B 1 240 ? -1.439 -3.623 -5.766 1 98.5 240 ASN B O 1
ATOM 4307 N N . LEU B 1 241 ? -0.097 -2.662 -4.277 1 98.38 241 LEU B N 1
ATOM 4308 C CA . LEU B 1 241 ? -1.035 -1.563 -4.066 1 98.38 241 LEU B CA 1
ATOM 4309 C C . LEU B 1 241 ? -0.783 -0.436 -5.062 1 98.38 241 LEU B C 1
ATOM 4311 O O . LEU B 1 241 ? -1.684 0.357 -5.348 1 98.38 241 LEU B O 1
ATOM 4315 N N . VAL B 1 242 ? 0.428 -0.382 -5.676 1 97.5 242 VAL B N 1
ATOM 4316 C CA . VAL B 1 242 ? 0.748 0.739 -6.555 1 97.5 242 VAL B CA 1
ATOM 4317 C C . VAL B 1 242 ? 0.686 0.288 -8.008 1 97.5 242 VAL B C 1
ATOM 4319 O O . VAL B 1 242 ? 0.274 1.052 -8.891 1 97.5 242 VAL B O 1
ATOM 4322 N N . TYR B 1 243 ? 1.062 -1.005 -8.273 1 96.94 243 TYR B N 1
ATOM 4323 C CA . TYR B 1 243 ? 1.346 -1.34 -9.664 1 96.94 243 TYR B CA 1
ATOM 4324 C C . TYR B 1 243 ? 0.486 -2.51 -10.133 1 96.94 243 TYR B C 1
ATOM 4326 O O . TYR B 1 243 ? 0.198 -2.641 -11.328 1 96.94 243 TYR B O 1
ATOM 4334 N N . ASP B 1 244 ? 0.102 -3.373 -9.195 1 97 244 ASP B N 1
ATOM 4335 C CA . ASP B 1 244 ? -0.603 -4.578 -9.625 1 97 244 ASP B CA 1
ATOM 4336 C C . ASP B 1 244 ? -1.951 -4.234 -10.25 1 97 244 ASP B C 1
ATOM 4338 O O . ASP B 1 244 ? -2.877 -3.812 -9.555 1 97 244 ASP B O 1
ATOM 4342 N N . ARG B 1 245 ? -2.162 -4.496 -11.469 1 93.06 245 ARG B N 1
ATOM 4343 C CA . ARG B 1 245 ? -3.346 -4.113 -12.234 1 93.06 245 ARG B CA 1
ATOM 4344 C C . ARG B 1 245 ? -4.582 -4.852 -11.734 1 93.06 245 ARG B C 1
ATOM 4346 O O . ARG B 1 245 ? -5.676 -4.289 -11.688 1 93.06 245 ARG B O 1
ATOM 4353 N N . GLY B 1 246 ? -4.328 -6.113 -11.414 1 91.12 246 GLY B N 1
ATOM 4354 C CA . GLY B 1 246 ? -5.445 -6.883 -10.883 1 91.12 246 GLY B CA 1
ATOM 4355 C C . GLY B 1 246 ? -6 -6.316 -9.594 1 91.12 246 GLY B C 1
ATOM 4356 O O . GLY B 1 246 ? -7.215 -6.176 -9.438 1 91.12 246 GLY B O 1
ATOM 4357 N N . THR B 1 247 ? -5.137 -6.008 -8.703 1 94.06 247 THR B N 1
ATOM 4358 C CA . THR B 1 247 ? -5.523 -5.441 -7.418 1 94.06 247 THR B CA 1
ATOM 4359 C C . THR B 1 247 ? -6.219 -4.098 -7.602 1 94.06 247 THR B C 1
ATOM 4361 O O . THR B 1 247 ? -7.32 -3.885 -7.086 1 94.06 247 THR B O 1
ATOM 4364 N N . LEU B 1 248 ? -5.609 -3.236 -8.344 1 93.19 248 LEU B N 1
ATOM 4365 C CA . LEU B 1 248 ? -6.137 -1.889 -8.531 1 93.19 248 LEU B CA 1
ATOM 4366 C C . LEU B 1 248 ? -7.488 -1.928 -9.242 1 93.19 248 LEU B C 1
ATOM 4368 O O . LEU B 1 248 ? -8.438 -1.261 -8.812 1 93.19 248 LEU B O 1
ATOM 4372 N N . PHE B 1 249 ? -7.625 -2.76 -10.227 1 87.19 249 PHE B N 1
ATOM 4373 C CA . PHE B 1 249 ? -8.891 -2.914 -10.938 1 87.19 249 PHE B CA 1
ATOM 4374 C C . PHE B 1 249 ? -9.969 -3.467 -10.008 1 87.19 249 PHE B C 1
ATOM 4376 O O . PHE B 1 249 ? -11.109 -3.004 -10.031 1 87.19 249 PHE B O 1
ATOM 4383 N N . GLY B 1 250 ? -9.586 -4.414 -9.297 1 89.5 250 GLY B N 1
ATOM 4384 C CA . GLY B 1 250 ? -10.531 -4.992 -8.359 1 89.5 250 GLY B CA 1
ATOM 4385 C C . GLY B 1 250 ? -11.062 -3.984 -7.355 1 89.5 250 GLY B C 1
ATOM 4386 O O . GLY B 1 250 ? -12.273 -3.916 -7.121 1 89.5 250 GLY B O 1
ATOM 4387 N N . LEU B 1 251 ? -10.188 -3.27 -6.801 1 91.75 251 LEU B N 1
ATOM 4388 C CA . LEU B 1 251 ? -10.586 -2.281 -5.809 1 91.75 251 LEU B CA 1
ATOM 4389 C C . LEU B 1 251 ? -11.461 -1.201 -6.438 1 91.75 251 LEU B C 1
ATOM 4391 O O . LEU B 1 251 ? -12.461 -0.782 -5.844 1 91.75 251 LEU B O 1
ATOM 4395 N N . GLN B 1 252 ? -11.195 -0.824 -7.617 1 84.94 252 GLN B N 1
ATOM 4396 C CA . GLN B 1 252 ? -11.883 0.272 -8.289 1 84.94 252 GLN B CA 1
ATOM 4397 C C . GLN B 1 252 ? -13.227 -0.183 -8.852 1 84.94 252 GLN B C 1
ATOM 4399 O O . GLN B 1 252 ? -14.148 0.624 -9.008 1 84.94 252 GLN B O 1
ATOM 4404 N N . SER B 1 253 ? -13.359 -1.482 -9.141 1 82.12 253 SER B N 1
ATOM 4405 C CA . SER B 1 253 ? -14.586 -1.989 -9.766 1 82.12 253 SER B CA 1
ATOM 4406 C C . SER B 1 253 ? -15.57 -2.475 -8.711 1 82.12 253 SER B C 1
ATOM 4408 O O . SER B 1 253 ? -16.625 -3.027 -9.047 1 82.12 253 SER B O 1
ATOM 4410 N N . GLY B 1 254 ? -15.172 -2.279 -7.512 1 83.88 254 GLY B N 1
ATOM 4411 C CA . GLY B 1 254 ? -16.078 -2.668 -6.441 1 83.88 254 GLY B CA 1
ATOM 4412 C C . GLY B 1 254 ? -16.016 -4.148 -6.121 1 83.88 254 GLY B C 1
ATOM 4413 O O . GLY B 1 254 ? -16.984 -4.723 -5.621 1 83.88 254 GLY B O 1
ATOM 4414 N N . GLY B 1 255 ? -14.953 -4.789 -6.438 1 87.5 255 GLY B N 1
ATOM 4415 C CA . GLY B 1 255 ? -14.773 -6.18 -6.059 1 87.5 255 GLY B CA 1
ATOM 4416 C C . GLY B 1 255 ? -14.719 -6.391 -4.559 1 87.5 255 GLY B C 1
ATOM 4417 O O . GLY B 1 255 ? -14.703 -5.426 -3.791 1 87.5 255 GLY B O 1
ATOM 4418 N N . ARG B 1 256 ? -14.734 -7.648 -4.168 1 92.5 256 ARG B N 1
ATOM 4419 C CA . ARG B 1 256 ? -14.688 -7.98 -2.748 1 92.5 256 ARG B CA 1
ATOM 4420 C C . ARG B 1 256 ? -13.32 -7.672 -2.154 1 92.5 256 ARG B C 1
ATOM 4422 O O . ARG B 1 256 ? -12.359 -8.422 -2.361 1 92.5 256 ARG B O 1
ATOM 4429 N N . THR B 1 257 ? -13.242 -6.691 -1.348 1 94.5 257 THR B N 1
ATOM 4430 C CA . THR B 1 257 ? -12 -6.133 -0.828 1 94.5 257 THR B CA 1
ATOM 4431 C C . THR B 1 257 ? -11.188 -7.203 -0.107 1 94.5 257 THR B C 1
ATOM 4433 O O . THR B 1 257 ? -9.977 -7.328 -0.329 1 94.5 257 THR B O 1
ATOM 4436 N N . GLU B 1 258 ? -11.828 -7.984 0.753 1 95.06 258 GLU B N 1
ATOM 4437 C CA . GLU B 1 258 ? -11.109 -8.961 1.572 1 95.06 258 GLU B CA 1
ATOM 4438 C C . GLU B 1 258 ? -10.469 -10.039 0.708 1 95.06 258 GLU B C 1
ATOM 4440 O O . GLU B 1 258 ? -9.367 -10.508 1.003 1 95.06 258 GLU B O 1
ATOM 4445 N N . SER B 1 259 ? -11.109 -10.391 -0.348 1 94.5 259 SER B N 1
ATOM 4446 C CA . SER B 1 259 ? -10.531 -11.375 -1.258 1 94.5 259 SER B CA 1
ATOM 4447 C C . SER B 1 259 ? -9.375 -10.773 -2.053 1 94.5 259 SER B C 1
ATOM 4449 O O . SER B 1 259 ? -8.359 -11.438 -2.275 1 94.5 259 SER B O 1
ATOM 4451 N N . ILE B 1 260 ? -9.586 -9.578 -2.463 1 95.19 260 ILE B N 1
ATOM 4452 C CA . ILE B 1 260 ? -8.586 -8.891 -3.268 1 95.19 260 ILE B CA 1
ATOM 4453 C C . ILE B 1 260 ? -7.32 -8.672 -2.441 1 95.19 260 ILE B C 1
ATOM 4455 O O . ILE B 1 260 ? -6.207 -8.922 -2.914 1 95.19 260 ILE B O 1
ATOM 4459 N N . LEU B 1 261 ? -7.453 -8.25 -1.194 1 97.75 261 LEU B N 1
ATOM 4460 C CA . LEU B 1 261 ? -6.312 -7.848 -0.38 1 97.75 261 LEU B CA 1
ATOM 4461 C C . LEU B 1 261 ? -5.781 -9.023 0.434 1 97.75 261 LEU B C 1
ATOM 4463 O O . LEU B 1 261 ? -4.887 -8.852 1.268 1 97.75 261 LEU B O 1
ATOM 4467 N N . MET B 1 262 ? -6.359 -10.18 0.192 1 96.5 262 MET B N 1
ATOM 4468 C CA . MET B 1 262 ? -5.836 -11.391 0.813 1 96.5 262 MET B CA 1
ATOM 4469 C C . MET B 1 262 ? -4.352 -11.562 0.512 1 96.5 262 MET B C 1
ATOM 4471 O O . MET B 1 262 ? -3.609 -12.117 1.324 1 96.5 262 MET B O 1
ATOM 4475 N N . SER B 1 263 ? -3.9 -10.953 -0.566 1 97.19 263 SER B N 1
ATOM 4476 C CA . SER B 1 263 ? -2.543 -11.117 -1.074 1 97.19 263 SER B CA 1
ATOM 4477 C C . SER B 1 263 ? -1.537 -10.336 -0.236 1 97.19 263 SER B C 1
ATOM 4479 O O . SER B 1 263 ? -0.329 -10.562 -0.337 1 97.19 263 SER B O 1
ATOM 4481 N N . LEU B 1 264 ? -1.972 -9.422 0.526 1 98.62 264 LEU B N 1
ATOM 4482 C CA . LEU B 1 264 ? -1.051 -8.633 1.336 1 98.62 264 LEU B CA 1
ATOM 4483 C C . LEU B 1 264 ? -0.497 -9.453 2.492 1 98.62 264 LEU B C 1
ATOM 4485 O O . LEU B 1 264 ? -1.164 -10.367 2.982 1 98.62 264 LEU B O 1
ATOM 4489 N N . PRO B 1 265 ? 0.718 -9.133 2.92 1 98.62 265 PRO B N 1
ATOM 4490 C CA . PRO B 1 265 ? 1.338 -9.914 3.994 1 98.62 265 PRO B CA 1
ATOM 4491 C C . PRO B 1 265 ? 0.663 -9.695 5.348 1 98.62 265 PRO B C 1
ATOM 4493 O O . PRO B 1 265 ? 0.016 -8.664 5.559 1 98.62 265 PRO B O 1
ATOM 4496 N N . PRO B 1 266 ? 0.831 -10.672 6.254 1 98.62 266 PRO B N 1
ATOM 4497 C CA . PRO B 1 266 ? 0.289 -10.469 7.598 1 98.62 266 PRO B CA 1
ATOM 4498 C C . PRO B 1 266 ? 0.974 -9.328 8.344 1 98.62 266 PRO B C 1
ATOM 4500 O O . PRO B 1 266 ? 0.336 -8.641 9.148 1 98.62 266 PRO B O 1
ATOM 4503 N N . LEU B 1 267 ? 2.236 -9.133 8.07 1 98.75 267 LEU B N 1
ATOM 4504 C CA . LEU B 1 267 ? 3.053 -8.062 8.641 1 98.75 267 LEU B CA 1
ATOM 4505 C C . LEU B 1 267 ? 4.039 -7.527 7.609 1 98.75 267 LEU B C 1
ATOM 4507 O O . LEU B 1 267 ? 4.621 -8.297 6.84 1 98.75 267 LEU B O 1
ATOM 4511 N N . ALA B 1 268 ? 4.199 -6.23 7.566 1 98.81 268 ALA B N 1
ATOM 4512 C CA . ALA B 1 268 ? 5.168 -5.57 6.695 1 98.81 268 ALA B CA 1
ATOM 4513 C C . ALA B 1 268 ? 5.797 -4.367 7.395 1 98.81 268 ALA B C 1
ATOM 4515 O O . ALA B 1 268 ? 5.211 -3.799 8.32 1 98.81 268 ALA B O 1
ATOM 4516 N N . ALA B 1 269 ? 6.973 -3.967 6.961 1 98.75 269 ALA B N 1
ATOM 4517 C CA . ALA B 1 269 ? 7.676 -2.85 7.586 1 98.75 269 ALA B CA 1
ATOM 4518 C C . ALA B 1 269 ? 8.258 -1.909 6.535 1 98.75 269 ALA B C 1
ATOM 4520 O O . ALA B 1 269 ? 8.539 -2.324 5.406 1 98.75 269 ALA B O 1
ATOM 4521 N N . TRP B 1 270 ? 8.359 -0.721 6.832 1 98.56 270 TRP B N 1
ATOM 4522 C CA . TRP B 1 270 ? 9.07 0.293 6.059 1 98.56 270 TRP B CA 1
ATOM 4523 C C . TRP B 1 270 ? 10.07 1.04 6.934 1 98.56 270 TRP B C 1
ATOM 4525 O O . TRP B 1 270 ? 9.695 1.644 7.941 1 98.56 270 TRP B O 1
ATOM 4535 N N . THR B 1 271 ? 11.242 0.96 6.621 1 97.44 271 THR B N 1
ATOM 4536 C CA . THR B 1 271 ? 12.336 1.691 7.262 1 97.44 271 THR B CA 1
ATOM 4537 C C . THR B 1 271 ? 12.945 2.705 6.297 1 97.44 271 THR B C 1
ATOM 4539 O O . THR B 1 271 ? 13.227 2.379 5.141 1 97.44 271 THR B O 1
ATOM 4542 N N . TYR B 1 272 ? 13.086 3.941 6.766 1 97.12 272 TYR B N 1
ATOM 4543 C CA . TYR B 1 272 ? 13.633 5 5.926 1 97.12 272 TYR B CA 1
ATOM 4544 C C . TYR B 1 272 ? 15.07 4.684 5.52 1 97.12 272 TYR B C 1
ATOM 4546 O O . TYR B 1 272 ? 15.922 4.441 6.375 1 97.12 272 TYR B O 1
ATOM 4554 N N . ASP B 1 273 ? 15.32 4.637 4.234 1 95.5 273 ASP B N 1
ATOM 4555 C CA . ASP B 1 273 ? 16.641 4.559 3.625 1 95.5 273 ASP B CA 1
ATOM 4556 C C . ASP B 1 273 ? 17.438 3.389 4.203 1 95.5 273 ASP B C 1
ATOM 4558 O O . ASP B 1 273 ? 18.578 3.566 4.648 1 95.5 273 ASP B O 1
ATOM 4562 N N . TRP B 1 274 ? 16.797 2.244 4.258 1 95 274 TRP B N 1
ATOM 4563 C CA . TRP B 1 274 ? 17.438 1.04 4.785 1 95 274 TRP B CA 1
ATOM 4564 C C . TRP B 1 274 ? 18.469 0.497 3.807 1 95 274 TRP B C 1
ATOM 4566 O O . TRP B 1 274 ? 18.234 0.46 2.596 1 95 274 TRP B O 1
ATOM 4576 N N . HIS B 1 275 ? 19.609 0.058 4.316 1 93.56 275 HIS B N 1
ATOM 4577 C CA . HIS B 1 275 ? 20.656 -0.636 3.568 1 93.56 275 HIS B CA 1
ATOM 4578 C C . HIS B 1 275 ? 21.203 -1.824 4.352 1 93.56 275 HIS B C 1
ATOM 4580 O O . HIS B 1 275 ? 21.453 -1.715 5.555 1 93.56 275 HIS B O 1
ATOM 4586 N N . GLY B 1 276 ? 21.312 -2.91 3.648 1 93.38 276 GLY B N 1
ATOM 4587 C CA . GLY B 1 276 ? 21.969 -4.035 4.301 1 93.38 276 GLY B CA 1
ATOM 4588 C C . GLY B 1 276 ? 23.453 -3.812 4.535 1 93.38 276 GLY B C 1
ATOM 4589 O O . GLY B 1 276 ? 24.078 -3.006 3.846 1 93.38 276 GLY B O 1
ATOM 4590 N N . GLU B 1 277 ? 24 -4.559 5.48 1 94.69 277 GLU B N 1
ATOM 4591 C CA . GLU B 1 277 ? 25.438 -4.5 5.695 1 94.69 277 GLU B CA 1
ATOM 4592 C C . GLU B 1 277 ? 26.203 -4.945 4.453 1 94.69 277 GLU B C 1
ATOM 4594 O O . GLU B 1 277 ? 25.812 -5.902 3.787 1 94.69 277 GLU B O 1
ATOM 4599 N N . ALA B 1 278 ? 27.297 -4.242 4.156 1 93 278 ALA B N 1
ATOM 4600 C CA . ALA B 1 278 ? 28.094 -4.574 2.984 1 93 278 ALA B CA 1
ATOM 4601 C C . ALA B 1 278 ? 28.531 -6.039 3.012 1 93 278 ALA B C 1
ATOM 4603 O O . ALA B 1 278 ? 29 -6.535 4.035 1 93 278 ALA B O 1
ATOM 4604 N N . GLY B 1 279 ? 28.312 -6.707 1.896 1 93.19 279 GLY B N 1
ATOM 4605 C CA . GLY B 1 279 ? 28.734 -8.094 1.775 1 93.19 279 GLY B CA 1
ATOM 4606 C C . GLY B 1 279 ? 27.719 -9.078 2.322 1 93.19 279 GLY B C 1
ATOM 4607 O O . GLY B 1 279 ? 27.875 -10.289 2.168 1 93.19 279 GLY B O 1
ATOM 4608 N N . SER B 1 280 ? 26.656 -8.555 3.029 1 95.56 280 SER B N 1
ATOM 4609 C CA . SER B 1 280 ? 25.625 -9.422 3.598 1 95.56 280 SER B CA 1
ATOM 4610 C C . SER B 1 280 ? 24.703 -9.969 2.514 1 95.56 280 SER B C 1
ATOM 4612 O O . SER B 1 280 ? 24.656 -9.438 1.405 1 95.56 280 SER B O 1
ATOM 4614 N N . PRO B 1 281 ? 24.078 -11.102 2.826 1 95.75 281 PRO B N 1
ATOM 4615 C CA . PRO B 1 281 ? 23.094 -11.617 1.878 1 95.75 281 PRO B CA 1
ATOM 4616 C C . PRO B 1 281 ? 22 -10.609 1.561 1 95.75 281 PRO B C 1
ATOM 4618 O O . PRO B 1 281 ? 21.516 -10.547 0.427 1 95.75 281 PRO B O 1
ATOM 4621 N N . GLU B 1 282 ? 21.625 -9.812 2.533 1 97.44 282 GLU B N 1
ATOM 4622 C CA . GLU B 1 282 ? 20.578 -8.797 2.338 1 97.44 282 GLU B CA 1
ATOM 4623 C C . GLU B 1 282 ? 21.031 -7.746 1.327 1 97.44 282 GLU B C 1
ATOM 4625 O O . GLU B 1 282 ? 20.25 -7.336 0.465 1 97.44 282 GLU B O 1
ATOM 4630 N N . ALA B 1 283 ? 22.266 -7.367 1.405 1 95.12 283 ALA B N 1
ATOM 4631 C CA . ALA B 1 283 ? 22.797 -6.348 0.509 1 95.12 283 ALA B CA 1
ATOM 4632 C C . ALA B 1 283 ? 22.922 -6.879 -0.916 1 95.12 283 ALA B C 1
ATOM 4634 O O . ALA B 1 283 ? 22.797 -6.125 -1.882 1 95.12 283 ALA B O 1
ATOM 4635 N N . ARG B 1 284 ? 23.125 -8.148 -1.033 1 95.19 284 ARG B N 1
ATOM 4636 C CA . ARG B 1 284 ? 23.422 -8.734 -2.338 1 95.19 284 ARG B CA 1
ATOM 4637 C C . ARG B 1 284 ? 22.125 -9.148 -3.049 1 95.19 284 ARG B C 1
ATOM 4639 O O . ARG B 1 284 ? 22.141 -9.445 -4.246 1 95.19 284 ARG B O 1
ATOM 4646 N N . LEU B 1 285 ? 21.047 -9.211 -2.354 1 97.38 285 LEU B N 1
ATOM 4647 C CA . LEU B 1 285 ? 19.797 -9.734 -2.91 1 97.38 285 LEU B CA 1
ATOM 4648 C C . LEU B 1 285 ? 19.422 -8.984 -4.18 1 97.38 285 LEU B C 1
ATOM 4650 O O . LEU B 1 285 ? 19.109 -9.602 -5.203 1 97.38 285 LEU B O 1
ATOM 4654 N N . LYS B 1 286 ? 19.422 -7.648 -4.168 1 94.88 286 LYS B N 1
ATOM 4655 C CA . LYS B 1 286 ? 18.969 -6.82 -5.285 1 94.88 286 LYS B CA 1
ATOM 4656 C C . LYS B 1 286 ? 19.812 -7.082 -6.535 1 94.88 286 LYS B C 1
ATOM 4658 O O . LYS B 1 286 ? 19.266 -7.297 -7.617 1 94.88 286 LYS B O 1
ATOM 4663 N N . GLU B 1 287 ? 21.078 -7.188 -6.352 1 95.12 287 GLU B N 1
ATOM 4664 C CA . GLU B 1 287 ? 21.984 -7.332 -7.488 1 95.12 287 GLU B CA 1
ATOM 4665 C C . GLU B 1 287 ? 22.016 -8.773 -7.996 1 95.12 287 GLU B C 1
ATOM 4667 O O . GLU B 1 287 ? 22.109 -9.008 -9.203 1 95.12 287 GLU B O 1
ATOM 4672 N N . ASP B 1 288 ? 21.906 -9.648 -7.082 1 97 288 ASP B N 1
ATOM 4673 C CA . ASP B 1 288 ? 22.125 -11.047 -7.445 1 97 288 ASP B CA 1
ATOM 4674 C C . ASP B 1 288 ? 20.812 -11.711 -7.883 1 97 288 ASP B C 1
ATOM 4676 O O . ASP B 1 288 ? 20.828 -12.664 -8.664 1 97 288 ASP B O 1
ATOM 4680 N N . PHE B 1 289 ? 19.703 -11.188 -7.402 1 98.31 289 PHE B N 1
ATOM 4681 C CA . PHE B 1 289 ? 18.484 -11.969 -7.613 1 98.31 289 PHE B CA 1
ATOM 4682 C C . PHE B 1 289 ? 17.375 -11.094 -8.164 1 98.31 289 PHE B C 1
ATOM 4684 O O . PHE B 1 289 ? 16.531 -11.562 -8.945 1 98.31 289 PHE B O 1
ATOM 4691 N N . LEU B 1 290 ? 17.312 -9.859 -7.824 1 98.44 290 LEU B N 1
ATOM 4692 C CA . LEU B 1 290 ? 16.156 -9.039 -8.172 1 98.44 290 LEU B CA 1
ATOM 4693 C C . LEU B 1 290 ? 16.406 -8.258 -9.461 1 98.44 290 LEU B C 1
ATOM 4695 O O . LEU B 1 290 ? 16.109 -7.059 -9.531 1 98.44 290 LEU B O 1
ATOM 4699 N N . THR B 1 291 ? 17.062 -8.844 -10.367 1 97.75 291 THR B N 1
ATOM 4700 C CA . THR B 1 291 ? 17.328 -8.383 -11.727 1 97.75 291 THR B CA 1
ATOM 4701 C C . THR B 1 291 ? 17.078 -9.508 -12.734 1 97.75 291 THR B C 1
ATOM 4703 O O . THR B 1 291 ? 17.125 -10.688 -12.375 1 97.75 291 THR B O 1
ATOM 4706 N N . PRO B 1 292 ? 16.719 -9.117 -13.984 1 97.44 292 PRO B N 1
ATOM 4707 C CA . PRO B 1 292 ? 16.516 -10.172 -14.969 1 97.44 292 PRO B CA 1
ATOM 4708 C C . PRO B 1 292 ? 17.719 -11.102 -15.094 1 97.44 292 PRO B C 1
ATOM 4710 O O . PRO B 1 292 ? 18.859 -10.641 -15.219 1 97.44 292 PRO B O 1
ATOM 4713 N N . ARG B 1 293 ? 17.484 -12.328 -14.984 1 97.19 293 ARG B N 1
ATOM 4714 C CA . ARG B 1 293 ? 18.5 -13.359 -15.117 1 97.19 293 ARG B CA 1
ATOM 4715 C C . ARG B 1 293 ? 17.938 -14.617 -15.773 1 97.19 293 ARG B C 1
ATOM 4717 O O . ARG B 1 293 ? 16.75 -14.93 -15.594 1 97.19 293 ARG B O 1
ATOM 4724 N N . ASP B 1 294 ? 18.781 -15.25 -16.5 1 96.69 294 ASP B N 1
ATOM 4725 C CA . ASP B 1 294 ? 18.375 -16.531 -17.078 1 96.69 294 ASP B CA 1
ATOM 4726 C C . ASP B 1 294 ? 18.547 -17.672 -16.078 1 96.69 294 ASP B C 1
ATOM 4728 O O . ASP B 1 294 ? 19.672 -18.078 -15.797 1 96.69 294 ASP B O 1
ATOM 4732 N N . TRP B 1 295 ? 17.516 -18.109 -15.633 1 97.69 295 TRP B N 1
ATOM 4733 C CA . TRP B 1 295 ? 17.562 -19.141 -14.602 1 97.69 295 TRP B CA 1
ATOM 4734 C C . TRP B 1 295 ? 17.375 -20.531 -15.211 1 97.69 295 TRP B C 1
ATOM 4736 O O . TRP B 1 295 ? 17.562 -21.547 -14.531 1 97.69 295 TRP B O 1
ATOM 4746 N N . ALA B 1 296 ? 16.906 -20.531 -16.484 1 94.81 296 ALA B N 1
ATOM 4747 C CA . ALA B 1 296 ? 16.609 -21.828 -17.094 1 94.81 296 ALA B CA 1
ATOM 4748 C C . ALA B 1 296 ? 16.75 -21.75 -18.625 1 94.81 296 ALA B C 1
ATOM 4750 O O . ALA B 1 296 ? 16.641 -20.672 -19.203 1 94.81 296 ALA B O 1
#

Nearest PDB structures (foldseek):
  5eo6-assembly1_B  TM=9.659E-01  e=3.800E-34  Acinetobacter baumannii
  5eo6-assembly1_A  TM=9.641E-01  e=4.315E-33  Acinetobacter baumannii
  3e8j-assembly1_A  TM=9.473E-01  e=1.232E-32  Leishmania naiffi
  3e8j-assembly1_B  TM=9.634E-01  e=5.783E-32  Leishmania naiffi
  3dwr-assembly1_B  TM=9.824E-01  e=2.300E-31  Leishmania major

Radius of gyration: 25.3 Å; Cα contacts (8 Å, |Δi|>4): 1167; chains: 2; bounding box: 53×71×63 Å

pLDDT: mean 95.4, std 6.57, range [56.16, 98.94]

Organism: Acidithiobacillus ferrooxidans (NCBI:txid920)

Secondary structure (DSSP, 8-state):
-PPPPHHHHHHHHHHHHHHHHHHHHHHHSS---EEEEEE-TTSEEEEEEEEES-SSEEEEEEEEEEEEESS--HHHHHS-GGGTT--EEEEEEEEEEEESSTTSPEEEEEEEEEEETTEEEEEEEEEEE-SS--HHHHHHHHHHHHHHHHTT-TTHHHHHHHHHHHHTEEGGGTEESSSEEEEEEEE-S-HHHHHHHHHHHHHTHHHHHHHHHHHHTT----HHHHHHHHHHHHHHHHHHHHT-HHHHHHHHTT--HHHHGGGS-SEEE--TT--PPTTSHHHHHHHHTSS-----/--PPPHHHHHHHHHHHHHHHHHHHHHHHSS---EEEEEE-TTSEEEEEEEEES-SSEEEEEEEEEEEEESS--HHHHHS-GGGTT--EEEEEEEEEEEESSTTSPEEEEEEEEEEETTEEEEEEEEEEE-SS--HHHHHHHHHHHHHHHHTT-TTHHHHHHHHHHHHTEEGGGTEESSSEEEEEEEE-S-HHHHHHHHHHHHHTHHHHHHHHHHHHTT----HHHHHHHHHHHHHHHHHHHHT-HHHHHHHHTT--HHHHGGGS-SEEE--TT--PPTTSHHHHHHHHTSS-----

Solvent-accessible surface area (backbone atoms only — not comparable to full-atom values): 30372 Å² total; per-residue (Å²): 121,70,75,67,58,65,67,60,51,49,53,49,45,54,49,46,50,50,52,51,52,53,52,51,32,62,70,28,68,68,34,62,71,45,77,45,77,49,73,40,93,72,33,49,26,35,41,38,29,38,32,53,76,24,74,38,35,38,27,30,30,49,32,37,37,40,35,35,34,64,55,64,56,67,79,64,25,73,82,37,61,87,44,60,74,29,45,35,39,39,36,36,37,37,33,29,38,37,43,58,41,44,58,28,48,31,39,39,37,35,44,36,40,39,36,34,76,92,45,57,28,38,31,31,39,39,36,38,28,50,62,49,81,50,70,68,52,50,28,47,33,35,38,46,53,36,55,51,29,47,76,74,38,74,63,46,37,67,52,20,28,53,43,18,42,60,68,47,40,30,71,74,74,72,34,32,67,24,65,31,38,35,30,52,60,77,45,66,68,61,32,68,62,50,48,53,48,53,50,46,50,62,65,41,46,61,75,31,44,49,64,48,42,70,72,25,59,79,61,85,78,54,68,69,49,48,52,51,32,22,40,50,33,28,53,50,43,48,35,44,48,62,64,35,61,67,45,50,48,36,51,73,71,66,45,63,50,55,70,60,54,44,64,46,46,54,51,26,21,49,65,77,79,71,74,53,57,88,89,33,71,71,45,42,34,55,77,74,39,19,47,92,69,86,50,103,122,68,75,67,59,65,67,60,51,50,50,50,45,54,50,47,51,51,52,51,53,51,53,50,32,62,70,27,68,69,33,63,69,45,77,47,76,50,73,39,94,72,32,48,27,36,41,38,28,38,30,54,76,23,73,37,36,39,26,29,32,48,34,37,36,41,37,34,34,65,54,64,56,66,81,66,25,71,84,37,61,88,45,58,72,28,46,34,41,38,36,35,37,37,34,29,38,37,44,59,40,42,59,28,48,31,41,38,38,36,43,35,40,40,36,36,76,94,44,58,29,38,32,33,39,37,38,39,29,51,62,49,80,48,70,69,52,50,28,47,33,34,37,45,52,36,56,50,28,47,76,73,38,73,64,46,38,65,52,21,27,54,44,19,42,59,67,47,40,30,72,73,72,72,33,31,68,25,64,29,39,34,31,52,61,77,45,67,67,62,33,69,63,49,48,52,48,53,51,46,52,61,65,42,46,63,76,32,46,50,64,49,39,71,71,25,59,79,62,85,79,53,68,67,49,48,53,51,30,22,39,50,33,28,53,51,42,50,35,44,47,64,63,34,60,69,46,50,48,34,49,73,71,66,47,63,50,56,70,62,55,43,64,46,47,55,50,27,21,46,65,76,79,72,75,52,57,86,90,34,72,70,45,42,33,56,77,74,39,19,48,91,70,86,53,103

Sequence (592 aa):
MQQPSLDEMEAFLRSLQDRVCDALEAADGTAKFREDLWERPSGGGGRTRVIADGALLEKGGVNFSKVHGDQLPPSATAHRPELAGQTFTALGVSLVLHCRNPYVPIVHMNYRFFSAGPVWWFGGGADLTPIYGFEEDARHFHSTLKTACDRHDPGFYPRFKAWCDDYFTIRHRQEMRGIGGIFFDDLNGDGELLQAFWEDMANSFLASYLPIVARRRDLPYGERERQFQLLRRGRYAEFNLVYDRGTLFGLQSGGRTESILMSLPPLAAWTYDWHGEAGSPEARLKEDFLTPRDWAMQQPSLDEMEAFLRSLQDRVCDALEAADGTAKFREDLWERPSGGGGRTRVIADGALLEKGGVNFSKVHGDQLPPSATAHRPELAGQTFTALGVSLVLHCRNPYVPIVHMNYRFFSAGPVWWFGGGADLTPIYGFEEDARHFHSTLKTACDRHDPGFYPRFKAWCDDYFTIRHRQEMRGIGGIFFDDLNGDGELLQAFWEDMANSFLASYLPIVARRRDLPYGERERQFQLLRRGRYAEFNLVYDRGTLFGLQSGGRTESILMSLPPLAAWTYDWHGEAGSPEARLKEDFLTPRDWA